Protein AF-A0A7K0QX38-F1 (afdb_monomer_lite)

Secondary structure (DSSP, 8-state):
-HHHHHHHHHTT--------TTSTT--S-B-SS-TTTHHHHHHHHHHHHTT-TTS-EEETTEE-EEEEEETHHHHHHHHHHHH-TTEEEEEEES--S-HHHHHEE--BTT--S--EE-HHHHHHHHHGGG---TTPPP-TTTTB-HHHHHHHHHHHHHS---HHHHHHHHHTSGGGTGGG--S-EEEEEETT-SSS-HHHHHHHHHH--SS-EEEEEES--TT--S--HHHHHHHHHHHHHHHHS--SPPP--EEEEEEPPPSS-TTS-PPEEEEEESS---TT-SEEEEEEEE---EEEEE-GGG-S---S--TT-TTTHHHHTTTTTPPPTTSEEEEEEPPPSS-EEEEEEEEEEEEEEESS-EEEEEEEEEEEEE-TTS-EE-GGG--EEEEEEEE-SS-EEEEEEEEEEEEEE-TT-EEEEEEES--TTSPPPSS-EEEEEEEEEEEEEEE---EEEE----TTHHHHHHHHHHHHHHHHHHHSS-----PPP-GGGTT-SEEEEEEEEEETTTEEEEEEEEEEE-TT-EEEEE--TTSSHHHHHHHHTTSS--SEEEEEETTEE--TT-GGGGGEEEE-S-----TTSBHHHHHHHHHHHTT--SS--SHHHHHHHHT-GGGGGSBGGG--HHHHHHHHHHHHTTT--SEEEEESTTTT--HHHHHHHHHHHHHHHHTT-EEEEEES-HHHHHHH-SEEEEEETTEEEEEEEHHHHTTT-TT--HHHHHHHHHHHTTSS--

Structure (mmCIF, N/CA/C/O backbone):
data_AF-A0A7K0QX38-F1
#
_entry.id   AF-A0A7K0QX38-F1
#
loop_
_atom_site.group_PDB
_atom_site.id
_atom_site.type_symbol
_atom_site.label_atom_id
_atom_site.label_alt_id
_atom_site.label_comp_id
_atom_site.label_asym_id
_atom_site.label_entity_id
_atom_site.label_seq_id
_atom_site.pdbx_PDB_ins_code
_atom_site.Cartn_x
_atom_site.Cartn_y
_atom_site.Cartn_z
_atom_site.occupancy
_atom_site.B_iso_or_equiv
_atom_site.auth_seq_id
_atom_site.auth_comp_id
_atom_site.auth_asym_id
_atom_site.auth_atom_id
_atom_site.pdbx_PDB_model_num
ATOM 1 N N . VAL A 1 1 ? -4.133 -0.150 16.848 1.00 82.38 1 VAL A N 1
ATOM 2 C CA . VAL A 1 1 ? -4.357 -0.704 18.209 1.00 82.38 1 VAL A CA 1
ATOM 3 C C . VAL A 1 1 ? -5.427 0.061 18.976 1.00 82.38 1 VAL A C 1
ATOM 5 O O . VAL A 1 1 ? -6.484 -0.512 19.160 1.00 82.38 1 VAL A O 1
ATOM 8 N N . ALA A 1 2 ? -5.218 1.317 19.408 1.00 88.38 2 ALA A N 1
ATOM 9 C CA . ALA A 1 2 ? -6.216 2.031 20.227 1.00 88.38 2 ALA A CA 1
ATOM 10 C C . ALA A 1 2 ? -7.589 2.165 19.539 1.00 88.38 2 ALA A C 1
ATOM 12 O O . ALA A 1 2 ? -8.610 1.852 20.138 1.00 88.38 2 ALA A O 1
ATOM 13 N N . GLU A 1 3 ? -7.612 2.551 18.262 1.00 91.25 3 GLU A N 1
ATOM 14 C CA . GLU A 1 3 ? -8.858 2.634 17.489 1.00 91.25 3 GLU A CA 1
ATOM 15 C C . GLU A 1 3 ? -9.519 1.267 17.257 1.00 91.25 3 GLU A C 1
ATOM 17 O O . GLU A 1 3 ? -10.739 1.160 17.296 1.00 91.25 3 GLU A O 1
ATOM 22 N N . ASP A 1 4 ? -8.729 0.212 17.039 1.00 91.62 4 ASP A N 1
ATOM 23 C CA . ASP A 1 4 ? -9.259 -1.145 16.838 1.00 91.62 4 ASP A CA 1
ATOM 24 C C . ASP A 1 4 ? -9.869 -1.679 18.139 1.00 91.62 4 ASP A C 1
ATOM 26 O O . ASP A 1 4 ? -10.939 -2.286 18.131 1.00 91.62 4 ASP A O 1
ATOM 30 N N . ALA A 1 5 ? -9.227 -1.377 19.272 1.00 94.31 5 ALA A N 1
ATOM 31 C CA . ALA A 1 5 ? -9.744 -1.689 20.593 1.00 94.31 5 ALA A CA 1
ATOM 32 C C . ALA A 1 5 ? -11.038 -0.922 20.891 1.00 94.31 5 ALA A C 1
ATOM 34 O O . ALA A 1 5 ? -12.000 -1.519 21.368 1.00 94.31 5 ALA A O 1
ATOM 35 N N . GLN A 1 6 ? -11.093 0.371 20.553 1.00 95.25 6 GLN A N 1
ATOM 36 C CA . GLN A 1 6 ? -12.312 1.166 20.689 1.00 95.25 6 GLN A CA 1
ATOM 37 C C . GLN A 1 6 ? -13.441 0.606 19.815 1.00 95.25 6 GLN A C 1
ATOM 39 O O . GLN A 1 6 ? -14.552 0.446 20.300 1.00 95.25 6 GLN A O 1
ATOM 44 N N . SER A 1 7 ? -13.152 0.216 18.570 1.00 94.56 7 SER A N 1
ATOM 45 C CA . SER A 1 7 ? -14.150 -0.372 17.670 1.00 94.56 7 SER A CA 1
ATOM 46 C C . SER A 1 7 ? -14.757 -1.669 18.216 1.00 94.56 7 SER A C 1
ATOM 48 O O . SER A 1 7 ? -15.944 -1.917 18.012 1.00 94.56 7 SER A O 1
ATOM 50 N N . LEU A 1 8 ? -13.966 -2.507 18.892 1.00 96.44 8 LEU A N 1
ATOM 51 C CA . LEU A 1 8 ? -14.469 -3.712 19.558 1.00 96.44 8 LEU A CA 1
ATOM 52 C C . LEU A 1 8 ? -15.240 -3.371 20.842 1.00 96.44 8 LEU A C 1
ATOM 54 O O . LEU A 1 8 ? -16.281 -3.969 21.108 1.00 96.44 8 LEU A O 1
ATOM 58 N N . ALA A 1 9 ? -14.783 -2.382 21.610 1.00 96.31 9 ALA A N 1
ATOM 59 C CA . ALA A 1 9 ? -15.512 -1.903 22.782 1.00 96.31 9 ALA A CA 1
ATOM 60 C C . ALA A 1 9 ? -16.895 -1.349 22.396 1.00 96.31 9 ALA A C 1
ATOM 62 O O . ALA A 1 9 ? -17.896 -1.691 23.026 1.00 96.31 9 ALA A O 1
ATOM 63 N N . ASP A 1 10 ? -16.972 -0.590 21.302 1.00 96.31 10 ASP A N 1
ATOM 64 C CA . ASP A 1 10 ? -18.218 -0.060 20.740 1.00 96.31 10 ASP A CA 1
ATOM 65 C C . ASP A 1 10 ? -19.149 -1.180 20.234 1.00 96.31 10 ASP A C 1
ATOM 67 O O . ASP A 1 10 ? -20.371 -1.041 20.273 1.00 96.31 10 ASP A O 1
ATOM 71 N N . ALA A 1 11 ? -18.592 -2.326 19.821 1.00 95.12 11 ALA A N 1
ATOM 72 C CA . ALA A 1 11 ? -19.343 -3.542 19.486 1.00 95.12 11 ALA A CA 1
ATOM 73 C C . ALA A 1 11 ? -19.791 -4.358 20.725 1.00 95.12 11 ALA A C 1
ATOM 75 O O . ALA A 1 11 ? -20.445 -5.404 20.600 1.00 95.12 11 ALA A O 1
ATOM 76 N N . GLY A 1 12 ? -19.482 -3.871 21.931 1.00 94.56 12 GLY A N 1
ATOM 77 C CA . GLY A 1 12 ? -19.918 -4.437 23.206 1.00 94.56 12 GLY A CA 1
ATOM 78 C C . GLY A 1 12 ? -18.995 -5.514 23.776 1.00 94.56 12 GLY A C 1
ATOM 79 O O . GLY A 1 12 ? -19.470 -6.354 24.541 1.00 94.56 12 GLY A O 1
ATOM 80 N N . PHE A 1 13 ? -17.713 -5.526 23.402 1.00 96.31 13 PHE A N 1
ATOM 81 C CA . PHE A 1 13 ? -16.707 -6.408 24.001 1.00 96.31 13 PHE A CA 1
ATOM 82 C C . PHE A 1 13 ? -15.949 -5.708 25.136 1.00 96.31 13 PHE A C 1
ATOM 84 O O . PHE A 1 13 ? -15.705 -4.503 25.096 1.00 96.31 13 PHE A O 1
ATOM 91 N N . VAL A 1 14 ? -15.513 -6.474 26.138 1.00 96.38 14 VAL A N 1
ATOM 92 C CA . VAL A 1 14 ? -14.462 -6.022 27.061 1.00 96.38 14 VAL A CA 1
ATOM 93 C C . VAL A 1 14 ? -13.128 -6.190 26.345 1.00 96.38 14 VAL A C 1
ATOM 95 O O . VAL A 1 14 ? -12.798 -7.294 25.919 1.00 96.38 14 VAL A O 1
ATOM 98 N N . VAL A 1 15 ? -12.364 -5.107 26.200 1.00 96.94 15 VAL A N 1
ATOM 99 C CA . VAL A 1 15 ? -11.127 -5.117 25.410 1.00 96.94 15 VAL A CA 1
ATOM 100 C C . VAL A 1 15 ? -9.919 -4.799 26.281 1.00 96.94 15 VAL A C 1
ATOM 102 O O . VAL A 1 15 ? -9.860 -3.750 26.920 1.00 96.94 15 VAL A O 1
ATOM 105 N N . LEU A 1 16 ? -8.927 -5.689 26.251 1.00 95.81 16 LEU A N 1
ATOM 106 C CA . LEU A 1 16 ? -7.609 -5.477 26.841 1.00 95.81 16 LEU A CA 1
ATOM 107 C C . LEU A 1 16 ? -6.590 -5.214 25.729 1.00 95.81 16 LEU A C 1
ATOM 109 O O . LEU A 1 16 ? -6.146 -6.134 25.047 1.00 95.81 16 LEU A O 1
ATOM 113 N N . ALA A 1 17 ? -6.205 -3.950 25.560 1.00 94.75 17 ALA A N 1
ATOM 114 C CA . ALA A 1 17 ? -5.056 -3.568 24.745 1.00 94.75 17 ALA A CA 1
ATOM 115 C C . ALA A 1 17 ? -3.827 -3.387 25.645 1.00 94.75 17 ALA A C 1
ATOM 117 O O . ALA A 1 17 ? -3.931 -2.804 26.724 1.00 94.75 17 ALA A O 1
ATOM 118 N N . TYR A 1 18 ? -2.663 -3.863 25.205 1.00 92.25 18 TYR A N 1
ATOM 119 C CA . TYR A 1 18 ? -1.426 -3.792 25.983 1.00 92.25 18 TYR A CA 1
ATOM 120 C C . TYR A 1 18 ? -0.205 -3.547 25.092 1.00 92.25 18 TYR A C 1
ATOM 122 O O . TYR A 1 18 ? -0.232 -3.785 23.883 1.00 92.25 18 TYR A O 1
ATOM 130 N N . THR A 1 19 ? 0.881 -3.076 25.702 1.00 90.88 19 THR A N 1
ATOM 131 C CA . THR A 1 19 ? 2.209 -3.001 25.083 1.00 90.88 19 THR A CA 1
ATOM 132 C C . THR A 1 19 ? 3.005 -4.252 25.432 1.00 90.88 19 THR A C 1
ATOM 134 O O . THR A 1 19 ? 3.165 -4.589 26.607 1.00 90.88 19 THR A O 1
ATOM 137 N N . ALA A 1 20 ? 3.512 -4.959 24.423 1.00 91.25 20 ALA A N 1
ATOM 138 C CA . ALA A 1 20 ? 4.316 -6.157 24.642 1.00 91.25 20 ALA A CA 1
ATOM 139 C C . ALA A 1 20 ? 5.619 -5.843 25.402 1.00 91.25 20 ALA A C 1
ATOM 141 O O . ALA A 1 20 ? 6.088 -4.702 25.425 1.00 91.25 20 ALA A O 1
ATOM 142 N N . ARG A 1 21 ? 6.205 -6.871 26.024 1.00 92.31 21 ARG A N 1
ATOM 143 C CA . ARG A 1 21 ? 7.515 -6.807 26.687 1.00 92.31 21 ARG A CA 1
ATOM 144 C C . ARG A 1 21 ? 8.542 -6.074 25.822 1.00 92.31 21 ARG A C 1
ATOM 146 O O . ARG A 1 21 ? 8.632 -6.307 24.621 1.00 92.31 21 ARG A O 1
ATOM 153 N N . GLY A 1 22 ? 9.315 -5.183 26.437 1.00 88.81 22 GLY A N 1
ATOM 154 C CA . GLY A 1 22 ? 10.346 -4.414 25.740 1.00 88.81 22 GLY A CA 1
ATOM 155 C C . GLY A 1 22 ? 9.844 -3.226 24.908 1.00 88.81 22 GLY A C 1
ATOM 156 O O . GLY A 1 22 ? 10.671 -2.427 24.472 1.00 88.81 22 GLY A O 1
ATOM 157 N N . PHE A 1 23 ? 8.530 -3.048 24.735 1.00 87.44 23 PHE A N 1
ATOM 158 C CA . PHE A 1 23 ? 7.944 -1.913 24.016 1.00 87.44 23 PHE A CA 1
ATOM 159 C C . PHE A 1 23 ? 7.299 -0.897 24.960 1.00 87.44 23 PHE A C 1
ATOM 161 O O . PHE A 1 23 ? 6.687 -1.258 25.964 1.00 87.44 23 PHE A O 1
ATOM 168 N N . GLY A 1 24 ? 7.386 0.388 24.598 1.00 85.00 24 GLY A N 1
ATOM 169 C CA . GLY A 1 24 ? 6.831 1.480 25.399 1.00 85.00 24 GLY A CA 1
ATOM 170 C C . GLY A 1 24 ? 7.321 1.421 26.848 1.00 85.00 24 GLY A C 1
ATOM 171 O O . GLY A 1 24 ? 8.517 1.241 27.100 1.00 85.00 24 GLY A O 1
ATOM 172 N N . ASP A 1 25 ? 6.377 1.508 27.782 1.00 85.25 25 ASP A N 1
ATOM 173 C CA . ASP A 1 25 ? 6.645 1.460 29.222 1.00 85.25 25 ASP A CA 1
ATOM 174 C C . ASP A 1 25 ? 6.775 0.028 29.777 1.00 85.25 25 ASP A C 1
ATOM 176 O O . ASP A 1 25 ? 7.151 -0.156 30.937 1.00 85.25 25 ASP A O 1
ATOM 180 N N . SER A 1 26 ? 6.506 -1.008 28.972 1.00 89.12 26 SER A N 1
ATOM 181 C CA . SER A 1 26 ? 6.667 -2.400 29.400 1.00 89.12 26 SER A CA 1
ATOM 182 C C . SER A 1 26 ? 8.144 -2.722 29.623 1.00 89.12 26 SER A C 1
ATOM 184 O O . SER A 1 26 ? 9.005 -2.393 28.803 1.00 89.12 26 SER A O 1
ATOM 186 N N . SER A 1 27 ? 8.463 -3.383 30.738 1.00 89.06 27 SER A N 1
ATOM 187 C CA . SER A 1 27 ? 9.830 -3.792 31.082 1.00 89.06 27 SER A CA 1
ATOM 188 C C . SER A 1 27 ? 10.313 -4.984 30.235 1.00 89.06 27 SER A C 1
ATOM 190 O O . SER A 1 27 ? 9.598 -5.481 29.363 1.00 89.06 27 SER A O 1
ATOM 192 N N . GLY A 1 28 ? 11.555 -5.426 30.459 1.00 90.62 28 GLY A N 1
ATOM 193 C CA . GLY A 1 28 ? 12.156 -6.561 29.752 1.00 90.62 28 GLY A CA 1
ATOM 194 C C . GLY A 1 28 ? 12.698 -6.228 28.359 1.00 90.62 28 GLY A C 1
ATOM 195 O O . GLY A 1 28 ? 12.794 -5.056 27.976 1.00 90.62 28 GLY A O 1
ATOM 196 N N . GLU A 1 29 ? 13.071 -7.288 27.640 1.00 91.62 29 GLU A N 1
ATOM 197 C CA . GLU A 1 29 ? 13.680 -7.273 26.305 1.00 91.62 29 GLU A CA 1
ATOM 198 C C . GLU A 1 29 ? 12.744 -7.912 25.265 1.00 91.62 29 GLU A C 1
ATOM 200 O O . GLU A 1 29 ? 11.939 -8.780 25.603 1.00 91.62 29 GLU A O 1
ATOM 205 N N . ILE A 1 30 ? 12.868 -7.488 24.006 1.00 93.19 30 ILE A N 1
ATOM 206 C CA . ILE A 1 30 ? 12.072 -7.955 22.865 1.00 93.19 30 ILE A CA 1
ATOM 207 C C . ILE A 1 30 ? 12.645 -9.281 22.350 1.00 93.19 30 ILE A C 1
ATOM 209 O O . ILE A 1 30 ? 13.839 -9.376 22.033 1.00 93.19 30 ILE A O 1
ATOM 213 N N . SER A 1 31 ? 11.790 -10.295 22.231 1.00 93.94 31 SER A N 1
ATOM 214 C CA . SER A 1 31 ? 12.152 -11.656 21.815 1.00 93.94 31 SER A CA 1
ATOM 215 C C . SER A 1 31 ? 11.279 -12.219 20.693 1.00 93.94 31 SER A C 1
ATOM 217 O O . SER A 1 31 ? 11.265 -13.432 20.485 1.00 93.94 31 SER A O 1
ATOM 219 N N . MET A 1 32 ? 10.616 -11.346 19.928 1.00 92.81 32 MET A N 1
ATOM 220 C CA . MET A 1 32 ? 9.929 -11.682 18.677 1.00 92.81 32 MET A CA 1
ATOM 221 C C . MET A 1 32 ? 8.843 -12.743 18.850 1.00 92.81 32 MET A C 1
ATOM 223 O O . MET A 1 32 ? 8.909 -13.806 18.242 1.00 92.81 32 MET A O 1
ATOM 227 N N . ASN A 1 33 ? 7.839 -12.479 19.681 1.00 95.62 33 ASN A N 1
ATOM 228 C CA . ASN A 1 33 ? 6.762 -13.432 19.967 1.00 95.62 33 ASN A CA 1
ATOM 229 C C . ASN A 1 33 ? 7.274 -14.792 20.468 1.00 95.62 33 ASN A C 1
ATOM 231 O O . ASN A 1 33 ? 6.717 -15.837 20.132 1.00 95.62 33 ASN A O 1
ATOM 235 N N . SER A 1 34 ? 8.347 -14.797 21.259 1.00 95.69 34 SER A N 1
ATOM 236 C CA . SER A 1 34 ? 8.901 -16.046 21.772 1.00 95.69 34 SER A CA 1
ATOM 237 C C . SER A 1 34 ? 7.865 -16.770 22.643 1.00 95.69 34 SER A C 1
ATOM 239 O O . SER A 1 34 ? 7.260 -16.143 23.524 1.00 95.69 34 SER A O 1
ATOM 241 N N . PRO A 1 35 ? 7.704 -18.099 22.478 1.00 95.38 35 PRO A N 1
ATOM 242 C CA . PRO A 1 35 ? 6.848 -18.915 23.335 1.00 95.38 35 PRO A CA 1
ATOM 243 C C . PRO A 1 35 ? 7.147 -18.761 24.832 1.00 95.38 35 PRO A C 1
ATOM 245 O O . PRO A 1 35 ? 6.246 -18.843 25.660 1.00 95.38 35 PRO A O 1
ATOM 248 N N . GLN A 1 36 ? 8.416 -18.531 25.185 1.00 94.50 36 GLN A N 1
ATOM 249 C CA . GLN A 1 36 ? 8.875 -18.431 26.577 1.00 94.50 36 GLN A CA 1
ATOM 250 C C . GLN A 1 36 ? 8.711 -17.026 27.173 1.00 94.50 36 GLN A C 1
ATOM 252 O O . GLN A 1 36 ? 8.842 -16.864 28.385 1.00 94.50 36 GLN A O 1
ATOM 257 N N . PHE A 1 37 ? 8.450 -16.020 26.336 1.00 95.88 37 PHE A N 1
ATOM 258 C CA . PHE A 1 37 ? 8.380 -14.619 26.739 1.00 95.88 37 PHE A CA 1
ATOM 259 C C . PHE A 1 37 ? 7.045 -14.007 26.318 1.00 95.88 37 PHE A C 1
ATOM 261 O O . PHE A 1 37 ? 6.081 -14.150 27.059 1.00 95.88 37 PHE A O 1
ATOM 268 N N . GLU A 1 38 ? 6.931 -13.359 25.153 1.00 96.69 38 GLU A N 1
ATOM 269 C CA . GLU A 1 38 ? 5.725 -12.583 24.830 1.00 96.69 38 GLU A CA 1
ATOM 270 C C . GLU A 1 38 ? 4.445 -13.431 24.725 1.00 96.69 38 GLU A C 1
ATOM 272 O O . GLU A 1 38 ? 3.375 -12.947 25.090 1.00 96.69 38 GLU A O 1
ATOM 277 N N . VAL A 1 39 ? 4.530 -14.693 24.286 1.00 97.88 39 VAL A N 1
ATOM 278 C CA . VAL A 1 39 ? 3.368 -15.605 24.299 1.00 97.88 39 VAL A CA 1
ATOM 279 C C . VAL A 1 39 ? 2.979 -15.969 25.735 1.00 97.88 39 VAL A C 1
ATOM 281 O O . VAL A 1 39 ? 1.798 -15.962 26.068 1.00 97.88 39 VAL A O 1
ATOM 284 N N . ALA A 1 40 ? 3.956 -16.237 26.607 1.00 97.94 40 ALA A N 1
ATOM 285 C CA . ALA A 1 40 ? 3.711 -16.522 28.021 1.00 97.94 40 ALA A CA 1
ATOM 286 C C . ALA A 1 40 ? 3.140 -15.299 28.766 1.00 97.94 40 ALA A C 1
ATOM 288 O O . ALA A 1 40 ? 2.234 -15.435 29.596 1.00 97.94 40 ALA A O 1
ATOM 289 N N . ASP A 1 41 ? 3.617 -14.097 28.430 1.00 98.12 41 ASP A N 1
ATOM 290 C CA . ASP A 1 41 ? 3.053 -12.838 28.914 1.00 98.12 41 ASP A CA 1
ATOM 291 C C . ASP A 1 41 ? 1.587 -12.715 28.465 1.00 98.12 41 ASP A C 1
ATOM 293 O O . ASP A 1 41 ? 0.715 -12.428 29.283 1.00 98.12 41 ASP A O 1
ATOM 297 N N . ALA A 1 42 ? 1.282 -13.019 27.199 1.00 97.75 42 ALA A N 1
ATOM 298 C CA . ALA A 1 42 ? -0.083 -12.982 26.681 1.00 97.75 42 ALA A CA 1
ATOM 299 C C . ALA A 1 42 ? -1.007 -14.030 27.342 1.00 97.75 42 ALA A C 1
ATOM 301 O O . ALA A 1 42 ? -2.121 -13.687 27.733 1.00 97.75 42 ALA A O 1
ATOM 302 N N . SER A 1 43 ? -0.542 -15.262 27.591 1.00 98.12 43 SER A N 1
ATOM 303 C CA . SER A 1 43 ? -1.281 -16.252 28.406 1.00 98.12 43 SER A CA 1
ATOM 304 C C . SER A 1 43 ? -1.547 -15.764 29.832 1.00 98.12 43 SER A C 1
ATOM 306 O O . SER A 1 43 ? -2.590 -16.065 30.417 1.00 98.12 43 SER A O 1
ATOM 308 N N . THR A 1 44 ? -0.622 -14.995 30.410 1.00 97.88 44 THR A N 1
ATOM 309 C CA . THR A 1 44 ? -0.819 -14.384 31.732 1.00 97.88 44 THR A CA 1
ATOM 310 C C . THR A 1 44 ? -1.900 -13.306 31.682 1.00 97.88 44 THR A C 1
ATOM 312 O O . THR A 1 44 ? -2.705 -13.207 32.606 1.00 97.88 44 THR A O 1
ATOM 315 N N . LEU A 1 45 ? -1.983 -12.543 30.589 1.00 97.50 45 LEU A N 1
ATOM 316 C CA . LEU A 1 45 ? -3.067 -11.583 30.371 1.00 97.50 45 LEU A CA 1
ATOM 317 C C . LEU A 1 45 ? -4.430 -12.271 30.203 1.00 97.50 45 LEU A C 1
ATOM 319 O O . LEU A 1 45 ? -5.420 -11.754 30.713 1.00 97.50 45 LEU A O 1
ATOM 323 N N . VAL A 1 46 ? -4.490 -13.456 29.586 1.00 98.00 46 VAL A N 1
ATOM 324 C CA . VAL A 1 46 ? -5.714 -14.282 29.560 1.00 98.00 46 VAL A CA 1
ATOM 325 C C . VAL A 1 46 ? -6.134 -14.673 30.982 1.00 98.00 46 VAL A C 1
ATOM 327 O O . VAL A 1 46 ? -7.288 -14.501 31.361 1.00 98.00 46 VAL A O 1
ATOM 330 N N . THR A 1 47 ? -5.191 -15.100 31.825 1.00 97.56 47 THR A N 1
ATOM 331 C CA . THR A 1 47 ? -5.468 -15.363 33.251 1.00 97.56 47 THR A CA 1
ATOM 332 C C . THR A 1 47 ? -5.892 -14.100 34.009 1.00 97.56 47 THR A C 1
ATOM 334 O O . THR A 1 47 ? -6.719 -14.154 34.914 1.00 97.56 47 THR A O 1
ATOM 337 N N . TYR A 1 48 ? -5.357 -12.931 33.656 1.00 97.25 48 TYR A N 1
ATOM 338 C CA . TYR A 1 48 ? -5.821 -11.673 34.235 1.00 97.25 48 TYR A CA 1
ATOM 339 C C . TYR A 1 48 ? -7.267 -11.361 33.826 1.00 97.25 48 TYR A C 1
ATOM 341 O O . TYR A 1 48 ? -8.064 -10.979 34.683 1.00 97.25 48 TYR A O 1
ATOM 349 N N . LEU A 1 49 ? -7.637 -11.576 32.559 1.00 96.25 49 LEU A N 1
ATOM 350 C CA . LEU A 1 49 ? -9.016 -11.412 32.089 1.00 96.25 49 LEU A CA 1
ATOM 351 C C . LEU A 1 49 ? -9.990 -12.299 32.872 1.00 96.25 49 LEU A C 1
ATOM 353 O O . LEU A 1 49 ? -11.055 -11.823 33.260 1.00 96.25 49 LEU A O 1
ATOM 357 N N . SER A 1 50 ? -9.596 -13.529 33.213 1.00 95.25 50 SER A N 1
ATOM 358 C CA . SER A 1 50 ? -10.405 -14.421 34.055 1.00 95.25 50 SER A CA 1
ATOM 359 C C . SER A 1 50 ? -10.532 -13.964 35.519 1.00 95.25 50 SER A C 1
ATOM 361 O O . SER A 1 50 ? -11.225 -14.598 36.306 1.00 95.25 50 SER A O 1
ATOM 363 N N . SER A 1 51 ? -9.880 -12.875 35.930 1.00 95.69 51 SER A N 1
ATOM 364 C CA . SER A 1 51 ? -10.091 -12.271 37.256 1.00 95.69 51 SER A CA 1
ATOM 365 C C . SER A 1 51 ? -11.110 -11.126 37.246 1.00 95.69 51 SER A C 1
ATOM 367 O O . SER A 1 51 ? -11.530 -10.656 38.306 1.00 95.69 51 SER A O 1
ATOM 369 N N . LEU A 1 52 ? -11.512 -10.652 36.063 1.00 96.06 52 LEU A N 1
ATOM 370 C CA . LEU A 1 52 ? -12.384 -9.492 35.919 1.00 96.06 52 LEU A CA 1
ATOM 371 C C . LEU A 1 52 ? -13.856 -9.906 35.944 1.00 96.06 52 LEU A C 1
ATOM 373 O O . LEU A 1 52 ? -14.310 -10.676 35.107 1.00 96.06 52 LEU A O 1
ATOM 377 N N . ALA A 1 53 ? -14.638 -9.302 36.841 1.00 94.50 53 ALA A N 1
ATOM 378 C CA . ALA A 1 53 ? -16.072 -9.581 36.966 1.00 94.50 53 ALA A CA 1
ATOM 379 C C . ALA A 1 53 ? -16.894 -9.234 35.706 1.00 94.50 53 ALA A C 1
ATOM 381 O O . ALA A 1 53 ? -18.017 -9.703 35.552 1.00 94.50 53 ALA A O 1
ATOM 382 N N . SER A 1 54 ? -16.357 -8.391 34.820 1.00 93.94 54 SER A N 1
ATOM 383 C CA . SER A 1 54 ? -16.984 -8.013 33.550 1.00 93.94 54 SER A CA 1
ATOM 384 C C . SER A 1 54 ? -16.721 -9.004 32.410 1.00 93.94 54 SER A C 1
ATOM 386 O O . SER A 1 54 ? -17.257 -8.811 31.322 1.00 93.94 54 SER A O 1
ATOM 388 N N . VAL A 1 55 ? -15.877 -10.018 32.618 1.00 95.88 55 VAL A N 1
ATOM 389 C CA . VAL A 1 55 ? -15.498 -11.002 31.596 1.00 95.88 55 VAL A CA 1
ATOM 390 C C . VAL A 1 55 ? -16.299 -12.283 31.807 1.00 95.88 55 VAL A C 1
ATOM 392 O O . VAL A 1 55 ? -16.359 -12.819 32.911 1.00 95.88 55 VAL A O 1
ATOM 395 N N . THR A 1 56 ? -16.935 -12.763 30.738 1.00 95.19 56 THR A N 1
ATOM 396 C CA . THR A 1 56 ? -17.666 -14.040 30.752 1.00 95.19 56 THR A CA 1
ATOM 397 C C . THR A 1 56 ? -16.675 -15.198 30.762 1.00 95.19 56 THR A C 1
ATOM 399 O O . THR A 1 56 ? -15.600 -15.094 30.177 1.00 95.19 56 THR A O 1
ATOM 402 N N . GLN A 1 57 ? -17.033 -16.289 31.432 1.00 95.81 57 GLN A N 1
ATOM 403 C CA . GLN A 1 57 ? -16.195 -17.475 31.572 1.00 95.81 57 GLN A CA 1
ATOM 404 C C . GLN A 1 57 ? -16.973 -18.722 31.178 1.00 95.81 57 GLN A C 1
ATOM 406 O O . GLN A 1 57 ? -18.142 -18.846 31.549 1.00 95.81 57 GLN A O 1
ATOM 411 N N . ASP A 1 58 ? -16.307 -19.640 30.485 1.00 93.19 58 ASP A N 1
ATOM 412 C CA . ASP A 1 58 ? -16.833 -20.976 30.199 1.00 93.19 58 ASP A CA 1
ATOM 413 C C . ASP A 1 58 ? -16.718 -21.879 31.431 1.00 93.19 58 ASP A C 1
ATOM 415 O O . ASP A 1 58 ? -17.620 -22.661 31.750 1.00 93.19 58 ASP A O 1
ATOM 419 N N . SER A 1 59 ? -15.619 -21.738 32.171 1.00 94.19 59 SER A N 1
ATOM 420 C CA . SER A 1 59 ? -15.401 -22.384 33.462 1.00 94.19 59 SER A CA 1
ATOM 421 C C . SER A 1 59 ? -14.483 -21.540 34.353 1.00 94.19 59 SER A C 1
ATOM 423 O O . SER A 1 59 ? -13.928 -20.538 33.911 1.00 94.19 59 SER A O 1
ATOM 425 N N . ASP A 1 60 ? -14.350 -21.896 35.634 1.00 92.81 60 ASP A N 1
ATOM 426 C CA . ASP A 1 60 ? -13.534 -21.123 36.582 1.00 92.81 60 ASP A CA 1
ATOM 427 C C . ASP A 1 60 ? -12.074 -21.010 36.105 1.00 92.81 60 ASP A C 1
ATOM 429 O O . ASP A 1 60 ? -11.377 -22.015 35.951 1.00 92.81 60 ASP A O 1
ATOM 433 N N . GLY A 1 61 ? -11.620 -19.777 35.858 1.00 92.44 61 GLY A N 1
ATOM 434 C CA . GLY A 1 61 ? -10.286 -19.492 35.314 1.00 92.44 61 GLY A CA 1
ATOM 435 C C . GLY A 1 61 ? -10.151 -19.616 33.787 1.00 92.44 61 GLY A C 1
ATOM 436 O O . GLY A 1 61 ? -9.037 -19.485 33.267 1.00 92.44 61 GLY A O 1
ATOM 437 N N . ASP A 1 62 ? -11.261 -19.828 33.079 1.00 96.31 62 ASP A N 1
ATOM 438 C CA . ASP A 1 62 ? -11.332 -20.004 31.627 1.00 96.31 62 ASP A CA 1
ATOM 439 C C . ASP A 1 62 ? -12.258 -18.943 31.000 1.00 96.31 62 ASP A C 1
ATOM 441 O O . ASP A 1 62 ? -13.483 -19.112 30.974 1.00 96.31 62 ASP A O 1
ATOM 445 N N . PRO A 1 63 ? -11.711 -17.778 30.606 1.00 97.56 63 PRO A N 1
ATOM 446 C CA . PRO A 1 63 ? -12.502 -16.685 30.064 1.00 97.56 63 PRO A CA 1
ATOM 447 C C . PRO A 1 63 ? -12.876 -16.958 28.609 1.00 97.56 63 PRO A C 1
ATOM 449 O O . PRO A 1 63 ? -12.030 -17.395 27.842 1.00 97.56 63 PRO A O 1
ATOM 452 N N . VAL A 1 64 ? -14.087 -16.567 28.208 1.00 97.81 64 VAL A N 1
ATOM 453 C CA . VAL A 1 64 ? -14.467 -16.563 26.791 1.00 97.81 64 VAL A CA 1
ATOM 454 C C . VAL A 1 64 ? -13.713 -15.432 26.094 1.00 97.81 64 VAL A C 1
ATOM 456 O O . VAL A 1 64 ? -14.016 -14.251 26.313 1.00 97.81 64 VAL A O 1
ATOM 459 N N . VAL A 1 65 ? -12.693 -15.760 25.299 1.00 98.00 65 VAL A N 1
ATOM 460 C CA . VAL A 1 65 ? -11.704 -14.786 24.822 1.00 98.00 65 VAL A CA 1
ATOM 461 C C . VAL A 1 65 ? -11.335 -14.961 23.350 1.00 98.00 65 VAL A C 1
ATOM 463 O O . VAL A 1 65 ? -10.939 -16.022 22.871 1.00 98.00 65 VAL A O 1
ATOM 466 N N . GLY A 1 66 ? -11.403 -13.844 22.624 1.00 98.06 66 GLY A N 1
ATOM 467 C CA . GLY A 1 66 ? -10.850 -13.705 21.283 1.00 98.06 66 GLY A CA 1
ATOM 468 C C . GLY A 1 66 ? -9.553 -12.903 21.288 1.00 98.06 66 GLY A C 1
ATOM 469 O O . GLY A 1 66 ? -9.386 -11.982 22.089 1.00 98.06 66 GLY A O 1
ATOM 470 N N . VAL A 1 67 ? -8.642 -13.217 20.366 1.00 98.31 67 VAL A N 1
ATOM 471 C CA . VAL A 1 67 ? -7.366 -12.498 20.212 1.00 98.31 67 VAL A CA 1
ATOM 472 C C . VAL A 1 67 ? -7.268 -11.932 18.803 1.00 98.31 67 VAL A C 1
ATOM 474 O O . VAL A 1 67 ? -7.410 -12.663 17.821 1.00 98.31 67 VAL A O 1
ATOM 477 N N . ALA A 1 68 ? -7.027 -10.624 18.700 1.00 97.75 68 ALA A N 1
ATOM 478 C CA . ALA A 1 68 ? -6.917 -9.922 17.427 1.00 97.75 68 ALA A CA 1
ATOM 479 C C . ALA A 1 68 ? -5.600 -9.152 17.297 1.00 97.75 68 ALA A C 1
ATOM 481 O O . ALA A 1 68 ? -5.114 -8.564 18.264 1.00 97.75 68 ALA A O 1
ATOM 482 N N . GLY A 1 69 ? -5.058 -9.089 16.081 1.00 96.38 69 GLY A N 1
ATOM 483 C CA . GLY A 1 69 ? -3.901 -8.252 15.785 1.00 96.38 69 GLY A CA 1
ATOM 484 C C . GLY A 1 69 ? -3.454 -8.309 14.327 1.00 96.38 69 GLY A C 1
ATOM 485 O O . GLY A 1 69 ? -3.659 -9.300 13.633 1.00 96.38 69 GLY A O 1
ATOM 486 N N . GLY A 1 70 ? -2.801 -7.238 13.878 1.00 95.12 70 GLY A N 1
ATOM 487 C CA . GLY A 1 70 ? -2.099 -7.189 12.596 1.00 95.12 70 GLY A CA 1
ATOM 488 C C . GLY A 1 70 ? -0.589 -7.350 12.776 1.00 95.12 70 GLY A C 1
ATOM 489 O O . GLY A 1 70 ? -0.064 -7.035 13.850 1.00 95.12 70 GLY A O 1
ATOM 490 N N . SER A 1 71 ? 0.134 -7.785 11.742 1.00 94.69 71 SER A N 1
ATOM 491 C CA . SER A 1 71 ? 1.605 -7.788 11.728 1.00 94.69 71 SER A CA 1
ATOM 492 C C . SER A 1 71 ? 2.172 -8.582 12.913 1.00 94.69 71 SER A C 1
ATOM 494 O O . SER A 1 71 ? 1.826 -9.753 13.083 1.00 94.69 71 SER A O 1
ATOM 496 N N . TYR A 1 72 ? 2.983 -7.960 13.773 1.00 94.44 72 TYR A N 1
ATOM 497 C CA . TYR A 1 72 ? 3.480 -8.548 15.024 1.00 94.44 72 TYR A CA 1
ATOM 498 C C . TYR A 1 72 ? 2.381 -9.141 15.913 1.00 94.44 72 TYR A C 1
ATOM 500 O O . TYR A 1 72 ? 2.523 -10.257 16.414 1.00 94.44 72 TYR A O 1
ATOM 508 N N . GLY A 1 73 ? 1.268 -8.420 16.079 1.00 95.88 73 GLY A N 1
ATOM 509 C CA . GLY A 1 73 ? 0.138 -8.865 16.896 1.00 95.88 73 GLY A CA 1
ATOM 510 C C . GLY A 1 73 ? -0.629 -10.029 16.269 1.00 95.88 73 GLY A C 1
ATOM 511 O O . GLY A 1 73 ? -1.133 -10.879 16.994 1.00 95.88 73 GLY A O 1
ATOM 512 N N . GLY A 1 74 ? -0.675 -10.114 14.936 1.00 97.62 74 GLY A N 1
ATOM 513 C CA . GLY A 1 74 ? -1.321 -11.226 14.232 1.00 97.62 74 GLY A CA 1
ATOM 514 C C . GLY A 1 74 ? -0.587 -12.549 14.448 1.00 97.62 74 GLY A C 1
ATOM 515 O O . GLY A 1 74 ? -1.209 -13.569 14.736 1.00 97.62 74 GLY A O 1
ATOM 516 N N . ALA A 1 75 ? 0.745 -12.524 14.405 1.00 97.94 75 ALA A N 1
ATOM 517 C CA . ALA A 1 75 ? 1.553 -13.707 14.682 1.00 97.94 75 ALA A CA 1
ATOM 518 C C . ALA A 1 75 ? 1.446 -14.111 16.150 1.00 97.94 75 ALA A C 1
ATOM 520 O O . ALA A 1 75 ? 1.353 -15.301 16.443 1.00 97.94 75 ALA A O 1
ATOM 521 N N . LEU A 1 76 ? 1.409 -13.134 17.062 1.00 98.00 76 LEU A N 1
ATOM 522 C CA . LEU A 1 76 ? 1.180 -13.394 18.479 1.00 98.00 76 LEU A CA 1
ATOM 523 C C . LEU A 1 76 ? -0.182 -14.051 18.716 1.00 98.00 76 LEU A C 1
ATOM 525 O O . LEU A 1 76 ? -0.256 -15.000 19.485 1.00 98.00 76 LEU A O 1
ATOM 529 N N . ALA A 1 77 ? -1.232 -13.601 18.024 1.00 98.38 77 ALA A N 1
ATOM 530 C CA . ALA A 1 77 ? -2.565 -14.190 18.119 1.00 98.38 77 ALA A CA 1
ATOM 531 C C . ALA A 1 77 ? -2.582 -15.658 17.657 1.00 98.38 77 ALA A C 1
ATOM 533 O O . ALA A 1 77 ? -3.111 -16.520 18.358 1.00 98.38 77 ALA A O 1
ATOM 534 N N . LEU A 1 78 ? -1.941 -15.959 16.520 1.00 98.62 78 LEU A N 1
ATOM 535 C CA . LEU A 1 78 ? -1.803 -17.331 16.016 1.00 98.62 78 LEU A CA 1
ATOM 536 C C . LEU A 1 78 ? -0.967 -18.214 16.956 1.00 98.62 78 LEU A C 1
ATOM 538 O O . LEU A 1 78 ? -1.350 -19.346 17.247 1.00 98.62 78 LEU A O 1
ATOM 542 N N . LEU A 1 79 ? 0.170 -17.707 17.444 1.00 98.50 79 LEU A N 1
ATOM 543 C CA . LEU A 1 79 ? 1.031 -18.430 18.382 1.00 98.50 79 LEU A CA 1
ATOM 544 C C . LEU A 1 79 ? 0.289 -18.713 19.690 1.00 98.50 79 LEU A C 1
ATOM 546 O O . LEU A 1 79 ? 0.255 -19.860 20.129 1.00 98.50 79 LEU A O 1
ATOM 550 N N . LEU A 1 80 ? -0.349 -17.700 20.278 1.00 98.44 80 LEU A N 1
ATOM 551 C CA . LEU A 1 80 ? -1.104 -17.834 21.520 1.00 98.44 80 LEU A CA 1
ATOM 552 C C . LEU A 1 80 ? -2.214 -18.878 21.390 1.00 98.44 80 LEU A C 1
ATOM 554 O O . LEU A 1 80 ? -2.295 -19.754 22.240 1.00 98.44 80 LEU A O 1
ATOM 558 N N . ALA A 1 81 ? -2.982 -18.880 20.299 1.00 98.31 81 ALA A N 1
ATOM 559 C CA . ALA A 1 81 ? -4.009 -19.898 20.059 1.00 98.31 81 ALA A CA 1
ATOM 560 C C . ALA A 1 81 ? -3.452 -21.325 19.877 1.00 98.31 81 ALA A C 1
ATOM 562 O O . ALA A 1 81 ? -4.167 -22.312 20.053 1.00 98.31 81 ALA A O 1
ATOM 563 N N . GLY A 1 82 ? -2.176 -21.459 19.506 1.00 97.38 82 GLY A N 1
ATOM 564 C CA . GLY A 1 82 ? -1.488 -22.748 19.431 1.00 97.38 82 GLY A CA 1
ATOM 565 C C . GLY A 1 82 ? -0.929 -23.236 20.774 1.00 97.38 82 GLY A C 1
ATOM 566 O O . GLY A 1 82 ? -0.780 -24.449 20.963 1.00 97.38 82 GLY A O 1
ATOM 567 N N . TYR A 1 83 ? -0.608 -22.316 21.690 1.00 98.00 83 TYR A N 1
ATOM 568 C CA . TYR A 1 83 ? -0.009 -22.607 23.000 1.00 98.00 83 TYR A CA 1
ATOM 569 C C . TYR A 1 83 ? -1.020 -22.615 24.157 1.00 98.00 83 TYR A C 1
ATOM 571 O O . TYR A 1 83 ? -0.840 -23.387 25.099 1.00 98.00 83 TYR A O 1
ATOM 579 N N . ASP A 1 84 ? -2.080 -21.813 24.081 1.00 97.75 84 ASP A N 1
ATOM 580 C CA . ASP A 1 84 ? -3.106 -21.655 25.110 1.00 97.75 84 ASP A CA 1
ATOM 581 C C . ASP A 1 84 ? -4.463 -22.130 24.582 1.00 97.75 84 ASP A C 1
ATOM 583 O O . ASP A 1 84 ? -5.003 -21.599 23.613 1.00 97.75 84 ASP A O 1
ATOM 587 N N . ARG A 1 85 ? -5.011 -23.171 25.215 1.00 96.12 85 ARG A N 1
ATOM 588 C CA . ARG A 1 85 ? -6.265 -23.814 24.790 1.00 96.12 85 ARG A CA 1
ATOM 589 C C . ARG A 1 85 ? -7.516 -23.012 25.134 1.00 96.12 85 ARG A C 1
ATOM 591 O O . ARG A 1 85 ? -8.571 -23.371 24.633 1.00 96.12 85 ARG A O 1
ATOM 598 N N . ARG A 1 86 ? -7.377 -21.967 25.950 1.00 97.62 86 ARG A N 1
ATOM 599 C CA . ARG A 1 86 ? -8.468 -21.083 26.376 1.00 97.62 86 ARG A CA 1
ATOM 600 C C . ARG A 1 86 ? -8.855 -20.051 25.314 1.00 97.62 86 ARG A C 1
ATOM 602 O O . ARG A 1 86 ? -9.743 -19.254 25.538 1.00 97.62 86 ARG A O 1
ATOM 609 N N . ILE A 1 87 ? -8.138 -19.980 24.189 1.00 98.38 87 ILE A N 1
ATOM 610 C CA . ILE A 1 87 ? -8.480 -19.042 23.115 1.00 98.38 87 ILE A CA 1
ATOM 611 C C . ILE A 1 87 ? -9.635 -19.608 22.291 1.00 98.38 87 ILE A C 1
ATOM 613 O O . ILE A 1 87 ? -9.487 -20.666 21.680 1.00 98.38 87 ILE A O 1
ATOM 617 N N . ASP A 1 88 ? -10.733 -18.861 22.203 1.00 98.31 88 ASP A N 1
ATOM 618 C CA . ASP A 1 88 ? -11.962 -19.298 21.531 1.00 98.31 88 ASP A CA 1
ATOM 619 C C . ASP A 1 88 ? -12.077 -18.806 20.093 1.00 98.31 88 ASP A C 1
ATOM 621 O O . ASP A 1 88 ? -12.748 -19.427 19.273 1.00 98.31 88 ASP A O 1
ATOM 625 N N . ALA A 1 89 ? -11.431 -17.689 19.753 1.00 98.31 89 ALA A N 1
ATOM 626 C CA . ALA A 1 89 ? -11.435 -17.154 18.395 1.00 98.31 89 ALA A CA 1
ATOM 627 C C . ALA A 1 89 ? -10.188 -16.314 18.106 1.00 98.31 89 ALA A C 1
ATOM 629 O O . ALA A 1 89 ? -9.665 -15.610 18.971 1.00 98.31 89 ALA A O 1
ATOM 630 N N . VAL A 1 90 ? -9.737 -16.329 16.853 1.00 98.69 90 VAL A N 1
ATOM 631 C CA . VAL A 1 90 ? -8.574 -15.553 16.404 1.00 98.69 90 VAL A CA 1
ATOM 632 C C . VAL A 1 90 ? -8.945 -14.672 15.220 1.00 98.69 90 VAL A C 1
ATOM 634 O O . VAL A 1 90 ? -9.615 -15.126 14.297 1.00 98.69 90 VAL A O 1
ATOM 637 N N . ALA A 1 91 ? -8.459 -13.432 15.223 1.00 98.50 91 ALA A N 1
ATOM 638 C CA . ALA A 1 91 ? -8.464 -12.545 14.066 1.00 98.50 91 ALA A CA 1
ATOM 639 C C . ALA A 1 91 ? -7.044 -12.015 13.810 1.00 98.50 91 ALA A C 1
ATOM 641 O O . ALA A 1 91 ? -6.582 -11.079 14.462 1.00 98.50 91 ALA A O 1
ATOM 642 N N . ALA A 1 92 ? -6.330 -12.637 12.877 1.00 98.44 92 ALA A N 1
ATOM 643 C CA . ALA A 1 92 ? -4.961 -12.273 12.530 1.00 98.44 92 ALA A CA 1
ATOM 644 C C . ALA A 1 92 ? -4.925 -11.632 11.143 1.00 98.44 92 ALA A C 1
ATOM 646 O O . ALA A 1 92 ? -5.512 -12.166 10.207 1.00 98.44 92 ALA A O 1
ATOM 647 N N . ASP A 1 93 ? -4.221 -10.516 10.998 1.00 97.94 93 ASP A N 1
ATOM 648 C CA . ASP A 1 93 ? -4.105 -9.800 9.725 1.00 97.94 93 ASP A CA 1
ATOM 649 C C . ASP A 1 93 ? -2.642 -9.520 9.362 1.00 97.94 93 ASP A C 1
ATOM 651 O O . ASP A 1 93 ? -1.801 -9.365 10.254 1.00 97.94 93 ASP A O 1
ATOM 655 N N . ILE A 1 94 ? -2.335 -9.449 8.060 1.00 96.50 94 ILE A N 1
ATOM 656 C CA . ILE A 1 94 ? -1.030 -9.034 7.501 1.00 96.50 94 ILE A CA 1
ATOM 657 C C . ILE A 1 94 ? 0.172 -9.562 8.302 1.00 96.50 94 ILE A C 1
ATOM 659 O O . ILE A 1 94 ? 0.991 -8.789 8.787 1.00 96.50 94 ILE A O 1
ATOM 663 N N . THR A 1 95 ? 0.255 -10.874 8.530 1.00 97.56 95 THR A N 1
ATOM 664 C CA . THR A 1 95 ? 1.251 -11.471 9.436 1.00 97.56 95 THR A CA 1
ATOM 665 C C . THR A 1 95 ? 2.042 -12.617 8.802 1.00 97.56 95 THR A C 1
ATOM 667 O O . THR A 1 95 ? 1.704 -13.103 7.721 1.00 97.56 95 THR A O 1
ATOM 670 N N . TRP A 1 96 ? 3.113 -13.058 9.467 1.00 97.62 96 TRP A N 1
ATOM 671 C CA . TRP A 1 96 ? 3.964 -14.145 8.987 1.00 97.62 96 TRP A CA 1
ATOM 672 C C . TRP A 1 96 ? 3.431 -15.529 9.361 1.00 97.62 96 TRP A C 1
ATOM 674 O O . TRP A 1 96 ? 2.706 -15.719 10.336 1.00 97.62 96 TRP A O 1
ATOM 684 N N . ASN A 1 97 ? 3.851 -16.523 8.585 1.00 98.12 97 ASN A N 1
ATOM 685 C CA . ASN A 1 97 ? 3.850 -17.931 8.970 1.00 98.12 97 ASN A CA 1
ATOM 686 C C . ASN A 1 97 ? 5.237 -18.354 9.467 1.00 98.12 97 ASN A C 1
ATOM 688 O O . ASN A 1 97 ? 5.337 -19.061 10.468 1.00 98.12 97 ASN A O 1
ATOM 692 N N . ASP A 1 98 ? 6.288 -17.898 8.779 1.00 96.62 98 ASP A N 1
ATOM 693 C CA . ASP A 1 98 ? 7.687 -18.261 9.006 1.00 96.62 98 ASP A CA 1
ATOM 694 C C . ASP A 1 98 ? 8.582 -17.016 8.856 1.00 96.62 98 ASP A C 1
ATOM 696 O O . ASP A 1 98 ? 8.722 -16.467 7.757 1.00 96.62 98 ASP A O 1
ATOM 700 N N . LEU A 1 99 ? 9.166 -16.554 9.969 1.00 94.31 99 LEU A N 1
ATOM 701 C CA . LEU A 1 99 ? 10.009 -15.355 10.028 1.00 94.31 99 LEU A CA 1
ATOM 702 C C . LEU A 1 99 ? 11.239 -15.455 9.134 1.00 94.31 99 LEU A C 1
ATOM 704 O O . LEU A 1 99 ? 11.613 -14.447 8.535 1.00 94.31 99 LEU A O 1
ATOM 708 N N . GLU A 1 100 ? 11.848 -16.636 9.010 1.00 94.88 100 GLU A N 1
ATOM 709 C CA . GLU A 1 100 ? 13.035 -16.793 8.174 1.00 94.88 100 GLU A CA 1
ATOM 710 C C . GLU A 1 100 ? 12.669 -16.519 6.721 1.00 94.88 100 GLU A C 1
ATOM 712 O O . GLU A 1 100 ? 13.233 -15.623 6.104 1.00 94.88 100 GLU A O 1
ATOM 717 N N . THR A 1 101 ? 11.655 -17.205 6.190 1.00 94.12 101 THR A N 1
ATOM 718 C CA . THR A 1 101 ? 11.219 -16.993 4.795 1.00 94.12 101 THR A CA 1
ATOM 719 C C . THR A 1 101 ? 10.606 -15.609 4.565 1.00 94.12 101 THR A C 1
ATOM 721 O O . THR A 1 101 ? 10.592 -15.102 3.440 1.00 94.12 101 THR A O 1
ATOM 724 N N . SER A 1 102 ? 10.105 -14.974 5.627 1.00 93.94 102 SER A N 1
ATOM 725 C CA . SER A 1 102 ? 9.616 -13.603 5.584 1.00 93.94 102 SER A CA 1
ATOM 726 C C . SER A 1 102 ? 10.751 -12.589 5.441 1.00 93.94 102 SER A C 1
ATOM 728 O O . SER A 1 102 ? 10.614 -11.648 4.660 1.00 93.94 102 SER A O 1
ATOM 730 N N . LEU A 1 103 ? 11.860 -12.757 6.167 1.00 94.31 103 LEU A N 1
ATOM 731 C CA . LEU A 1 103 ? 13.009 -11.843 6.131 1.00 94.31 103 LEU A CA 1
ATOM 732 C C . LEU A 1 103 ? 13.994 -12.189 5.002 1.00 94.31 103 LEU A C 1
ATOM 734 O O . LEU A 1 103 ? 14.532 -11.286 4.366 1.00 94.31 103 LEU A O 1
ATOM 738 N N . PHE A 1 104 ? 14.172 -13.474 4.703 1.00 95.62 104 PHE A N 1
ATOM 739 C CA . PHE A 1 104 ? 15.019 -14.038 3.650 1.00 95.62 104 PHE A CA 1
ATOM 740 C C . PHE A 1 104 ? 14.153 -14.660 2.552 1.00 95.62 104 PHE A C 1
ATOM 742 O O . PHE A 1 104 ? 14.024 -15.880 2.427 1.00 95.62 104 PHE A O 1
ATOM 749 N N . ALA A 1 105 ? 13.542 -13.806 1.733 1.00 94.12 105 ALA A N 1
ATOM 750 C CA . ALA A 1 105 ? 12.577 -14.242 0.732 1.00 94.12 105 ALA A CA 1
ATOM 751 C C . ALA A 1 105 ? 13.228 -15.038 -0.404 1.00 94.12 105 ALA A C 1
ATOM 753 O O . ALA A 1 105 ? 14.174 -14.585 -1.052 1.00 94.12 105 ALA A O 1
ATOM 754 N N . GLN A 1 106 ? 12.665 -16.210 -0.681 1.00 95.25 106 GLN A N 1
ATOM 755 C CA . GLN A 1 106 ? 13.049 -17.085 -1.780 1.00 95.25 106 GLN A CA 1
ATOM 756 C C . GLN A 1 106 ? 11.799 -17.470 -2.566 1.00 95.25 106 GLN A C 1
ATOM 758 O O . GLN A 1 106 ? 10.815 -17.929 -1.994 1.00 95.25 106 GLN A O 1
ATOM 763 N N . SER A 1 107 ? 11.858 -17.294 -3.883 1.00 96.62 107 SER A N 1
ATOM 764 C CA . SER A 1 107 ? 10.726 -17.552 -4.784 1.00 96.62 107 SER A CA 1
ATOM 765 C C . SER A 1 107 ? 10.936 -18.779 -5.671 1.00 96.62 107 SER A C 1
ATOM 767 O O . SER A 1 107 ? 10.076 -19.118 -6.485 1.00 96.62 107 SER A O 1
ATOM 769 N N . THR A 1 108 ? 12.085 -19.441 -5.538 1.00 95.94 108 THR A N 1
ATOM 770 C CA . THR A 1 108 ? 12.379 -20.699 -6.226 1.00 95.94 108 THR A CA 1
ATOM 771 C C . THR A 1 108 ? 11.637 -21.851 -5.554 1.00 95.94 108 THR A C 1
ATOM 773 O O . THR A 1 108 ? 11.732 -22.035 -4.341 1.00 95.94 108 THR A O 1
ATOM 776 N N . VAL A 1 109 ? 10.911 -22.635 -6.349 1.00 91.56 109 VAL A N 1
ATOM 777 C CA . VAL A 1 109 ? 10.246 -23.866 -5.900 1.00 91.56 109 VAL A CA 1
ATOM 778 C C . VAL A 1 109 ? 11.301 -24.855 -5.392 1.00 91.56 109 VAL A C 1
ATOM 780 O O . VAL A 1 109 ? 12.350 -25.002 -6.015 1.00 91.56 109 VAL A O 1
ATOM 783 N N . ASP A 1 110 ? 11.015 -25.521 -4.271 1.00 86.38 110 ASP A N 1
ATOM 784 C CA . ASP A 1 110 ? 11.874 -26.527 -3.622 1.00 86.38 110 ASP A CA 1
ATOM 785 C C . ASP A 1 110 ? 13.260 -26.024 -3.175 1.00 86.38 110 ASP A C 1
ATOM 787 O O . ASP A 1 110 ? 14.176 -26.813 -2.937 1.00 86.38 110 ASP A O 1
ATOM 791 N N . ALA A 1 111 ? 13.440 -24.708 -3.036 1.00 87.94 111 ALA A N 1
ATOM 792 C CA . ALA A 1 111 ? 14.680 -24.166 -2.502 1.00 87.94 111 ALA A CA 1
ATOM 793 C C . ALA A 1 111 ? 14.890 -24.583 -1.041 1.00 87.94 111 ALA A C 1
ATOM 795 O O . ALA A 1 111 ? 14.026 -24.385 -0.189 1.00 87.94 111 ALA A O 1
ATOM 796 N N . THR A 1 112 ? 16.075 -25.118 -0.750 1.00 83.06 112 THR A N 1
ATOM 797 C CA . THR A 1 112 ? 16.467 -25.562 0.596 1.00 83.06 112 THR A CA 1
ATOM 798 C C . THR A 1 112 ? 17.354 -24.559 1.325 1.00 83.06 112 THR A C 1
ATOM 800 O O . THR A 1 112 ? 17.657 -24.753 2.495 1.00 83.06 112 THR A O 1
ATOM 803 N N . SER A 1 113 ? 17.830 -23.524 0.631 1.00 85.56 113 SER A N 1
ATOM 804 C CA . SER A 1 113 ? 18.675 -22.478 1.204 1.00 85.56 113 SER A CA 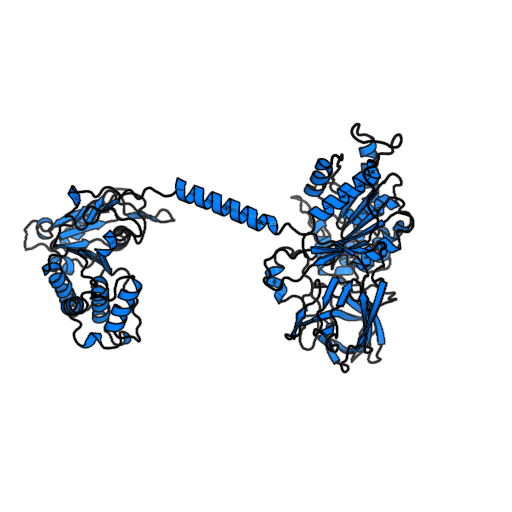1
ATOM 805 C C . SER A 1 113 ? 17.880 -21.191 1.434 1.00 85.56 113 SER A C 1
ATOM 807 O O . SER A 1 113 ? 17.046 -20.859 0.581 1.00 85.56 113 SER A O 1
ATOM 809 N N . PRO A 1 114 ? 18.224 -20.411 2.472 1.00 90.69 114 PRO A N 1
ATOM 810 C CA . PRO A 1 114 ? 17.667 -19.085 2.698 1.00 90.69 114 PRO A CA 1
ATOM 811 C C . PRO A 1 114 ? 17.752 -18.191 1.458 1.00 90.69 114 PRO A C 1
ATOM 813 O O . PRO A 1 114 ? 18.681 -18.288 0.641 1.00 90.69 114 PRO A O 1
ATOM 816 N N . GLY A 1 115 ? 16.742 -17.337 1.316 1.00 94.38 115 GLY A N 1
ATOM 817 C CA . GLY A 1 115 ? 16.593 -16.424 0.197 1.00 94.38 115 GLY A CA 1
ATOM 818 C C . GLY A 1 115 ? 17.386 -15.130 0.325 1.00 94.38 115 GLY A C 1
ATOM 819 O O . GLY A 1 115 ? 18.439 -15.060 0.952 1.00 94.38 115 GLY A O 1
ATOM 820 N N . VAL A 1 116 ? 16.866 -14.086 -0.310 1.00 95.19 116 VAL A N 1
ATOM 821 C CA . VAL A 1 116 ? 17.453 -12.746 -0.315 1.00 95.19 116 VAL A CA 1
ATOM 822 C C . VAL A 1 116 ? 16.935 -11.968 0.892 1.00 95.19 116 VAL A C 1
ATOM 824 O O . VAL A 1 116 ? 15.722 -11.856 1.083 1.00 95.19 116 VAL A O 1
ATOM 827 N N . LEU A 1 117 ? 17.841 -11.395 1.688 1.00 95.62 117 LEU A N 1
ATOM 828 C CA . LEU A 1 117 ? 17.468 -10.563 2.831 1.00 95.62 117 LEU A CA 1
ATOM 829 C C . LEU A 1 117 ? 16.719 -9.299 2.380 1.00 95.62 117 LEU A C 1
ATOM 831 O O . LEU A 1 117 ? 17.251 -8.497 1.606 1.00 95.62 117 LEU A O 1
ATOM 835 N N . LYS A 1 118 ? 15.529 -9.073 2.941 1.00 94.62 118 LYS A N 1
ATOM 836 C CA . LYS A 1 118 ? 14.764 -7.819 2.861 1.00 94.62 118 LYS A CA 1
ATOM 837 C C . LYS A 1 118 ? 15.387 -6.768 3.777 1.00 94.62 118 LYS A C 1
ATOM 839 O O . LYS A 1 118 ? 14.858 -6.480 4.853 1.00 94.62 118 LYS A O 1
ATOM 844 N N . SER A 1 119 ? 16.544 -6.234 3.397 1.00 91.81 119 SER A N 1
ATOM 845 C CA . SER A 1 119 ? 17.354 -5.346 4.243 1.00 91.81 119 SER A CA 1
ATOM 846 C C . SER A 1 119 ? 16.565 -4.140 4.754 1.00 91.81 119 SER A C 1
ATOM 848 O O . SER A 1 119 ? 16.612 -3.858 5.947 1.00 91.81 119 SER A O 1
ATOM 850 N N . MET A 1 120 ? 15.782 -3.481 3.895 1.00 90.00 120 MET A N 1
ATOM 851 C CA . MET A 1 120 ? 15.008 -2.296 4.280 1.00 90.00 120 MET A CA 1
ATOM 852 C C . MET A 1 120 ? 13.944 -2.619 5.333 1.00 90.00 120 MET A C 1
ATOM 854 O O . MET A 1 120 ? 13.901 -1.977 6.381 1.00 90.00 120 MET A O 1
ATOM 858 N N . TRP A 1 121 ? 13.118 -3.641 5.092 1.00 90.00 121 TRP A N 1
ATOM 859 C CA . TRP A 1 121 ? 12.102 -4.065 6.058 1.00 90.00 121 TRP A CA 1
ATOM 860 C C . TRP A 1 121 ? 12.711 -4.560 7.363 1.00 90.00 121 TRP A C 1
ATOM 862 O O . TRP A 1 121 ? 12.223 -4.203 8.430 1.00 90.00 121 TRP A O 1
ATOM 872 N N . THR A 1 122 ? 13.790 -5.338 7.280 1.00 90.00 122 THR A N 1
ATOM 873 C CA . THR A 1 122 ? 14.498 -5.839 8.461 1.00 90.00 122 THR A CA 1
ATOM 874 C C . THR A 1 122 ? 15.004 -4.660 9.294 1.00 90.00 122 THR A C 1
ATOM 876 O O . THR A 1 122 ? 14.722 -4.585 10.485 1.00 90.00 122 THR A O 1
ATOM 879 N N . SER A 1 123 ? 15.652 -3.668 8.680 1.00 87.00 123 SER A N 1
ATOM 880 C CA . SER A 1 123 ? 16.106 -2.473 9.398 1.00 87.00 123 SER A CA 1
ATOM 881 C C . SER A 1 123 ? 14.959 -1.661 10.007 1.00 87.00 123 SER A C 1
ATOM 883 O O . SER A 1 123 ? 15.075 -1.246 11.157 1.00 87.00 123 SER A O 1
ATOM 885 N N . VAL A 1 124 ? 13.839 -1.463 9.297 1.00 83.94 124 VAL A N 1
ATOM 886 C CA . VAL A 1 124 ? 12.648 -0.786 9.854 1.00 83.94 124 VAL A CA 1
ATOM 887 C C . VAL A 1 124 ? 12.126 -1.540 11.073 1.00 83.94 124 VAL A C 1
ATOM 889 O O . VAL A 1 124 ? 11.893 -0.943 12.124 1.00 83.94 124 VAL A O 1
ATOM 892 N N . PHE A 1 125 ? 12.000 -2.856 10.953 1.00 79.81 125 PHE A N 1
ATOM 893 C CA . PHE A 1 125 ? 11.479 -3.710 12.002 1.00 79.81 125 PHE A CA 1
ATOM 894 C C . PHE A 1 125 ? 12.345 -3.632 13.275 1.00 79.81 125 PHE A C 1
ATOM 896 O O . PHE A 1 125 ? 11.832 -3.314 14.349 1.00 79.81 125 PHE A O 1
ATOM 903 N N . PHE A 1 126 ? 13.667 -3.806 13.157 1.00 81.44 126 PHE A N 1
ATOM 904 C CA . PHE A 1 126 ? 14.592 -3.713 14.296 1.00 81.44 126 PHE A CA 1
ATOM 905 C C . PHE A 1 126 ? 14.766 -2.278 14.821 1.00 81.44 126 PHE A C 1
ATOM 907 O O . PHE A 1 126 ? 15.032 -2.085 16.007 1.00 81.44 126 PHE A O 1
ATOM 914 N N . SER A 1 127 ? 14.531 -1.252 13.994 1.00 79.62 127 SER A N 1
ATOM 915 C CA . SER A 1 127 ? 14.570 0.145 14.452 1.00 79.62 127 SER A CA 1
ATOM 916 C C . SER A 1 127 ? 13.467 0.494 15.457 1.00 79.62 127 SER A C 1
ATOM 918 O O . SER A 1 127 ? 13.673 1.360 16.304 1.00 79.62 127 SER A O 1
ATOM 920 N N . SER A 1 128 ? 12.329 -0.211 15.433 1.00 75.06 128 SER A N 1
ATOM 921 C CA . SER A 1 128 ? 11.235 -0.009 16.391 1.00 75.06 128 SER A CA 1
ATOM 922 C C . SER A 1 128 ? 11.619 -0.338 17.838 1.00 75.06 128 SER A C 1
ATOM 924 O O . SER A 1 128 ? 11.075 0.250 18.772 1.00 75.06 128 SER A O 1
ATOM 926 N N . GLY A 1 129 ? 12.610 -1.214 18.035 1.00 71.44 129 GLY A N 1
ATOM 927 C CA . GLY A 1 129 ? 13.159 -1.551 19.353 1.00 71.44 129 GLY A CA 1
ATOM 928 C C . GLY A 1 129 ? 14.189 -0.550 19.881 1.00 71.44 129 GLY A C 1
ATOM 929 O O . GLY A 1 129 ? 14.653 -0.699 21.012 1.00 71.44 129 GLY A O 1
ATOM 930 N N . LEU A 1 130 ? 14.542 0.476 19.094 1.00 70.56 130 LEU A N 1
ATOM 931 C CA . LEU A 1 130 ? 15.471 1.547 19.478 1.00 70.56 130 LEU A CA 1
ATOM 932 C C . LEU A 1 130 ? 14.802 2.658 20.307 1.00 70.56 130 LEU A C 1
ATOM 934 O O . LEU A 1 130 ? 15.424 3.693 20.526 1.00 70.56 130 LEU A O 1
ATOM 938 N N . GLY A 1 131 ? 13.548 2.480 20.745 1.00 61.94 131 GLY A N 1
ATOM 939 C CA . GLY A 1 131 ? 12.781 3.483 21.489 1.00 61.94 131 GLY A CA 1
ATOM 940 C C . GLY A 1 131 ? 13.586 4.125 22.626 1.00 61.94 131 GLY A C 1
ATOM 941 O O . GLY A 1 131 ? 13.860 3.493 23.646 1.00 61.94 131 GLY A O 1
ATOM 942 N N . PHE A 1 132 ? 13.970 5.390 22.437 1.00 55.81 132 PHE A N 1
ATOM 943 C CA . PHE A 1 132 ? 14.813 6.131 23.370 1.00 55.81 132 PHE A CA 1
ATOM 944 C C . PHE A 1 132 ? 13.972 6.676 24.527 1.00 55.81 132 PHE A C 1
ATOM 946 O O . PHE A 1 132 ? 13.329 7.718 24.400 1.00 55.81 132 PHE A O 1
ATOM 953 N N . ALA A 1 133 ? 14.014 6.018 25.685 1.00 57.56 133 ALA A N 1
ATOM 954 C CA . ALA A 1 133 ? 13.734 6.726 26.929 1.00 57.56 133 ALA A CA 1
ATOM 955 C C . ALA A 1 133 ? 14.939 7.640 27.245 1.00 57.56 133 ALA A C 1
ATOM 957 O O . ALA A 1 133 ? 16.086 7.189 27.119 1.00 57.56 133 ALA A O 1
ATOM 958 N N . PRO A 1 134 ? 14.732 8.910 27.644 1.00 55.91 134 PRO A N 1
ATOM 959 C CA . PRO A 1 134 ? 15.828 9.805 28.009 1.00 55.91 134 PRO A CA 1
ATOM 960 C C . PRO A 1 134 ? 16.754 9.156 29.051 1.00 55.91 134 PRO A C 1
ATOM 962 O O . PRO A 1 134 ? 16.299 8.751 30.118 1.00 55.91 134 PRO A O 1
ATOM 965 N N . GLY A 1 135 ? 18.051 9.049 28.742 1.00 61.78 135 GLY A N 1
ATOM 966 C CA . GLY A 1 135 ? 19.064 8.477 29.642 1.00 61.78 135 GLY A CA 1
ATOM 967 C C . GLY A 1 135 ? 19.385 6.986 29.453 1.00 61.78 135 GLY A C 1
ATOM 968 O O . GLY A 1 135 ? 20.246 6.477 30.168 1.00 61.78 135 GLY A O 1
ATOM 969 N N . GLN A 1 136 ? 18.758 6.283 28.502 1.00 63.16 136 GLN A N 1
ATOM 970 C CA . GLN A 1 136 ? 19.162 4.920 28.120 1.00 63.16 136 GLN A CA 1
ATOM 971 C C . GLN A 1 136 ? 20.412 4.939 27.212 1.00 63.16 136 GLN A C 1
ATOM 973 O O . GLN A 1 136 ? 20.495 5.782 26.314 1.00 63.16 136 GLN A O 1
ATOM 978 N N . PRO A 1 137 ? 21.387 4.027 27.406 1.00 65.56 137 PRO A N 1
ATOM 979 C CA . PRO A 1 137 ? 22.528 3.901 26.507 1.00 65.56 137 PRO A CA 1
ATOM 980 C C . PRO A 1 137 ? 22.081 3.392 25.132 1.00 65.56 137 PRO A C 1
ATOM 982 O O . PRO A 1 137 ? 21.248 2.494 25.029 1.00 65.56 137 PRO A O 1
ATOM 985 N N . VAL A 1 138 ? 22.667 3.946 24.070 1.00 67.81 138 VAL A N 1
ATOM 986 C CA . VAL A 1 138 ? 22.473 3.434 22.709 1.00 67.81 138 VAL A CA 1
ATOM 987 C C . VAL A 1 138 ? 23.194 2.091 22.593 1.00 67.81 138 VAL A C 1
ATOM 989 O O . VAL A 1 138 ? 24.407 2.022 22.791 1.00 67.81 138 VAL A O 1
ATOM 992 N N . THR A 1 139 ? 22.452 1.031 22.287 1.00 73.69 139 THR A N 1
ATOM 993 C CA . THR A 1 139 ? 22.979 -0.314 22.012 1.00 73.69 139 THR A CA 1
ATOM 994 C C . THR A 1 139 ? 22.866 -0.629 20.518 1.00 73.69 139 THR A C 1
ATOM 996 O O . THR A 1 139 ? 22.155 0.058 19.785 1.00 73.69 139 THR A O 1
ATOM 999 N N . GLU A 1 140 ? 23.553 -1.677 20.055 1.00 75.31 140 GLU A N 1
ATOM 1000 C CA . GLU A 1 140 ? 23.553 -2.085 18.637 1.00 75.31 140 GLU A CA 1
ATOM 1001 C C . GLU A 1 140 ? 22.154 -2.454 18.113 1.00 75.31 140 GLU A C 1
ATOM 1003 O O . GLU A 1 140 ? 21.856 -2.221 16.944 1.00 75.31 140 GLU A O 1
ATOM 1008 N N . CYS A 1 141 ? 21.280 -2.977 18.982 1.00 79.44 141 CYS A N 1
ATOM 1009 C CA . CYS A 1 141 ? 19.935 -3.432 18.621 1.00 79.44 141 CYS A CA 1
ATOM 1010 C C . CYS A 1 141 ? 18.850 -2.969 19.607 1.00 79.44 141 CYS A C 1
ATOM 1012 O O . CYS A 1 141 ? 17.833 -3.634 19.766 1.00 79.44 141 CYS A O 1
ATOM 1014 N N . GLY A 1 142 ? 19.048 -1.861 20.322 1.00 84.25 142 GLY A N 1
ATOM 1015 C CA . GLY A 1 142 ? 18.054 -1.332 21.263 1.00 84.25 142 GLY A CA 1
ATOM 1016 C C . GLY A 1 142 ? 17.684 -2.315 22.376 1.00 84.25 142 GLY A C 1
ATOM 1017 O O . GLY A 1 142 ? 18.556 -2.832 23.076 1.00 84.25 142 GLY A O 1
ATOM 1018 N N . ARG A 1 143 ? 16.377 -2.552 22.543 1.00 87.94 143 ARG A N 1
ATOM 1019 C CA . ARG A 1 143 ? 15.797 -3.418 23.585 1.00 87.94 143 ARG A CA 1
ATOM 1020 C C . ARG A 1 143 ? 15.615 -4.879 23.160 1.00 87.94 143 ARG A C 1
ATOM 1022 O O . ARG A 1 143 ? 14.955 -5.626 23.877 1.00 87.94 143 ARG A O 1
ATOM 1029 N N . PHE A 1 144 ? 16.145 -5.296 22.012 1.00 91.38 144 PHE A N 1
ATOM 1030 C CA . PHE A 1 144 ? 16.107 -6.702 21.606 1.00 91.38 144 PHE A CA 1
ATOM 1031 C C . PHE A 1 144 ? 17.030 -7.561 22.476 1.00 91.38 144 PHE A C 1
ATOM 1033 O O . PHE A 1 144 ? 18.109 -7.127 22.878 1.00 91.38 144 PHE A O 1
ATOM 1040 N N . THR A 1 145 ? 16.611 -8.800 22.736 1.00 93.00 145 THR A N 1
ATOM 1041 C CA . THR A 1 145 ? 17.455 -9.807 23.399 1.00 93.00 145 THR A CA 1
ATOM 1042 C C . THR A 1 145 ? 18.759 -10.040 22.629 1.00 93.00 145 THR A C 1
ATOM 1044 O O . THR A 1 145 ? 18.839 -9.825 21.415 1.00 93.00 145 THR A O 1
ATOM 1047 N N . ARG A 1 146 ? 19.795 -10.522 23.327 1.00 92.44 146 ARG A N 1
ATOM 1048 C CA . ARG A 1 146 ? 21.124 -10.762 22.732 1.00 92.44 146 ARG A CA 1
ATOM 1049 C C . ARG A 1 146 ? 21.088 -11.671 21.506 1.00 92.44 146 ARG A C 1
ATOM 1051 O O . ARG A 1 146 ? 21.751 -11.356 20.524 1.00 92.44 146 ARG A O 1
ATOM 1058 N N . ASP A 1 147 ? 20.309 -12.748 21.551 1.00 94.25 147 ASP A N 1
ATOM 1059 C CA . ASP A 1 147 ? 20.240 -13.720 20.455 1.00 94.25 147 ASP A CA 1
ATOM 1060 C C . ASP A 1 147 ? 19.613 -13.098 19.202 1.00 94.25 147 ASP A C 1
ATOM 1062 O O . ASP A 1 147 ? 20.139 -13.241 18.099 1.00 94.25 147 ASP A O 1
ATOM 1066 N N . TRP A 1 148 ? 18.545 -12.311 19.372 1.00 93.81 148 TRP A N 1
ATOM 1067 C CA . TRP A 1 148 ? 17.923 -11.572 18.273 1.00 93.81 148 TRP A CA 1
ATOM 1068 C C . TRP A 1 148 ? 18.808 -10.450 17.735 1.00 93.81 148 TRP A C 1
ATOM 1070 O O . TRP A 1 148 ? 18.827 -10.212 16.528 1.00 93.81 148 TRP A O 1
ATOM 1080 N N . CYS A 1 149 ? 19.575 -9.790 18.604 1.00 92.25 149 CYS A N 1
ATOM 1081 C CA . CYS A 1 149 ? 20.559 -8.808 18.169 1.00 92.25 149 CYS A CA 1
ATOM 1082 C C . CYS A 1 149 ? 21.673 -9.456 17.337 1.00 92.25 149 CYS A C 1
ATOM 1084 O O . CYS A 1 149 ? 21.991 -8.969 16.254 1.00 92.25 149 CYS A O 1
ATOM 1086 N N . ALA A 1 150 ? 22.213 -10.592 17.789 1.00 92.94 150 ALA A N 1
ATOM 1087 C CA . ALA A 1 150 ? 23.224 -11.342 17.051 1.00 92.94 150 ALA A CA 1
ATOM 1088 C C . ALA A 1 150 ? 22.702 -11.800 15.679 1.00 92.94 150 ALA A C 1
ATOM 1090 O O . ALA A 1 150 ? 23.376 -11.582 14.672 1.00 92.94 150 ALA A O 1
ATOM 1091 N N . ALA A 1 151 ? 21.479 -12.340 15.625 1.00 93.75 151 ALA A N 1
ATOM 1092 C CA . ALA A 1 151 ? 20.835 -12.744 14.377 1.00 93.75 151 ALA A CA 1
ATOM 1093 C C . ALA A 1 151 ? 20.635 -11.563 13.409 1.00 93.75 151 ALA A C 1
ATOM 1095 O O . ALA A 1 151 ? 20.866 -11.695 12.207 1.00 93.75 151 ALA A O 1
ATOM 1096 N N . TYR A 1 152 ? 20.246 -10.388 13.918 1.00 92.38 152 TYR A N 1
ATOM 1097 C CA . TYR A 1 152 ? 20.109 -9.183 13.098 1.00 92.38 152 TYR A CA 1
ATOM 1098 C C . TYR A 1 152 ? 21.451 -8.683 12.560 1.00 92.38 152 TYR A C 1
ATOM 1100 O O . TYR A 1 152 ? 21.551 -8.377 11.372 1.00 92.38 152 TYR A O 1
ATOM 1108 N N . VAL A 1 153 ? 22.482 -8.601 13.406 1.00 90.50 153 VAL A N 1
ATOM 1109 C CA . VAL A 1 153 ? 23.816 -8.129 13.004 1.00 90.50 153 VAL A CA 1
ATOM 1110 C C . VAL A 1 153 ? 24.428 -9.060 11.957 1.00 90.50 153 VAL A C 1
ATOM 1112 O O . VAL A 1 153 ? 24.960 -8.570 10.957 1.00 90.50 153 VAL A O 1
ATOM 1115 N N . GLU A 1 154 ? 24.301 -10.377 12.140 1.00 92.19 154 GLU A N 1
ATOM 1116 C CA . GLU A 1 154 ? 24.683 -11.393 11.151 1.00 92.19 154 GLU A CA 1
ATOM 1117 C C . GLU A 1 154 ? 23.966 -11.146 9.814 1.00 92.19 154 GLU A C 1
ATOM 1119 O O . GLU A 1 154 ? 24.611 -10.925 8.784 1.00 92.19 154 GLU A O 1
ATOM 1124 N N . ALA A 1 155 ? 22.631 -11.085 9.840 1.00 92.06 155 ALA A N 1
ATOM 1125 C CA . ALA A 1 155 ? 21.817 -10.861 8.651 1.00 92.06 155 ALA A CA 1
ATOM 1126 C C . ALA A 1 155 ? 22.202 -9.558 7.931 1.00 92.06 155 ALA A C 1
ATOM 1128 O O . ALA A 1 155 ? 22.485 -9.559 6.732 1.00 92.06 155 ALA A O 1
ATOM 1129 N N . ALA A 1 156 ? 22.260 -8.438 8.651 1.00 88.44 156 ALA A N 1
ATOM 1130 C CA . ALA A 1 156 ? 22.544 -7.123 8.084 1.00 88.44 156 ALA A CA 1
ATOM 1131 C C . ALA A 1 156 ? 23.959 -7.023 7.484 1.00 88.44 156 ALA A C 1
ATOM 1133 O O . ALA A 1 156 ? 24.162 -6.344 6.468 1.00 88.44 156 ALA A O 1
ATOM 1134 N N . THR A 1 157 ? 24.935 -7.706 8.087 1.00 87.62 157 THR A N 1
ATOM 1135 C CA . THR A 1 157 ? 26.337 -7.662 7.653 1.00 87.62 157 THR A CA 1
ATOM 1136 C C . THR A 1 157 ? 26.569 -8.577 6.454 1.00 87.62 157 THR A C 1
ATOM 1138 O O . THR A 1 157 ? 27.032 -8.118 5.395 1.00 87.62 157 THR A O 1
ATOM 1141 N N . ASP A 1 158 ? 26.178 -9.842 6.593 1.00 86.69 158 ASP A N 1
ATOM 1142 C CA . ASP A 1 158 ? 26.568 -10.918 5.683 1.00 86.69 158 ASP A CA 1
ATOM 1143 C C . ASP A 1 158 ? 25.472 -11.281 4.677 1.00 86.69 158 ASP A C 1
ATOM 1145 O O . ASP A 1 158 ? 25.765 -11.858 3.631 1.00 86.69 158 ASP A O 1
ATOM 1149 N N . GLY A 1 159 ? 24.219 -10.892 4.931 1.00 87.56 159 GLY A N 1
ATOM 1150 C CA . GLY A 1 159 ? 23.077 -11.298 4.108 1.00 87.56 159 GLY A CA 1
ATOM 1151 C C . GLY A 1 159 ? 22.771 -12.794 4.211 1.00 87.56 159 GLY A C 1
ATOM 1152 O O . GLY A 1 159 ? 22.115 -13.337 3.325 1.00 87.56 159 GLY A O 1
ATOM 1153 N N . ALA A 1 160 ? 23.257 -13.448 5.266 1.00 85.62 160 ALA A N 1
ATOM 1154 C CA . ALA A 1 160 ? 23.103 -14.869 5.539 1.00 85.62 160 ALA A CA 1
ATOM 1155 C C . ALA A 1 160 ? 22.383 -15.090 6.877 1.00 85.62 160 ALA A C 1
ATOM 1157 O O . ALA A 1 160 ? 22.201 -14.159 7.660 1.00 85.62 160 ALA A O 1
ATOM 1158 N N . VAL A 1 161 ? 21.970 -16.331 7.119 1.00 91.81 161 VAL A N 1
ATOM 1159 C CA . VAL A 1 161 ? 21.368 -16.774 8.377 1.00 91.81 161 VAL A CA 1
ATOM 1160 C C . VAL A 1 161 ? 22.034 -18.085 8.788 1.00 91.81 161 VAL A C 1
ATOM 1162 O O . VAL A 1 161 ? 22.089 -19.027 7.995 1.00 91.81 161 VAL A O 1
ATOM 1165 N N . SER A 1 162 ? 22.594 -18.128 9.997 1.00 92.81 162 SER A N 1
ATOM 1166 C CA . SER A 1 162 ? 23.136 -19.356 10.587 1.00 92.81 162 SER A CA 1
ATOM 1167 C C . SER A 1 162 ? 22.030 -20.313 11.029 1.00 92.81 162 SER A C 1
ATOM 1169 O O . SER A 1 162 ? 20.895 -19.904 11.264 1.00 92.81 162 SER A O 1
ATOM 1171 N N . ASP A 1 163 ? 22.375 -21.585 11.246 1.00 94.06 163 ASP A N 1
ATOM 1172 C CA . ASP A 1 163 ? 21.442 -22.588 11.783 1.00 94.06 163 ASP A CA 1
ATOM 1173 C C . ASP A 1 163 ? 20.853 -22.171 13.146 1.00 94.06 163 ASP A C 1
ATOM 1175 O O . ASP A 1 163 ? 19.696 -22.459 13.446 1.00 94.06 163 ASP A O 1
ATOM 1179 N N . VAL A 1 164 ? 21.633 -21.457 13.968 1.00 95.12 164 VAL A N 1
ATOM 1180 C CA . VAL A 1 164 ? 21.182 -20.937 15.270 1.00 95.12 164 VAL A CA 1
ATOM 1181 C C . VAL A 1 164 ? 20.138 -19.836 15.077 1.00 95.12 164 VAL A C 1
ATOM 1183 O O . VAL A 1 164 ? 19.065 -19.898 15.677 1.00 95.12 164 VAL A O 1
ATOM 1186 N N . SER A 1 165 ? 20.420 -18.861 14.209 1.00 95.50 165 SER A N 1
ATOM 1187 C CA . SER A 1 165 ? 19.490 -17.779 13.864 1.00 95.50 165 SER A CA 1
ATOM 1188 C C . SER A 1 165 ? 18.220 -18.312 13.181 1.00 95.50 165 SER A C 1
ATOM 1190 O O . SER A 1 165 ? 17.120 -17.849 13.479 1.00 95.50 165 SER A O 1
ATOM 1192 N N . SER A 1 166 ? 18.349 -19.329 12.325 1.00 94.88 166 SER A N 1
ATOM 1193 C CA . SER A 1 166 ? 17.232 -20.038 11.685 1.00 94.88 166 SER A CA 1
ATOM 1194 C C . SER A 1 166 ? 16.332 -20.723 12.720 1.00 94.88 166 SER A C 1
ATOM 1196 O O . SER A 1 166 ? 15.119 -20.502 12.743 1.00 94.88 166 SER A O 1
ATOM 1198 N N . ALA A 1 167 ? 16.916 -21.478 13.658 1.00 95.06 167 ALA A N 1
ATOM 1199 C CA . ALA A 1 167 ? 16.167 -22.119 14.737 1.00 95.06 167 ALA A CA 1
ATOM 1200 C C . ALA A 1 167 ? 15.450 -21.100 15.643 1.00 95.06 167 ALA A C 1
ATOM 1202 O O . ALA A 1 167 ? 14.308 -21.335 16.050 1.00 95.06 167 ALA A O 1
ATOM 1203 N N . LEU A 1 168 ? 16.090 -19.958 15.922 1.00 95.56 168 LEU A N 1
ATOM 1204 C CA . LEU A 1 168 ? 15.491 -18.853 16.673 1.00 95.56 168 LEU A CA 1
ATOM 1205 C C . LEU A 1 168 ? 14.257 -18.284 15.951 1.00 95.56 168 LEU A C 1
ATOM 1207 O O . LEU A 1 168 ? 13.192 -18.157 16.555 1.00 95.56 168 LEU A O 1
ATOM 1211 N N . MET A 1 169 ? 14.364 -18.008 14.648 1.00 95.62 169 MET A N 1
ATOM 1212 C CA . MET A 1 169 ? 13.243 -17.525 13.831 1.00 95.62 169 MET A CA 1
ATOM 1213 C C . MET A 1 169 ? 12.107 -18.547 13.748 1.00 95.62 169 MET A C 1
ATOM 1215 O O . MET A 1 169 ? 10.935 -18.178 13.872 1.00 95.62 169 MET A O 1
ATOM 1219 N N . ALA A 1 170 ? 12.434 -19.831 13.592 1.00 94.88 170 ALA A N 1
ATOM 1220 C CA . ALA A 1 170 ? 11.455 -20.913 13.551 1.00 94.88 170 ALA A CA 1
ATOM 1221 C C . ALA A 1 170 ? 10.676 -21.047 14.873 1.00 94.88 170 ALA A C 1
ATOM 1223 O O . ALA A 1 170 ? 9.462 -21.256 14.850 1.00 94.88 170 ALA A O 1
ATOM 1224 N N . ALA A 1 171 ? 11.340 -20.879 16.022 1.00 94.44 171 ALA A N 1
ATOM 1225 C CA . ALA A 1 171 ? 10.691 -20.906 17.337 1.00 94.44 171 ALA A CA 1
ATOM 1226 C C . ALA A 1 171 ? 9.690 -19.750 17.538 1.00 94.44 171 ALA A C 1
ATOM 1228 O O . ALA A 1 171 ? 8.686 -19.914 18.229 1.00 94.44 171 ALA A O 1
ATOM 1229 N N . SER A 1 172 ? 9.938 -18.613 16.889 1.00 95.50 172 SER A N 1
ATOM 1230 C CA . SER A 1 172 ? 9.104 -17.401 16.895 1.00 95.50 172 SER A CA 1
ATOM 1231 C C . SER A 1 172 ? 8.072 -17.343 15.755 1.00 95.50 172 SER A C 1
ATOM 1233 O O . SER A 1 172 ? 7.516 -16.288 15.437 1.00 95.50 172 SER A O 1
ATOM 1235 N N . SER A 1 173 ? 7.817 -18.473 15.094 1.00 97.75 173 SER A N 1
ATOM 1236 C CA . SER A 1 173 ? 6.984 -18.549 13.892 1.00 97.75 173 SER A CA 1
ATOM 1237 C C . SER A 1 173 ? 5.732 -19.402 14.104 1.00 97.75 173 SER A C 1
ATOM 1239 O O . SER A 1 173 ? 5.861 -20.537 14.580 1.00 97.75 173 SER A O 1
ATOM 1241 N N . PRO A 1 174 ? 4.530 -18.935 13.696 1.00 98.00 174 PRO A N 1
ATOM 1242 C CA . PRO A 1 174 ? 3.301 -19.726 13.753 1.00 98.00 174 PRO A CA 1
ATOM 1243 C C . PRO A 1 174 ? 3.416 -21.114 13.120 1.00 98.00 174 PRO A C 1
ATOM 1245 O O . PRO A 1 174 ? 2.813 -22.056 13.626 1.00 98.00 174 PRO A O 1
ATOM 1248 N N . LYS A 1 175 ? 4.250 -21.295 12.087 1.00 97.25 175 LYS A N 1
ATOM 1249 C CA . LYS A 1 175 ? 4.529 -22.603 11.468 1.00 97.25 175 LYS A CA 1
ATOM 1250 C C . LYS A 1 175 ? 4.921 -23.708 12.449 1.00 97.25 175 LYS A C 1
ATOM 1252 O O . LYS A 1 175 ? 4.618 -24.875 12.212 1.00 97.25 175 LYS A O 1
ATOM 1257 N N . SER A 1 176 ? 5.567 -23.359 13.561 1.00 95.00 176 SER A N 1
ATOM 1258 C CA . SER A 1 176 ? 5.950 -24.322 14.600 1.00 95.00 176 SER A CA 1
ATOM 1259 C C . SER A 1 176 ? 4.754 -24.916 15.359 1.00 95.00 176 SER A C 1
ATOM 1261 O O . SER A 1 176 ? 4.873 -25.989 15.954 1.00 95.00 176 SER A O 1
ATOM 1263 N N . ILE A 1 177 ? 3.601 -24.237 15.338 1.00 96.19 177 ILE A N 1
ATOM 1264 C CA . ILE A 1 177 ? 2.457 -24.541 16.203 1.00 96.19 177 ILE A CA 1
ATOM 1265 C C . ILE A 1 177 ? 1.099 -24.537 15.485 1.00 96.19 177 ILE A C 1
ATOM 1267 O O . ILE A 1 177 ? 0.118 -24.986 16.070 1.00 96.19 177 ILE A O 1
ATOM 1271 N N . ALA A 1 178 ? 1.023 -24.096 14.226 1.00 95.88 178 ALA A N 1
ATOM 1272 C CA . ALA A 1 178 ? -0.223 -23.880 13.481 1.00 95.88 178 ALA A CA 1
ATOM 1273 C C . ALA A 1 178 ? -1.161 -25.101 13.475 1.00 95.88 178 ALA A C 1
ATOM 1275 O O . ALA A 1 178 ? -2.366 -24.958 13.658 1.00 95.88 178 ALA A O 1
ATOM 1276 N N . GLY A 1 179 ? -0.612 -26.317 13.372 1.00 96.06 179 GLY A N 1
ATOM 1277 C CA . GLY A 1 179 ? -1.398 -27.556 13.423 1.00 96.06 179 GLY A CA 1
ATOM 1278 C C . GLY A 1 179 ? -2.067 -27.841 14.776 1.00 96.06 179 GLY A C 1
ATOM 1279 O O . GLY A 1 179 ? -2.927 -28.716 14.857 1.00 96.06 179 GLY A O 1
ATOM 1280 N N . ARG A 1 180 ? -1.696 -27.130 15.848 1.00 97.06 180 ARG A N 1
ATOM 1281 C CA . ARG A 1 180 ? -2.331 -27.246 17.171 1.00 97.06 180 ARG A CA 1
ATOM 1282 C C . ARG A 1 180 ? -3.501 -26.289 17.364 1.00 97.06 180 ARG A C 1
ATOM 1284 O O . ARG A 1 180 ? -4.254 -26.501 18.313 1.00 97.06 180 ARG A O 1
ATOM 1291 N N . ILE A 1 181 ? -3.658 -25.285 16.503 1.00 98.31 181 ILE A N 1
ATOM 1292 C CA . ILE A 1 181 ? -4.729 -24.291 16.601 1.00 98.31 181 ILE A CA 1
ATOM 1293 C C . ILE A 1 181 ? -6.070 -24.978 16.326 1.00 98.31 181 ILE A C 1
ATOM 1295 O O . ILE A 1 181 ? -6.252 -25.612 15.287 1.00 98.31 181 ILE A O 1
ATOM 1299 N N . THR A 1 182 ? -6.989 -24.863 17.283 1.00 97.56 182 THR A N 1
ATOM 1300 C CA . THR A 1 182 ? -8.361 -25.401 17.207 1.00 97.56 182 THR A CA 1
ATOM 1301 C C . THR A 1 182 ? -9.427 -24.306 17.213 1.00 97.56 182 THR A C 1
ATOM 1303 O O . THR A 1 182 ? -10.555 -24.553 16.798 1.00 97.56 182 THR A O 1
ATOM 1306 N N . ALA A 1 183 ? -9.071 -23.100 17.661 1.00 97.94 183 ALA A N 1
ATOM 1307 C CA . ALA A 1 183 ? -9.944 -21.932 17.654 1.00 97.94 183 ALA A CA 1
ATOM 1308 C C . ALA A 1 183 ? -10.238 -21.477 16.211 1.00 97.94 183 ALA A C 1
ATOM 1310 O O . ALA A 1 183 ? -9.291 -21.392 15.425 1.00 97.94 183 ALA A O 1
ATOM 1311 N N . PRO A 1 184 ? -11.492 -21.144 15.851 1.00 98.19 184 PRO A N 1
ATOM 1312 C CA . PRO A 1 184 ? -11.831 -20.515 14.578 1.00 98.19 184 PRO A CA 1
ATOM 1313 C C . PRO A 1 184 ? -10.963 -19.288 14.261 1.00 98.19 184 PRO A C 1
ATOM 1315 O O . PRO A 1 184 ? -10.827 -18.374 15.082 1.00 98.19 184 PRO A O 1
ATOM 1318 N N . VAL A 1 185 ? -10.414 -19.238 13.044 1.00 98.56 185 VAL A N 1
ATOM 1319 C CA . VAL A 1 185 ? -9.471 -18.198 12.606 1.00 98.56 185 VAL A CA 1
ATOM 1320 C C . VAL A 1 185 ? -10.042 -17.353 11.466 1.00 98.56 185 VAL A C 1
ATOM 1322 O O . VAL A 1 185 ? -10.280 -17.848 10.366 1.00 98.56 185 VAL A O 1
ATOM 1325 N N . LEU A 1 186 ? -10.168 -16.048 11.694 1.00 98.62 186 LEU A N 1
ATOM 1326 C CA . LEU A 1 186 ? -10.231 -15.039 10.641 1.00 98.62 186 LEU A CA 1
ATOM 1327 C C . LEU A 1 186 ? -8.799 -14.644 10.271 1.00 98.62 186 LEU A C 1
ATOM 1329 O O . LEU A 1 186 ? -8.086 -14.056 11.084 1.00 98.62 186 LEU A O 1
ATOM 1333 N N . LEU A 1 187 ? -8.377 -14.971 9.053 1.00 98.50 187 LEU A N 1
ATOM 1334 C CA . LEU A 1 187 ? -7.043 -14.680 8.541 1.00 98.50 187 LEU A CA 1
ATOM 1335 C C . LEU A 1 187 ? -7.121 -13.662 7.399 1.00 98.50 187 LEU A C 1
ATOM 1337 O O . LEU A 1 187 ? -7.545 -13.978 6.287 1.00 98.50 187 LEU A O 1
ATOM 1341 N N . GLY A 1 188 ? -6.718 -12.430 7.693 1.00 98.06 188 GLY A N 1
ATOM 1342 C CA . GLY A 1 188 ? -6.559 -11.347 6.733 1.00 98.06 188 GLY A CA 1
ATOM 1343 C C . GLY A 1 188 ? -5.152 -11.313 6.130 1.00 98.06 188 GLY A C 1
ATOM 1344 O O . GLY A 1 188 ? -4.158 -11.645 6.784 1.00 98.06 188 GLY A O 1
ATOM 1345 N N . ALA A 1 189 ? -5.062 -10.947 4.855 1.00 97.88 189 ALA A N 1
ATOM 1346 C CA . ALA A 1 189 ? -3.804 -10.798 4.144 1.00 97.88 189 ALA A CA 1
ATOM 1347 C C . ALA A 1 189 ? -3.858 -9.629 3.157 1.00 97.88 189 ALA A C 1
ATOM 1349 O O . ALA A 1 189 ? -4.778 -9.523 2.339 1.00 97.88 189 ALA A O 1
ATOM 1350 N N . GLY A 1 190 ? -2.838 -8.777 3.213 1.00 95.75 190 GLY A N 1
ATOM 1351 C CA . GLY A 1 190 ? -2.715 -7.607 2.359 1.00 95.75 190 GLY A CA 1
ATOM 1352 C C . GLY A 1 190 ? -2.150 -7.959 0.989 1.00 95.75 190 GLY A C 1
ATOM 1353 O O . GLY A 1 190 ? -1.115 -8.611 0.872 1.00 95.75 190 GLY A O 1
ATOM 1354 N N . GLN A 1 191 ? -2.816 -7.504 -0.069 1.00 94.56 191 GLN A N 1
ATOM 1355 C CA . GLN A 1 191 ? -2.329 -7.636 -1.442 1.00 94.56 191 GLN A CA 1
ATOM 1356 C C . GLN A 1 191 ? -1.100 -6.756 -1.712 1.00 94.56 191 GLN A C 1
ATOM 1358 O O . GLN A 1 191 ? -0.280 -7.111 -2.552 1.00 94.56 191 GLN A O 1
ATOM 1363 N N . SER A 1 192 ? -0.965 -5.625 -1.013 1.00 91.94 192 SER A N 1
ATOM 1364 C CA . SER A 1 192 ? 0.166 -4.688 -1.115 1.00 91.94 192 SER A CA 1
ATOM 1365 C C . SER A 1 192 ? 1.118 -4.863 0.075 1.00 91.94 192 SER A C 1
ATOM 1367 O O . SER A 1 192 ? 1.382 -3.922 0.824 1.00 91.94 192 SER A O 1
ATOM 1369 N N . ASP A 1 193 ? 1.564 -6.101 0.300 1.00 92.44 193 ASP A N 1
ATOM 1370 C CA . ASP A 1 193 ? 2.419 -6.474 1.429 1.00 92.44 193 ASP A CA 1
ATOM 1371 C C . ASP A 1 193 ? 3.665 -7.245 0.966 1.00 92.44 193 ASP A C 1
ATOM 1373 O O . ASP A 1 193 ? 3.636 -8.440 0.675 1.00 92.44 193 ASP A O 1
ATOM 1377 N N . SER A 1 194 ? 4.790 -6.548 0.877 1.00 92.00 194 SER A N 1
ATOM 1378 C CA . SER A 1 194 ? 6.102 -7.103 0.551 1.00 92.00 194 SER A CA 1
ATOM 1379 C C . SER A 1 194 ? 6.840 -7.614 1.787 1.00 92.00 194 SER A C 1
ATOM 1381 O O . SER A 1 194 ? 7.792 -8.388 1.640 1.00 92.00 194 SER A O 1
ATOM 1383 N N . LEU A 1 195 ? 6.400 -7.255 2.999 1.00 92.81 195 LEU A N 1
ATOM 1384 C CA . LEU A 1 195 ? 6.949 -7.785 4.244 1.00 92.81 195 LEU A CA 1
ATOM 1385 C C . LEU A 1 195 ? 6.409 -9.196 4.495 1.00 92.81 195 LEU A C 1
ATOM 1387 O O . LEU A 1 195 ? 7.189 -10.151 4.496 1.00 92.81 195 LEU A O 1
ATOM 1391 N N . PHE A 1 196 ? 5.089 -9.331 4.588 1.00 95.12 196 PHE A N 1
ATOM 1392 C CA . PHE A 1 196 ? 4.359 -10.581 4.783 1.00 95.12 196 PHE A CA 1
ATOM 1393 C C . PHE A 1 196 ? 3.439 -10.843 3.580 1.00 95.12 196 PHE A C 1
ATOM 1395 O O . PHE A 1 196 ? 2.225 -10.658 3.667 1.00 95.12 196 PHE A O 1
ATOM 1402 N N . PRO A 1 197 ? 3.998 -11.270 2.432 1.00 95.25 197 PRO A N 1
ATOM 1403 C CA . PRO A 1 197 ? 3.210 -11.473 1.223 1.00 95.25 197 PRO A CA 1
ATOM 1404 C C . PRO A 1 197 ? 2.135 -12.534 1.429 1.00 95.25 197 PRO A C 1
ATOM 1406 O O . PRO A 1 197 ? 2.265 -13.402 2.292 1.00 95.25 197 PRO A O 1
ATOM 1409 N N . LEU A 1 198 ? 1.126 -12.542 0.554 1.00 97.44 198 LEU A N 1
ATOM 1410 C CA . LEU A 1 198 ? 0.015 -13.507 0.569 1.00 97.44 198 LEU A CA 1
ATOM 1411 C C . LEU A 1 198 ? 0.457 -14.980 0.701 1.00 97.44 198 LEU A C 1
ATOM 1413 O O . LEU A 1 198 ? -0.302 -15.810 1.194 1.00 97.44 198 LEU A O 1
ATOM 1417 N N . ALA A 1 199 ? 1.689 -15.317 0.301 1.00 96.75 199 ALA A N 1
ATOM 1418 C CA . ALA A 1 199 ? 2.277 -16.638 0.514 1.00 96.75 199 ALA A CA 1
ATOM 1419 C C . ALA A 1 199 ? 2.403 -17.039 1.997 1.00 96.75 199 ALA A C 1
ATOM 1421 O O . ALA A 1 199 ? 2.213 -18.211 2.318 1.00 96.75 199 ALA A O 1
ATOM 1422 N N . GLN A 1 200 ? 2.660 -16.087 2.898 1.00 97.88 200 GLN A N 1
ATOM 1423 C CA . GLN A 1 200 ? 2.692 -16.311 4.347 1.00 97.88 200 GLN A CA 1
ATOM 1424 C C . GLN A 1 200 ? 1.293 -16.653 4.876 1.00 97.88 200 GLN A C 1
ATOM 1426 O O . GLN A 1 200 ? 1.116 -17.662 5.556 1.00 97.88 200 GLN A O 1
ATOM 1431 N N . ALA A 1 201 ? 0.274 -15.879 4.492 1.00 98.00 201 ALA A N 1
ATOM 1432 C CA . ALA A 1 201 ? -1.111 -16.169 4.861 1.00 98.00 201 ALA A CA 1
ATOM 1433 C C . ALA A 1 201 ? -1.602 -17.506 4.279 1.00 98.00 201 ALA A C 1
ATOM 1435 O O . ALA A 1 201 ? -2.244 -18.283 4.982 1.00 98.00 201 ALA A O 1
ATOM 1436 N N . ASN A 1 202 ? -1.239 -17.826 3.032 1.00 97.75 202 ASN A N 1
ATOM 1437 C CA . ASN A 1 202 ? -1.510 -19.140 2.451 1.00 97.75 202 ASN A CA 1
ATOM 1438 C C . ASN A 1 202 ? -0.877 -20.269 3.274 1.00 97.75 202 ASN A C 1
ATOM 1440 O O . ASN A 1 202 ? -1.535 -21.270 3.536 1.00 97.75 202 ASN A O 1
ATOM 1444 N N . ALA A 1 203 ? 0.389 -20.124 3.676 1.00 97.62 203 ALA A N 1
ATOM 1445 C CA . ALA A 1 203 ? 1.078 -21.140 4.466 1.00 97.62 203 ALA A CA 1
ATOM 1446 C C . ALA A 1 203 ? 0.418 -21.339 5.841 1.00 97.62 203 ALA A C 1
ATOM 1448 O O . ALA A 1 203 ? 0.206 -22.480 6.245 1.00 97.62 203 ALA A O 1
ATOM 1449 N N . ASN A 1 204 ? 0.008 -20.253 6.510 1.00 98.25 204 ASN A N 1
ATOM 1450 C CA . ASN A 1 204 ? -0.808 -20.330 7.725 1.00 98.25 204 ASN A CA 1
ATOM 1451 C C . ASN A 1 204 ? -2.110 -21.105 7.466 1.00 98.25 204 ASN A C 1
ATOM 1453 O O . ASN A 1 204 ? -2.380 -22.086 8.153 1.00 98.25 204 ASN A O 1
ATOM 1457 N N . ALA A 1 205 ? -2.876 -20.733 6.437 1.00 97.25 205 ALA A N 1
ATOM 1458 C CA . ALA A 1 205 ? -4.144 -21.390 6.121 1.00 97.25 205 ALA A CA 1
ATOM 1459 C C . ALA A 1 205 ? -4.003 -22.878 5.771 1.00 97.25 205 ALA A C 1
ATOM 1461 O O . ALA A 1 205 ? -4.860 -23.673 6.131 1.00 97.25 205 ALA A O 1
ATOM 1462 N N . GLN A 1 206 ? -2.918 -23.274 5.102 1.00 96.44 206 GLN A N 1
ATOM 1463 C CA . GLN A 1 206 ? -2.655 -24.680 4.780 1.00 96.44 206 GLN A CA 1
ATOM 1464 C C . GLN A 1 206 ? -2.229 -25.509 6.000 1.00 96.44 206 GLN A C 1
ATOM 1466 O O . GLN A 1 206 ? -2.447 -26.718 6.024 1.00 96.44 206 GLN A O 1
ATOM 1471 N N . GLN A 1 207 ? -1.593 -24.886 6.994 1.00 97.62 207 GLN A N 1
ATOM 1472 C CA . GLN A 1 207 ? -1.087 -25.575 8.185 1.00 97.62 207 GLN A CA 1
ATOM 1473 C C . GLN A 1 207 ? -2.116 -25.620 9.325 1.00 97.62 207 GLN A C 1
ATOM 1475 O O . GLN A 1 207 ? -2.083 -26.546 10.141 1.00 97.62 207 GLN A O 1
ATOM 1480 N N . ILE A 1 208 ? -3.047 -24.663 9.371 1.00 97.12 208 ILE A N 1
ATOM 1481 C CA . ILE A 1 208 ? -4.195 -24.661 10.285 1.00 97.12 208 ILE A CA 1
ATOM 1482 C C . ILE A 1 208 ? -5.245 -25.629 9.732 1.00 97.12 208 ILE A C 1
ATOM 1484 O O . ILE A 1 208 ? -6.093 -25.275 8.923 1.00 97.12 208 ILE A O 1
ATOM 1488 N N . THR A 1 209 ? -5.153 -26.887 10.153 1.00 94.62 209 THR A N 1
ATOM 1489 C CA . THR A 1 209 ? -5.979 -27.989 9.625 1.00 94.62 209 THR A CA 1
ATOM 1490 C C . THR A 1 209 ? -7.121 -28.402 10.551 1.00 94.62 209 THR A C 1
ATOM 1492 O O . THR A 1 209 ? -8.025 -29.114 10.124 1.00 94.62 209 THR A O 1
ATOM 1495 N N . ASN A 1 210 ? -7.098 -27.951 11.809 1.00 94.31 210 ASN A N 1
ATOM 1496 C CA . ASN A 1 210 ? -8.005 -28.396 12.873 1.00 94.31 210 ASN A CA 1
ATOM 1497 C C . ASN A 1 210 ? -8.979 -27.303 13.346 1.00 94.31 210 ASN A C 1
ATOM 1499 O O . ASN A 1 210 ? -9.568 -27.439 14.417 1.00 94.31 210 ASN A O 1
ATOM 1503 N N . ALA A 1 211 ? -9.140 -26.225 12.576 1.00 95.00 211 ALA A N 1
ATOM 1504 C CA . ALA A 1 211 ? -10.008 -25.104 12.916 1.00 95.00 211 ALA A CA 1
ATOM 1505 C C . ALA A 1 211 ? -10.781 -24.598 11.685 1.00 95.00 211 ALA A C 1
ATOM 1507 O O . ALA A 1 211 ? -10.228 -24.614 10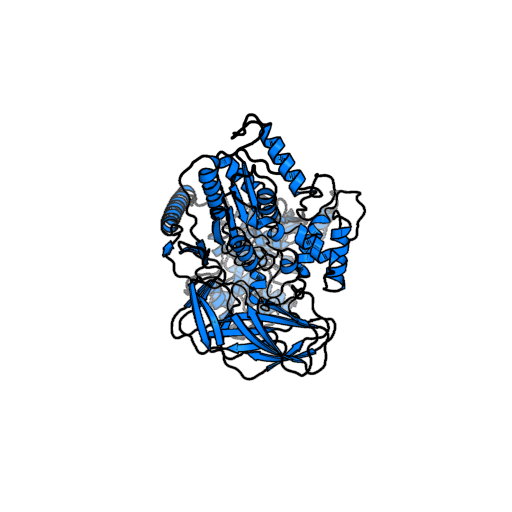.581 1.00 95.00 211 ALA A O 1
ATOM 1508 N N . PRO A 1 212 ? -12.024 -24.104 11.853 1.00 94.75 212 PRO A N 1
ATOM 1509 C CA . PRO A 1 212 ? -12.689 -23.305 10.830 1.00 94.75 212 PRO A CA 1
ATOM 1510 C C . PRO A 1 212 ? -11.842 -22.079 10.481 1.00 94.75 212 PRO A C 1
ATOM 1512 O O . PRO A 1 212 ? -11.309 -21.419 11.377 1.00 94.75 212 PRO A O 1
ATOM 1515 N N . LEU A 1 213 ? -11.725 -21.761 9.193 1.00 96.38 213 LEU A N 1
ATOM 1516 C CA . LEU A 1 213 ? -10.880 -20.666 8.731 1.00 96.38 213 LEU A CA 1
ATOM 1517 C C . LEU A 1 213 ? -11.605 -19.816 7.695 1.00 96.38 213 LEU A C 1
ATOM 1519 O O . LEU A 1 213 ? -12.003 -20.317 6.648 1.00 96.38 213 LEU A O 1
ATOM 1523 N N . LYS A 1 214 ? -11.701 -18.512 7.962 1.00 97.38 214 LYS A N 1
ATOM 1524 C CA . LYS A 1 214 ? -12.099 -17.506 6.978 1.00 97.38 214 LYS A CA 1
ATOM 1525 C C . LYS A 1 214 ? -10.855 -16.800 6.455 1.00 97.38 214 LYS A C 1
ATOM 1527 O O . LYS A 1 214 ? -10.160 -16.137 7.219 1.00 97.38 214 LYS A O 1
ATOM 1532 N N . MET A 1 215 ? -10.594 -16.899 5.154 1.00 98.06 215 MET A N 1
ATOM 1533 C CA . MET A 1 215 ? -9.495 -16.182 4.500 1.00 98.06 215 MET A CA 1
ATOM 1534 C C . MET A 1 215 ? -10.009 -14.904 3.831 1.00 98.06 215 MET A C 1
ATOM 1536 O O . MET A 1 215 ? -10.990 -14.941 3.086 1.00 98.06 215 MET A O 1
ATOM 1540 N N . VAL A 1 216 ? -9.316 -13.784 4.040 1.00 98.00 216 VAL A N 1
ATOM 1541 C CA . VAL A 1 216 ? -9.639 -12.499 3.407 1.00 98.00 216 VAL A CA 1
ATOM 1542 C C . VAL A 1 216 ? -8.391 -11.879 2.788 1.00 98.00 216 VAL A C 1
ATOM 1544 O O . VAL A 1 216 ? -7.461 -11.505 3.492 1.00 98.00 216 VAL A O 1
ATOM 1547 N N . TRP A 1 217 ? -8.378 -11.708 1.468 1.00 97.81 217 TRP A N 1
ATOM 1548 C CA . TRP A 1 217 ? -7.337 -10.959 0.759 1.00 97.81 217 TRP A CA 1
ATOM 1549 C C . TRP A 1 217 ? -7.803 -9.527 0.500 1.00 97.81 217 TRP A C 1
ATOM 1551 O O . TRP A 1 217 ? -8.555 -9.276 -0.442 1.00 97.81 217 TRP A O 1
ATOM 1561 N N . HIS A 1 218 ? -7.350 -8.575 1.309 1.00 96.56 218 HIS A N 1
ATOM 1562 C CA . HIS A 1 218 ? -7.728 -7.163 1.194 1.00 96.56 218 HIS A CA 1
ATOM 1563 C C . HIS A 1 218 ? -6.682 -6.357 0.402 1.00 96.56 218 HIS A C 1
ATOM 1565 O O . HIS A 1 218 ? -5.520 -6.733 0.296 1.00 96.56 218 HIS A O 1
ATOM 1571 N N . ALA A 1 219 ? -7.078 -5.226 -0.169 1.00 92.69 219 ALA A N 1
ATOM 1572 C CA . ALA A 1 219 ? -6.293 -4.396 -1.083 1.00 92.69 219 ALA A CA 1
ATOM 1573 C C . ALA A 1 219 ? -5.192 -3.549 -0.409 1.00 92.69 219 ALA A C 1
ATOM 1575 O O . ALA A 1 219 ? -4.488 -2.799 -1.093 1.00 92.69 219 ALA A O 1
ATOM 1576 N N . GLY A 1 220 ? -5.062 -3.647 0.915 1.00 91.06 220 GLY A N 1
ATOM 1577 C CA . GLY A 1 220 ? -4.047 -2.955 1.713 1.00 91.06 220 GLY A CA 1
ATOM 1578 C C . GLY A 1 220 ? -2.776 -3.788 1.912 1.00 91.06 220 GLY A C 1
ATOM 1579 O O . GLY A 1 220 ? -2.570 -4.790 1.229 1.00 91.06 220 GLY A O 1
ATOM 1580 N N . GLY A 1 221 ? -1.946 -3.389 2.873 1.00 90.69 221 GLY A N 1
ATOM 1581 C CA . GLY A 1 221 ? -0.737 -4.093 3.305 1.00 90.69 221 GLY A CA 1
ATOM 1582 C C . GLY A 1 221 ? 0.311 -3.132 3.875 1.00 90.69 221 GLY A C 1
ATOM 1583 O O . GLY A 1 221 ? 0.071 -1.926 3.977 1.00 90.69 221 GLY A O 1
ATOM 1584 N N . HIS A 1 222 ? 1.480 -3.654 4.252 1.00 89.81 222 HIS A N 1
ATOM 1585 C CA . HIS A 1 222 ? 2.568 -2.849 4.823 1.00 89.81 222 HIS A CA 1
ATOM 1586 C C . HIS A 1 222 ? 3.138 -1.789 3.859 1.00 89.81 222 HIS A C 1
ATOM 1588 O O . HIS A 1 222 ? 3.667 -0.771 4.312 1.00 89.81 222 HIS A O 1
ATOM 1594 N N . ASP A 1 223 ? 2.999 -1.982 2.544 1.00 83.56 223 ASP A N 1
ATOM 1595 C CA . ASP A 1 223 ? 3.425 -1.015 1.522 1.00 83.56 223 ASP A CA 1
ATOM 1596 C C . ASP A 1 223 ? 2.331 0.008 1.163 1.00 83.56 223 ASP A C 1
ATOM 1598 O O . ASP A 1 223 ? 2.519 0.845 0.278 1.00 83.56 223 ASP A O 1
ATOM 1602 N N . GLY A 1 224 ? 1.182 -0.032 1.849 1.00 83.69 224 GLY A N 1
ATOM 1603 C CA . GLY A 1 224 ? 0.027 0.826 1.594 1.00 83.69 224 GLY A CA 1
ATOM 1604 C C . GLY A 1 224 ? -1.083 0.082 0.856 1.00 83.69 224 GLY A C 1
ATOM 1605 O O . GLY A 1 224 ? -1.604 -0.911 1.352 1.00 83.69 224 GLY A O 1
ATOM 1606 N N . GLY A 1 225 ? -1.486 0.577 -0.314 1.00 82.44 225 GLY A N 1
ATOM 1607 C CA . GLY A 1 225 ? -2.632 0.049 -1.061 1.00 82.44 225 GLY A CA 1
ATOM 1608 C C . GLY A 1 225 ? -3.947 0.754 -0.722 1.00 82.44 225 GLY A C 1
ATOM 1609 O O . GLY A 1 225 ? -3.950 1.857 -0.175 1.00 82.44 225 GLY A O 1
ATOM 1610 N N . THR A 1 226 ? -5.076 0.142 -1.089 1.00 85.38 226 THR A N 1
ATOM 1611 C CA . THR A 1 226 ? -6.397 0.741 -0.826 1.00 85.38 226 THR A CA 1
ATOM 1612 C C . THR A 1 226 ? -6.821 0.412 0.608 1.00 85.38 226 THR A C 1
ATOM 1614 O O . THR A 1 226 ? -6.916 -0.774 0.934 1.00 85.38 226 THR A O 1
ATOM 1617 N N . PRO A 1 227 ? -7.064 1.411 1.479 1.00 83.31 227 PRO A N 1
ATOM 1618 C CA . PRO A 1 227 ? -7.444 1.155 2.864 1.00 83.31 227 PRO A CA 1
ATOM 1619 C C . PRO A 1 227 ? -8.790 0.428 2.963 1.00 83.31 227 PRO A C 1
ATOM 1621 O O . PRO A 1 227 ? -9.768 0.826 2.335 1.00 83.31 227 PRO A O 1
ATOM 1624 N N . GLU A 1 228 ? -8.847 -0.609 3.799 1.00 90.75 228 GLU A N 1
ATOM 1625 C CA . GLU A 1 228 ? -10.065 -1.387 4.085 1.00 90.75 228 GLU A CA 1
ATOM 1626 C C . GLU A 1 228 ? -10.325 -1.532 5.591 1.00 90.75 228 GLU A C 1
ATOM 1628 O O . GLU A 1 228 ? -11.028 -2.443 6.027 1.00 90.75 228 GLU A O 1
ATOM 1633 N N . THR A 1 229 ? -9.762 -0.628 6.397 1.00 90.19 229 THR A N 1
ATOM 1634 C CA . THR A 1 229 ? -9.762 -0.702 7.863 1.00 90.19 229 THR A CA 1
ATOM 1635 C C . THR A 1 229 ? -11.161 -0.888 8.449 1.00 90.19 229 THR A C 1
ATOM 1637 O O . THR A 1 229 ? -11.355 -1.771 9.279 1.00 90.19 229 THR A O 1
ATOM 1640 N N . ASP A 1 230 ? -12.159 -0.135 7.978 1.00 91.38 230 ASP A N 1
ATOM 1641 C CA . ASP A 1 230 ? -13.535 -0.244 8.482 1.00 91.38 230 ASP A CA 1
ATOM 1642 C C . ASP A 1 230 ? -14.156 -1.615 8.183 1.00 91.38 230 ASP A C 1
ATOM 1644 O O . ASP A 1 230 ? -14.834 -2.195 9.033 1.00 91.38 230 ASP A O 1
ATOM 1648 N N . ARG A 1 231 ? -13.882 -2.181 6.998 1.00 92.75 231 ARG A N 1
ATOM 1649 C CA . ARG A 1 231 ? -14.359 -3.522 6.634 1.00 92.75 231 ARG A CA 1
ATOM 1650 C C . ARG A 1 231 ? -13.689 -4.589 7.490 1.00 92.75 231 ARG A C 1
ATOM 1652 O O . ARG A 1 231 ? -14.369 -5.498 7.955 1.00 92.75 231 ARG A O 1
ATOM 1659 N N . LEU A 1 232 ? -12.379 -4.486 7.707 1.00 95.19 232 LEU A N 1
ATOM 1660 C CA . LEU A 1 232 ? -11.630 -5.441 8.527 1.00 95.19 232 LEU A CA 1
ATOM 1661 C C . LEU A 1 232 ? -12.060 -5.384 10.002 1.00 95.19 232 LEU A C 1
ATOM 1663 O O . LEU A 1 232 ? -12.236 -6.433 10.625 1.00 95.19 232 LEU A O 1
ATOM 1667 N N . ARG A 1 233 ? -12.319 -4.185 10.545 1.00 95.88 233 ARG A N 1
ATOM 1668 C CA . ARG A 1 233 ? -12.889 -4.000 11.893 1.00 95.88 233 ARG A CA 1
ATOM 1669 C C . ARG A 1 233 ? -14.272 -4.630 12.013 1.00 95.88 233 ARG A C 1
ATOM 1671 O O . ARG A 1 233 ? -14.517 -5.379 12.955 1.00 95.88 233 ARG A O 1
ATOM 1678 N N . LEU A 1 234 ? -15.146 -4.391 11.033 1.00 95.25 234 LEU A N 1
ATOM 1679 C CA . LEU A 1 234 ? -16.478 -4.992 10.995 1.00 95.25 234 LEU A CA 1
ATOM 1680 C C . LEU A 1 234 ? -16.410 -6.523 10.933 1.00 95.25 234 LEU A C 1
ATOM 1682 O O . LEU A 1 234 ? -17.109 -7.190 11.690 1.00 95.25 234 LEU A O 1
ATOM 1686 N N . LEU A 1 235 ? -15.555 -7.078 10.069 1.00 96.06 235 LEU A N 1
ATOM 1687 C CA . LEU A 1 235 ? -15.349 -8.524 9.967 1.00 96.06 235 LEU A CA 1
ATOM 1688 C C . LEU A 1 235 ? -14.837 -9.119 11.278 1.00 96.06 235 LEU A C 1
ATOM 1690 O O . LEU A 1 235 ? -15.338 -10.153 11.705 1.00 96.06 235 LEU A O 1
ATOM 1694 N N . THR A 1 236 ? -13.886 -8.454 11.934 1.00 97.69 236 THR A N 1
ATOM 1695 C CA . THR A 1 236 ? -13.353 -8.888 13.233 1.00 97.69 236 THR A CA 1
ATOM 1696 C C . THR A 1 236 ? -14.446 -8.892 14.302 1.00 97.69 236 THR A C 1
ATOM 1698 O O . THR A 1 236 ? -14.610 -9.883 15.010 1.00 97.69 236 THR A O 1
ATOM 1701 N N . ALA A 1 237 ? -15.245 -7.823 14.386 1.00 97.31 237 ALA A N 1
ATOM 1702 C CA . ALA A 1 237 ? -16.352 -7.737 15.335 1.00 97.31 237 ALA A CA 1
ATOM 1703 C C . ALA A 1 237 ? -17.424 -8.808 15.075 1.00 97.31 237 ALA A C 1
ATOM 1705 O O . ALA A 1 237 ? -17.892 -9.433 16.019 1.00 97.31 237 ALA A O 1
ATOM 1706 N N . GLN A 1 238 ? -17.782 -9.059 13.811 1.00 96.88 238 GLN A N 1
ATOM 1707 C CA . GLN A 1 238 ? -18.732 -10.114 13.432 1.00 96.88 238 GLN A CA 1
ATOM 1708 C C . GLN A 1 238 ? -18.193 -11.514 13.736 1.00 96.88 238 GLN A C 1
ATOM 1710 O O . GLN A 1 238 ? -18.936 -12.363 14.220 1.00 96.88 238 GLN A O 1
ATOM 1715 N N . TRP A 1 239 ? -16.903 -11.749 13.482 1.00 97.81 239 TRP A N 1
ATOM 1716 C CA . TRP A 1 239 ? -16.240 -13.014 13.791 1.00 97.81 239 TRP A CA 1
ATOM 1717 C C . TRP A 1 239 ? -16.291 -13.310 15.290 1.00 97.81 239 TRP A C 1
ATOM 1719 O O . TRP A 1 239 ? -16.721 -14.386 15.703 1.00 97.81 239 TRP A O 1
ATOM 1729 N N . PHE A 1 240 ? -15.929 -12.331 16.119 1.00 98.06 240 PHE A N 1
ATOM 1730 C CA . PHE A 1 240 ? -16.016 -12.469 17.570 1.00 98.06 240 PHE A CA 1
ATOM 1731 C C . PHE A 1 240 ? -17.452 -12.529 18.081 1.00 98.06 240 PHE A C 1
ATOM 1733 O O . PHE A 1 240 ? -17.719 -13.260 19.026 1.00 98.06 240 PHE A O 1
ATOM 1740 N N . ASP A 1 241 ? -18.401 -11.831 17.463 1.00 96.94 241 ASP A N 1
ATOM 1741 C CA . ASP A 1 241 ? -19.806 -11.933 17.858 1.00 96.94 241 ASP A CA 1
ATOM 1742 C C . ASP A 1 241 ? -20.336 -13.358 17.655 1.00 96.94 241 ASP A C 1
ATOM 1744 O O . ASP A 1 241 ? -20.919 -13.945 18.569 1.00 96.94 241 ASP A O 1
ATOM 1748 N N . ALA A 1 242 ? -20.053 -13.951 16.493 1.00 97.25 242 ALA A N 1
ATOM 1749 C CA . ALA A 1 242 ? -20.450 -15.314 16.164 1.00 97.25 242 ALA A CA 1
ATOM 1750 C C . ALA A 1 242 ? -19.808 -16.359 17.088 1.00 97.25 242 ALA A C 1
ATOM 1752 O O . ALA A 1 242 ? -20.494 -17.269 17.552 1.00 97.25 242 ALA A O 1
ATOM 1753 N N . HIS A 1 243 ? -18.508 -16.227 17.368 1.00 96.75 243 HIS A N 1
ATOM 1754 C CA . HIS A 1 243 ? -17.744 -17.261 18.070 1.00 96.75 243 HIS A CA 1
ATOM 1755 C C . HIS A 1 243 ? -17.650 -17.078 19.590 1.00 96.75 243 HIS A C 1
ATOM 1757 O O . HIS A 1 243 ? -17.500 -18.074 20.285 1.00 96.75 243 HIS A O 1
ATOM 1763 N N . LEU A 1 244 ? -17.783 -15.855 20.116 1.00 96.62 244 LEU A N 1
ATOM 1764 C CA . LEU A 1 244 ? -17.688 -15.582 21.559 1.00 96.62 244 LEU A CA 1
ATOM 1765 C C . LEU A 1 244 ? -19.052 -15.344 22.220 1.00 96.62 244 LEU A C 1
ATOM 1767 O O . LEU A 1 244 ? -19.209 -15.592 23.411 1.00 96.62 244 LEU A O 1
ATOM 1771 N N . ARG A 1 245 ? -20.048 -14.824 21.485 1.00 93.62 245 ARG A N 1
ATOM 1772 C CA . ARG A 1 245 ? -21.378 -14.488 22.042 1.00 93.62 245 ARG A CA 1
ATOM 1773 C C . ARG A 1 245 ? -22.521 -15.337 21.489 1.00 93.62 245 ARG A C 1
ATOM 1775 O O . ARG A 1 245 ? -23.663 -15.148 21.901 1.00 93.62 245 ARG A O 1
ATOM 1782 N N . GLY A 1 246 ? -22.241 -16.248 20.556 1.00 90.75 246 GLY A N 1
ATOM 1783 C CA . GLY A 1 246 ? -23.277 -17.010 19.855 1.00 90.75 246 GLY A CA 1
ATOM 1784 C C . GLY A 1 246 ? -24.149 -16.136 18.946 1.00 90.75 246 GLY A C 1
ATOM 1785 O O . GLY A 1 246 ? -25.342 -16.402 18.792 1.00 90.75 246 GLY A O 1
ATOM 1786 N N . GLY A 1 247 ? -23.570 -15.069 18.387 1.00 93.06 247 GLY A N 1
ATOM 1787 C CA . GLY A 1 247 ? -24.208 -14.205 17.399 1.00 93.06 247 GLY A CA 1
ATOM 1788 C C . GLY A 1 247 ? -24.512 -14.921 16.072 1.00 93.06 247 GLY A C 1
ATOM 1789 O O . GLY A 1 247 ? -24.332 -16.136 15.944 1.00 93.06 247 GLY A O 1
ATOM 1790 N N . PRO A 1 248 ? -24.997 -14.189 15.054 1.00 94.06 248 PRO A N 1
ATOM 1791 C CA . PRO A 1 248 ? -25.302 -14.765 13.748 1.00 94.06 248 PRO A CA 1
ATOM 1792 C C . PRO A 1 248 ? -24.096 -15.491 13.145 1.00 94.06 248 PRO A C 1
ATOM 1794 O O . PRO A 1 248 ? -22.975 -14.993 13.200 1.00 94.06 248 PRO A O 1
ATOM 1797 N N . ALA A 1 249 ? -24.337 -16.646 12.522 1.00 91.62 249 ALA A N 1
ATOM 1798 C CA . ALA A 1 249 ? -23.279 -17.409 11.873 1.00 91.62 249 ALA A CA 1
ATOM 1799 C C . ALA A 1 249 ? -22.575 -16.576 10.787 1.00 91.62 249 ALA A C 1
ATOM 1801 O O . ALA A 1 249 ? -23.220 -15.955 9.938 1.00 91.62 249 ALA A O 1
ATOM 1802 N N . VAL A 1 250 ? -21.245 -16.609 10.805 1.00 93.38 250 VAL A N 1
ATOM 1803 C CA . VAL A 1 250 ? -20.372 -16.000 9.796 1.00 93.38 250 VAL A CA 1
ATOM 1804 C C . VAL A 1 250 ? -19.908 -17.058 8.799 1.00 93.38 250 VAL A C 1
ATOM 1806 O O . VAL A 1 250 ? -19.761 -18.228 9.140 1.00 93.38 250 VAL A O 1
ATOM 1809 N N . SER A 1 251 ? -19.700 -16.655 7.545 1.00 89.56 251 SER A N 1
ATOM 1810 C CA . SER A 1 251 ? -19.228 -17.567 6.498 1.00 89.56 251 SER A CA 1
ATOM 1811 C C . SER A 1 251 ? -17.712 -17.748 6.556 1.00 89.56 251 SER A C 1
ATOM 1813 O O . SER A 1 251 ? -16.977 -16.770 6.666 1.00 89.56 251 SER A O 1
ATOM 1815 N N . ASP A 1 252 ? -17.259 -18.982 6.365 1.00 90.44 252 ASP A N 1
ATOM 1816 C CA . ASP A 1 252 ? -15.869 -19.390 6.129 1.00 90.44 252 ASP A CA 1
ATOM 1817 C C . ASP A 1 252 ? -15.404 -19.178 4.671 1.00 90.44 252 ASP A C 1
ATOM 1819 O O . ASP A 1 252 ? -14.335 -19.644 4.276 1.00 90.44 252 ASP A O 1
ATOM 1823 N N . SER A 1 253 ? -16.173 -18.431 3.867 1.00 93.50 253 SER A N 1
ATOM 1824 C CA . SER A 1 253 ? -15.825 -18.105 2.484 1.00 93.50 253 SER A CA 1
ATOM 1825 C C . SER A 1 253 ? -14.461 -17.431 2.369 1.00 93.50 253 SER A C 1
ATOM 1827 O O . SER A 1 253 ? -14.050 -16.631 3.221 1.00 93.50 253 SER A O 1
ATOM 1829 N N . PHE A 1 254 ? -13.806 -17.685 1.239 1.00 96.75 254 PHE A N 1
ATOM 1830 C CA . PHE A 1 254 ? -12.662 -16.906 0.806 1.00 96.75 254 PHE A CA 1
ATOM 1831 C C . PHE A 1 254 ? -13.136 -15.637 0.103 1.00 96.75 254 PHE A C 1
ATOM 1833 O O . PHE A 1 254 ? -13.780 -15.714 -0.944 1.00 96.75 254 PHE A O 1
ATOM 1840 N N . ASP A 1 255 ? -12.780 -14.479 0.655 1.00 96.44 255 ASP A N 1
ATOM 1841 C CA . ASP A 1 255 ? -13.116 -13.180 0.076 1.00 96.44 255 ASP A CA 1
ATOM 1842 C C . ASP A 1 255 ? -11.855 -12.474 -0.425 1.00 96.44 255 ASP A C 1
ATOM 1844 O O . ASP A 1 255 ? -10.875 -12.331 0.308 1.00 96.44 255 ASP A O 1
ATOM 1848 N N . VAL A 1 256 ? -11.888 -11.972 -1.657 1.00 95.75 256 VAL A N 1
ATOM 1849 C CA . VAL A 1 256 ? -10.802 -11.183 -2.243 1.00 95.75 256 VAL A CA 1
ATOM 1850 C C . VAL A 1 256 ? -11.310 -9.837 -2.745 1.00 95.75 256 VAL A C 1
ATOM 1852 O O . VAL A 1 256 ? -12.271 -9.748 -3.512 1.00 95.75 256 VAL A O 1
ATOM 1855 N N . SER A 1 257 ? -10.640 -8.774 -2.314 1.00 94.44 257 SER A N 1
ATOM 1856 C CA . SER A 1 257 ? -10.897 -7.412 -2.766 1.00 94.44 257 SER A CA 1
ATOM 1857 C C . SER A 1 257 ? -10.336 -7.204 -4.166 1.00 94.44 257 SER A C 1
ATOM 1859 O O . SER A 1 257 ? -9.148 -7.385 -4.414 1.00 94.44 257 SER A O 1
ATOM 1861 N N . VAL A 1 258 ? -11.179 -6.789 -5.098 1.00 90.38 258 VAL A N 1
ATOM 1862 C CA . VAL A 1 258 ? -10.795 -6.444 -6.463 1.00 90.38 258 VAL A CA 1
ATOM 1863 C C . VAL A 1 258 ? -10.916 -4.936 -6.608 1.00 90.38 258 VAL A C 1
ATOM 1865 O O . VAL A 1 258 ? -12.013 -4.378 -6.604 1.00 90.38 258 VAL A O 1
ATOM 1868 N N . VAL A 1 259 ? -9.772 -4.270 -6.731 1.00 82.00 259 VAL A N 1
ATOM 1869 C CA . VAL A 1 259 ? -9.709 -2.823 -6.940 1.00 82.00 259 VAL A CA 1
ATOM 1870 C C . VAL A 1 259 ? -9.947 -2.537 -8.420 1.00 82.00 259 VAL A C 1
ATOM 1872 O O . VAL A 1 259 ? -9.126 -2.894 -9.268 1.00 82.00 259 VAL A O 1
ATOM 1875 N N . ALA A 1 260 ? -11.075 -1.910 -8.755 1.00 64.38 260 ALA A N 1
ATOM 1876 C CA . ALA A 1 260 ? -11.312 -1.465 -10.122 1.00 64.38 260 ALA A CA 1
ATOM 1877 C C . ALA A 1 260 ? -10.417 -0.255 -10.435 1.00 64.38 260 ALA A C 1
ATOM 1879 O O . ALA A 1 260 ? -10.448 0.751 -9.725 1.00 64.38 260 ALA A O 1
ATOM 1880 N N . ALA A 1 261 ? -9.633 -0.334 -11.512 1.00 53.06 261 ALA A N 1
ATOM 1881 C CA . ALA A 1 261 ? -8.888 0.816 -12.012 1.00 53.06 261 ALA A CA 1
ATOM 1882 C C . ALA A 1 261 ? -9.881 1.868 -12.540 1.00 53.06 261 ALA A C 1
ATOM 1884 O O . ALA A 1 261 ? -10.627 1.599 -13.485 1.00 53.06 261 ALA A O 1
ATOM 1885 N N . SER A 1 262 ? -9.916 3.058 -11.931 1.00 40.12 262 SER A N 1
ATOM 1886 C CA . SER A 1 262 ? -10.717 4.169 -12.451 1.00 40.12 262 SER A CA 1
ATOM 1887 C C . SER A 1 262 ? -10.113 4.649 -13.769 1.00 40.12 262 SER A C 1
ATOM 1889 O O . SER A 1 262 ? -8.952 5.047 -13.825 1.00 40.12 262 SER A O 1
ATOM 1891 N N . ALA A 1 263 ? -10.902 4.636 -14.843 1.00 34.69 263 ALA A N 1
ATOM 1892 C CA . ALA A 1 263 ? -10.471 5.100 -16.161 1.00 34.69 263 ALA A CA 1
ATOM 1893 C C . ALA A 1 263 ? -10.298 6.633 -16.248 1.00 34.69 263 ALA A C 1
ATOM 1895 O O . ALA A 1 263 ? -9.928 7.136 -17.308 1.00 34.69 263 ALA A O 1
ATOM 1896 N N . ILE A 1 264 ? -10.618 7.386 -15.183 1.00 36.28 264 ILE A N 1
ATOM 1897 C CA . ILE A 1 264 ? -10.871 8.833 -15.284 1.00 36.28 264 ILE A CA 1
ATOM 1898 C C . ILE A 1 264 ? -10.003 9.684 -14.332 1.00 36.28 264 ILE A C 1
ATOM 1900 O O . ILE A 1 264 ? -9.847 10.874 -14.596 1.00 36.28 264 ILE A O 1
ATOM 1904 N N . SER A 1 265 ? -9.381 9.143 -13.273 1.00 31.59 265 SER A N 1
ATOM 1905 C CA . SER A 1 265 ? -8.568 9.953 -12.340 1.00 31.59 265 SER A CA 1
ATOM 1906 C C . SER A 1 265 ? -7.872 9.113 -11.255 1.00 31.59 265 SER A C 1
ATOM 1908 O O . SER A 1 265 ? -8.532 8.301 -10.615 1.00 31.59 265 SER A O 1
ATOM 1910 N N . ASP A 1 266 ? -6.600 9.409 -10.944 1.00 37.50 266 ASP A N 1
ATOM 1911 C CA . ASP A 1 266 ? -5.847 8.903 -9.768 1.00 37.50 266 ASP A CA 1
ATOM 1912 C C . ASP A 1 266 ? -6.383 9.426 -8.406 1.00 37.50 266 ASP A C 1
ATOM 1914 O O . ASP A 1 266 ? -5.755 9.235 -7.366 1.00 37.50 266 ASP A O 1
ATOM 1918 N N . ARG A 1 267 ? -7.517 10.147 -8.386 1.00 32.38 267 ARG A N 1
ATOM 1919 C CA . ARG A 1 267 ? -8.105 10.768 -7.178 1.00 32.38 267 ARG A CA 1
ATOM 1920 C C . ARG A 1 267 ? -9.490 10.254 -6.782 1.00 32.38 267 ARG A C 1
ATOM 1922 O O . ARG A 1 267 ? -10.031 10.751 -5.798 1.00 32.38 267 ARG A O 1
ATOM 1929 N N . ASP A 1 268 ? -10.079 9.321 -7.526 1.00 39.44 268 ASP A N 1
ATOM 1930 C CA . ASP A 1 268 ? -11.348 8.705 -7.112 1.00 39.44 268 ASP A CA 1
ATOM 1931 C C . ASP A 1 268 ? -11.047 7.551 -6.141 1.00 39.44 268 ASP A C 1
ATOM 1933 O O . ASP A 1 268 ? -10.140 6.767 -6.437 1.00 39.44 268 ASP A O 1
ATOM 1937 N N . PRO A 1 269 ? -11.754 7.402 -5.001 1.00 45.97 269 PRO A N 1
ATOM 1938 C CA . PRO A 1 269 ? -11.635 6.198 -4.193 1.00 45.97 269 PRO A CA 1
ATOM 1939 C C . PRO A 1 269 ? -12.024 5.018 -5.082 1.00 45.97 269 PRO A C 1
ATOM 1941 O O . PRO A 1 269 ? -13.176 4.877 -5.493 1.00 45.97 269 PRO A O 1
ATOM 1944 N N . SER A 1 270 ? -11.034 4.207 -5.438 1.00 56.78 270 SER A N 1
ATOM 1945 C CA . SER A 1 270 ? -11.217 3.029 -6.270 1.00 56.78 270 SER A CA 1
ATOM 1946 C C . SER A 1 270 ? -12.351 2.180 -5.704 1.00 56.78 270 SER A C 1
ATOM 1948 O O . SER A 1 270 ? -12.309 1.791 -4.535 1.00 56.78 270 SER A O 1
ATOM 1950 N N . THR A 1 271 ? -13.376 1.896 -6.508 1.00 69.69 271 THR A N 1
ATOM 1951 C CA . THR A 1 271 ? -14.458 1.009 -6.079 1.00 69.69 271 THR A CA 1
ATOM 1952 C C . THR A 1 271 ? -13.882 -0.382 -5.843 1.00 69.69 271 THR A C 1
ATOM 1954 O O . THR A 1 271 ? -13.331 -0.989 -6.766 1.00 69.69 271 THR A O 1
ATOM 1957 N N . ILE A 1 272 ? -14.007 -0.871 -4.610 1.00 82.38 272 ILE A N 1
ATOM 1958 C CA . ILE A 1 272 ? -13.621 -2.228 -4.233 1.00 82.38 272 ILE A CA 1
ATOM 1959 C C . ILE A 1 272 ? -14.818 -3.146 -4.492 1.00 82.38 272 ILE A C 1
ATOM 1961 O O . ILE A 1 272 ? -15.876 -3.003 -3.876 1.00 82.38 272 ILE A O 1
ATOM 1965 N N . GLU A 1 273 ? -14.656 -4.093 -5.409 1.00 88.56 273 GLU A N 1
ATOM 1966 C CA . GLU A 1 273 ? -15.573 -5.222 -5.559 1.00 88.56 273 GLU A CA 1
ATOM 1967 C C . GLU A 1 273 ? -15.086 -6.379 -4.678 1.00 88.56 273 GLU A C 1
ATOM 1969 O O . GLU A 1 273 ? -13.890 -6.651 -4.639 1.00 88.56 273 GLU A O 1
ATOM 1974 N N . ILE A 1 274 ? -15.985 -7.082 -3.985 1.00 92.25 274 ILE A N 1
ATOM 1975 C CA . ILE A 1 274 ? -15.616 -8.293 -3.242 1.00 92.25 274 ILE A CA 1
ATOM 1976 C C . ILE A 1 274 ? -15.966 -9.499 -4.104 1.00 92.25 274 ILE A C 1
ATOM 1978 O O . ILE A 1 274 ? -17.128 -9.706 -4.456 1.00 92.25 274 ILE A O 1
ATOM 1982 N N . LEU A 1 275 ? -14.957 -10.280 -4.470 1.00 93.62 275 LEU A N 1
ATOM 1983 C CA . LEU A 1 275 ? -15.129 -11.573 -5.117 1.00 93.62 275 LEU A CA 1
ATOM 1984 C C . LEU A 1 275 ? -15.057 -12.653 -4.034 1.00 93.62 275 LEU A C 1
ATOM 1986 O O . LEU A 1 275 ? -14.053 -12.746 -3.334 1.00 93.62 275 LEU A O 1
ATOM 1990 N N . SER A 1 276 ? -16.111 -13.453 -3.908 1.00 94.44 276 SER A N 1
ATOM 1991 C CA . SER A 1 276 ? -16.206 -14.503 -2.890 1.00 94.44 276 SER A CA 1
ATOM 1992 C C . SER A 1 276 ? -16.248 -15.889 -3.529 1.00 94.44 276 SER A C 1
ATOM 1994 O O . SER A 1 276 ? -16.974 -16.102 -4.505 1.00 94.44 276 SER A O 1
ATOM 1996 N N . SER A 1 277 ? -15.501 -16.828 -2.952 1.00 94.50 277 SER A N 1
ATOM 1997 C CA . SER A 1 277 ? -15.556 -18.265 -3.242 1.00 94.50 277 SER A CA 1
ATOM 1998 C C . SER A 1 277 ? -15.884 -19.040 -1.967 1.00 94.50 277 SER A C 1
ATOM 2000 O O . SER A 1 277 ? -15.525 -18.625 -0.866 1.00 94.50 277 SER A O 1
ATOM 2002 N N . THR A 1 278 ? -16.585 -20.165 -2.097 1.00 91.12 278 THR A N 1
ATOM 2003 C CA . THR A 1 278 ? -17.023 -20.980 -0.951 1.00 91.12 278 THR A CA 1
ATOM 2004 C C . THR A 1 278 ? -15.865 -21.604 -0.185 1.00 91.12 278 THR A C 1
ATOM 2006 O O . THR A 1 278 ? -16.005 -21.887 0.994 1.00 91.12 278 THR A O 1
ATOM 2009 N N . THR A 1 279 ? -14.730 -21.829 -0.844 1.00 90.00 279 THR A N 1
ATOM 2010 C CA . THR A 1 279 ? -13.545 -22.457 -0.252 1.00 90.00 279 THR A CA 1
ATOM 2011 C C . THR A 1 279 ? -12.295 -21.695 -0.656 1.00 90.00 279 THR A C 1
ATOM 2013 O O . THR A 1 279 ? -12.221 -21.163 -1.761 1.00 90.00 279 THR A O 1
ATOM 2016 N N . TYR A 1 280 ? -11.286 -21.672 0.213 1.00 94.56 280 TYR A N 1
ATOM 2017 C CA . TYR A 1 280 ? -9.992 -21.087 -0.120 1.00 94.56 280 TYR A CA 1
ATOM 2018 C C . TYR A 1 280 ? -9.210 -21.997 -1.089 1.00 94.56 280 TYR A C 1
ATOM 2020 O O . TYR A 1 280 ? -8.834 -23.102 -0.695 1.00 94.56 280 TYR A O 1
ATOM 2028 N N . PRO A 1 281 ? -8.912 -21.558 -2.329 1.00 94.00 281 PRO A N 1
ATOM 2029 C CA . PRO A 1 281 ? -8.258 -22.404 -3.333 1.00 94.00 281 PRO A CA 1
ATOM 2030 C C . PRO A 1 281 ? -6.728 -22.471 -3.183 1.00 94.00 281 PRO A C 1
ATOM 2032 O O . PRO A 1 281 ? -6.040 -23.123 -3.970 1.00 94.00 281 PRO A O 1
ATOM 2035 N N . GLY A 1 282 ? -6.161 -21.761 -2.203 1.00 95.56 282 GLY A N 1
ATOM 2036 C CA . GLY A 1 282 ? -4.720 -21.549 -2.088 1.00 95.56 282 GLY A CA 1
ATOM 2037 C C . GLY A 1 282 ? -4.172 -20.540 -3.104 1.00 95.56 282 GLY A C 1
ATOM 2038 O O . GLY A 1 282 ? -4.905 -19.918 -3.874 1.00 95.56 282 GLY A O 1
ATOM 2039 N N . LEU A 1 283 ? -2.844 -20.374 -3.130 1.00 95.69 283 LEU A N 1
ATOM 2040 C CA . LEU A 1 283 ? -2.174 -19.410 -4.023 1.00 95.69 283 LEU A CA 1
ATOM 2041 C C . LEU A 1 283 ? -2.404 -19.652 -5.514 1.00 95.69 283 LEU A C 1
ATOM 2043 O O . LEU A 1 283 ? -2.192 -18.743 -6.310 1.00 95.69 283 LEU A O 1
ATOM 2047 N N . PHE A 1 284 ? -2.750 -20.869 -5.913 1.00 96.31 284 PHE A N 1
ATOM 2048 C CA . PHE A 1 284 ? -2.729 -21.282 -7.313 1.00 96.31 284 PHE A CA 1
ATOM 2049 C C . PHE A 1 284 ? -4.094 -21.229 -8.000 1.00 96.31 284 PHE A C 1
ATOM 2051 O O . PHE A 1 284 ? -4.155 -21.541 -9.191 1.00 96.31 284 PHE A O 1
ATOM 2058 N N . GLY A 1 285 ? -5.123 -20.765 -7.283 1.00 91.88 285 GLY A N 1
ATOM 2059 C CA . GLY A 1 285 ? -6.490 -20.647 -7.782 1.00 91.88 285 GLY A CA 1
ATOM 2060 C C . GLY A 1 285 ? -7.141 -21.998 -8.083 1.00 91.88 285 GLY A C 1
ATOM 2061 O O . GLY A 1 285 ? -6.526 -23.054 -7.932 1.00 91.88 285 GLY A O 1
ATOM 2062 N N . ASP A 1 286 ? -8.391 -21.950 -8.538 1.00 90.56 286 ASP A N 1
ATOM 2063 C CA . ASP A 1 286 ? -9.157 -23.142 -8.936 1.00 90.56 286 ASP A CA 1
ATOM 2064 C C . ASP A 1 286 ? -8.726 -23.659 -10.314 1.00 90.56 286 ASP A C 1
ATOM 2066 O O . ASP A 1 286 ? -8.830 -24.845 -10.628 1.00 90.56 286 ASP A O 1
ATOM 2070 N N . ALA A 1 287 ? -8.232 -22.748 -11.154 1.00 93.25 287 ALA A N 1
ATOM 2071 C CA . ALA A 1 287 ? -7.784 -23.041 -12.502 1.00 93.25 287 ALA A CA 1
ATOM 2072 C C . ALA A 1 287 ? -6.519 -22.255 -12.847 1.00 93.25 287 ALA A C 1
ATOM 2074 O O . ALA A 1 287 ? -6.286 -21.146 -12.363 1.00 93.25 287 ALA A O 1
ATOM 2075 N N . GLN A 1 288 ? -5.710 -22.830 -13.736 1.00 94.62 288 GLN A N 1
ATOM 2076 C CA . GLN A 1 288 ? -4.488 -22.220 -14.242 1.00 94.62 288 GLN A CA 1
ATOM 2077 C C . GLN A 1 288 ? -4.493 -22.216 -15.764 1.00 94.62 288 GLN A C 1
ATOM 2079 O O . GLN A 1 288 ? -4.769 -23.230 -16.402 1.00 94.62 288 GLN A O 1
ATOM 2084 N N . THR A 1 289 ? -4.157 -21.072 -16.353 1.00 95.19 289 THR A N 1
ATOM 2085 C CA . THR A 1 289 ? -4.011 -20.927 -17.803 1.00 95.19 289 THR A CA 1
ATOM 2086 C C . THR A 1 289 ? -2.550 -20.688 -18.145 1.00 95.19 289 THR A C 1
ATOM 2088 O O . THR A 1 289 ? -1.928 -19.776 -17.605 1.00 95.19 289 THR A O 1
ATOM 2091 N N . SER A 1 290 ? -2.003 -21.481 -19.065 1.00 96.38 290 SER A N 1
ATOM 2092 C CA . SER A 1 290 ? -0.667 -21.235 -19.608 1.00 96.38 290 SER A CA 1
ATOM 2093 C C . SER A 1 290 ? -0.734 -20.178 -20.708 1.00 96.38 290 SER A C 1
ATOM 2095 O O . SER A 1 290 ? -1.480 -20.323 -21.679 1.00 96.38 290 SER A O 1
ATOM 2097 N N . ILE A 1 291 ? 0.029 -19.101 -20.542 1.00 96.44 291 ILE A N 1
ATOM 2098 C CA . ILE A 1 291 ? 0.135 -18.000 -21.496 1.00 96.44 291 ILE A CA 1
ATOM 2099 C C . ILE A 1 291 ? 1.551 -18.017 -22.071 1.00 96.44 291 ILE A C 1
ATOM 2101 O O . ILE A 1 291 ? 2.507 -17.875 -21.306 1.00 96.44 291 ILE A O 1
ATOM 2105 N N . PRO A 1 292 ? 1.719 -18.183 -23.396 1.00 96.62 292 PRO A N 1
ATOM 2106 C CA . PRO A 1 292 ? 3.031 -18.121 -24.019 1.00 96.62 292 PRO A CA 1
ATOM 2107 C C . PRO A 1 292 ? 3.698 -16.765 -23.787 1.00 96.62 292 PRO A C 1
ATOM 2109 O O . PRO A 1 292 ? 3.080 -15.719 -23.984 1.00 96.62 292 PRO A O 1
ATOM 2112 N N . VAL A 1 293 ? 4.969 -16.790 -23.399 1.00 94.44 293 VAL A N 1
ATOM 2113 C CA . VAL A 1 293 ? 5.808 -15.603 -23.215 1.00 94.44 293 VAL A CA 1
ATOM 2114 C C . VAL A 1 293 ? 7.080 -15.831 -24.013 1.00 94.44 293 VAL A C 1
ATOM 2116 O O . VAL A 1 293 ? 7.805 -16.795 -23.771 1.00 94.44 293 VAL A O 1
ATOM 2119 N N . LEU A 1 294 ? 7.321 -14.969 -24.997 1.00 88.56 294 LEU A N 1
ATOM 2120 C CA . LEU A 1 294 ? 8.340 -15.180 -26.018 1.00 88.56 294 LEU A CA 1
ATOM 2121 C C . LEU A 1 294 ? 9.471 -14.156 -25.882 1.00 88.56 294 LEU A C 1
ATOM 2123 O O . LEU A 1 294 ? 9.281 -13.026 -25.427 1.00 88.56 294 LEU A O 1
ATOM 2127 N N . GLY A 1 295 ? 10.663 -14.567 -26.303 1.00 90.69 295 GLY A N 1
ATOM 2128 C CA . GLY A 1 295 ? 11.844 -13.715 -26.395 1.00 90.69 295 GLY A CA 1
ATOM 2129 C C . GLY A 1 295 ? 13.125 -14.548 -26.494 1.00 90.69 295 GLY A C 1
ATOM 2130 O O . GLY A 1 295 ? 13.164 -15.658 -25.960 1.00 90.69 295 GLY A O 1
ATOM 2131 N N . PRO A 1 296 ? 14.172 -14.053 -27.178 1.00 94.56 296 PRO A N 1
ATOM 2132 C CA . PRO A 1 296 ? 15.478 -14.705 -27.154 1.00 94.56 296 PRO A CA 1
ATOM 2133 C C . PRO A 1 296 ? 16.094 -14.611 -25.746 1.00 94.56 296 PRO A C 1
ATOM 2135 O O . PRO A 1 296 ? 15.695 -13.735 -24.974 1.00 94.56 296 PRO A O 1
ATOM 2138 N N . PRO A 1 297 ? 17.086 -15.453 -25.406 1.00 95.75 297 PRO A N 1
ATOM 2139 C CA . PRO A 1 297 ? 17.906 -15.241 -24.218 1.00 95.75 297 PRO A CA 1
ATOM 2140 C C . PRO A 1 297 ? 18.515 -13.831 -24.204 1.00 95.75 297 PRO A C 1
ATOM 2142 O O . PRO A 1 297 ? 18.983 -13.340 -25.232 1.00 95.75 297 PRO A O 1
ATOM 2145 N N . GLN A 1 298 ? 18.509 -13.180 -23.042 1.00 97.31 298 GLN A N 1
ATOM 2146 C CA . GLN A 1 298 ? 18.986 -11.805 -22.855 1.00 97.31 298 GLN A CA 1
ATOM 2147 C C . GLN A 1 298 ? 20.132 -11.787 -21.848 1.00 97.31 298 GLN A C 1
ATOM 2149 O O . GLN A 1 298 ? 20.142 -12.578 -20.906 1.00 97.31 298 GLN A O 1
ATOM 2154 N N . GLN A 1 299 ? 21.100 -10.893 -22.046 1.00 97.12 299 GLN A N 1
ATOM 2155 C CA . GLN A 1 299 ? 22.152 -10.645 -21.063 1.00 97.12 299 GLN A CA 1
ATOM 2156 C C . GLN A 1 299 ? 21.809 -9.420 -20.220 1.00 97.12 299 GLN A C 1
ATOM 2158 O O . GLN A 1 299 ? 21.409 -8.389 -20.763 1.00 97.12 299 GLN A O 1
ATOM 2163 N N . VAL A 1 300 ? 21.983 -9.535 -18.906 1.00 96.50 300 VAL A N 1
ATOM 2164 C CA . VAL A 1 300 ? 21.713 -8.467 -17.938 1.00 96.50 300 VAL A CA 1
ATOM 2165 C C . VAL A 1 300 ? 22.886 -8.295 -16.985 1.00 96.50 300 VAL A C 1
ATOM 2167 O O . VAL A 1 300 ? 23.467 -9.267 -16.506 1.00 96.50 300 VAL A O 1
ATOM 2170 N N . LEU A 1 301 ? 23.235 -7.044 -16.707 1.00 95.81 301 LEU A N 1
ATOM 2171 C CA . LEU A 1 301 ? 24.289 -6.671 -15.775 1.00 95.81 301 LEU A CA 1
ATOM 2172 C C . LEU A 1 301 ? 23.720 -6.563 -14.357 1.00 95.81 301 LEU A C 1
ATOM 2174 O O . LEU A 1 301 ? 22.769 -5.822 -14.119 1.00 95.81 301 LEU A O 1
ATOM 2178 N N . ALA A 1 302 ? 24.345 -7.240 -13.403 1.00 95.00 302 ALA A N 1
ATOM 2179 C CA . ALA A 1 302 ? 24.282 -6.907 -11.987 1.00 95.00 302 ALA A CA 1
ATOM 2180 C C . ALA A 1 302 ? 25.456 -5.964 -11.670 1.00 95.00 302 ALA A C 1
ATOM 2182 O O . ALA A 1 302 ? 26.612 -6.403 -11.710 1.00 95.00 302 ALA A O 1
ATOM 2183 N N . PRO A 1 303 ? 25.216 -4.665 -11.418 1.00 93.00 303 PRO A N 1
ATOM 2184 C CA . PRO A 1 303 ? 26.283 -3.727 -11.098 1.00 93.00 303 PRO A CA 1
ATOM 2185 C C . PRO A 1 303 ? 26.906 -4.043 -9.733 1.00 93.00 303 PRO A C 1
ATOM 2187 O O . PRO A 1 303 ? 26.244 -4.554 -8.829 1.00 93.00 303 PRO A O 1
ATOM 2190 N N . ALA A 1 304 ? 28.184 -3.699 -9.563 1.00 87.12 304 ALA A N 1
ATOM 2191 C CA . ALA A 1 304 ? 28.869 -3.850 -8.282 1.00 87.12 304 ALA A CA 1
ATOM 2192 C C . ALA A 1 304 ? 28.143 -3.046 -7.188 1.00 87.12 304 ALA A C 1
ATOM 2194 O O . ALA A 1 304 ? 27.813 -1.877 -7.387 1.00 87.12 304 ALA A O 1
ATOM 2195 N N . GLY A 1 305 ? 27.872 -3.680 -6.046 1.00 82.25 305 GLY A N 1
ATOM 2196 C CA . GLY A 1 305 ? 27.119 -3.075 -4.943 1.00 82.25 305 GLY A CA 1
ATOM 2197 C C . GLY A 1 305 ? 25.631 -2.821 -5.224 1.00 82.25 305 GLY A C 1
ATOM 2198 O O . GLY A 1 305 ? 24.962 -2.243 -4.373 1.00 82.25 305 GLY A O 1
ATOM 2199 N N . GLY A 1 306 ? 25.104 -3.237 -6.383 1.00 85.75 306 GLY A N 1
ATOM 2200 C CA . GLY A 1 306 ? 23.680 -3.136 -6.708 1.00 85.75 306 GLY A CA 1
ATOM 2201 C C . GLY A 1 306 ? 23.175 -1.731 -7.050 1.00 85.75 306 GLY A C 1
ATOM 2202 O O . GLY A 1 306 ? 21.969 -1.518 -7.028 1.00 85.75 306 GLY A O 1
ATOM 2203 N N . ALA A 1 307 ? 24.061 -0.775 -7.359 1.00 86.19 307 ALA A N 1
ATOM 2204 C CA . ALA A 1 307 ? 23.692 0.607 -7.674 1.00 86.19 307 ALA A CA 1
ATOM 2205 C C . ALA A 1 307 ? 23.937 0.957 -9.163 1.00 86.19 307 ALA A C 1
ATOM 2207 O O . ALA A 1 307 ? 25.016 0.656 -9.680 1.00 86.19 307 ALA A O 1
ATOM 2208 N N . PRO A 1 308 ? 22.999 1.640 -9.858 1.00 88.88 308 PRO A N 1
ATOM 2209 C CA . PRO A 1 308 ? 21.666 2.038 -9.391 1.00 88.88 308 PRO A CA 1
ATOM 2210 C C . PRO A 1 308 ? 20.737 0.828 -9.213 1.00 88.88 308 PRO A C 1
ATOM 2212 O O . PRO A 1 308 ? 20.871 -0.149 -9.947 1.00 88.88 308 PRO A O 1
ATOM 2215 N N . ALA A 1 309 ? 19.806 0.922 -8.259 1.00 87.19 309 ALA A N 1
ATOM 2216 C CA . ALA A 1 309 ? 18.845 -0.131 -7.936 1.00 87.19 309 ALA A CA 1
ATOM 2217 C C . ALA A 1 309 ? 17.432 0.234 -8.399 1.00 87.19 309 ALA A C 1
ATOM 2219 O O . ALA A 1 309 ? 17.044 1.405 -8.333 1.00 87.19 309 ALA A O 1
ATOM 2220 N N . ALA A 1 310 ? 16.656 -0.758 -8.844 1.00 87.56 310 ALA A N 1
ATOM 2221 C CA . ALA A 1 310 ? 15.226 -0.565 -9.058 1.00 87.56 310 ALA A CA 1
ATOM 2222 C C . ALA A 1 310 ? 14.512 -0.312 -7.721 1.00 87.56 310 ALA A C 1
ATOM 2224 O O . ALA A 1 310 ? 14.960 -0.762 -6.667 1.00 87.56 310 ALA A O 1
ATOM 2225 N N . ILE A 1 311 ? 13.388 0.400 -7.772 1.00 83.81 311 ILE A N 1
ATOM 2226 C CA . ILE A 1 311 ? 12.525 0.630 -6.612 1.00 83.81 311 ILE A CA 1
ATOM 2227 C C . ILE A 1 311 ? 11.184 -0.013 -6.939 1.00 83.81 311 ILE A C 1
ATOM 2229 O O . ILE A 1 311 ? 10.514 0.414 -7.880 1.00 83.81 311 ILE A O 1
ATOM 2233 N N . THR A 1 312 ? 10.808 -1.066 -6.219 1.00 80.06 312 THR A N 1
ATOM 2234 C CA . THR A 1 312 ? 9.538 -1.778 -6.453 1.00 80.06 312 THR A CA 1
ATOM 2235 C C . THR A 1 312 ? 8.582 -1.630 -5.282 1.00 80.06 312 THR A C 1
ATOM 2237 O O . THR A 1 312 ? 7.402 -1.369 -5.507 1.00 80.06 312 THR A O 1
ATOM 2240 N N . SER A 1 313 ? 9.112 -1.621 -4.059 1.00 74.19 313 SER A N 1
ATOM 2241 C CA . SER A 1 313 ? 8.387 -1.252 -2.848 1.00 74.19 313 SER A CA 1
ATOM 2242 C C . SER A 1 313 ? 9.162 -0.232 -2.003 1.00 74.19 313 SER A C 1
ATOM 2244 O O . SER A 1 313 ? 10.383 -0.096 -2.111 1.00 74.19 313 SER A O 1
ATOM 2246 N N . LEU A 1 314 ? 8.434 0.540 -1.190 1.00 68.19 314 LEU A N 1
ATOM 2247 C CA . LEU A 1 314 ? 8.995 1.537 -0.275 1.00 68.19 314 LEU A CA 1
ATOM 2248 C C . LEU A 1 314 ? 8.372 1.355 1.117 1.00 68.19 314 LEU A C 1
ATOM 2250 O O . LEU A 1 314 ? 7.277 1.869 1.369 1.00 68.19 314 LEU A O 1
ATOM 2254 N N . PRO A 1 315 ? 9.076 0.668 2.033 1.00 64.38 315 PRO A N 1
ATOM 2255 C CA . PRO A 1 315 ? 8.614 0.472 3.401 1.00 64.38 315 PRO A CA 1
ATOM 2256 C C . PRO A 1 315 ? 8.273 1.795 4.099 1.00 64.38 315 PRO A C 1
ATOM 2258 O O . PRO A 1 315 ? 9.070 2.734 4.089 1.00 64.38 315 PRO A O 1
ATOM 2261 N N . GLY A 1 316 ? 7.091 1.883 4.717 1.00 50.88 316 GLY A N 1
ATOM 2262 C CA . GLY A 1 316 ? 6.688 3.034 5.541 1.00 50.88 316 GLY A CA 1
ATOM 2263 C C . GLY A 1 316 ? 6.299 4.309 4.776 1.00 50.88 316 GLY A C 1
ATOM 2264 O O . GLY A 1 316 ? 5.996 5.325 5.398 1.00 50.88 316 GLY A O 1
ATOM 2265 N N . ALA A 1 317 ? 6.245 4.282 3.441 1.00 53.47 317 ALA A N 1
ATOM 2266 C CA . ALA A 1 317 ? 5.925 5.446 2.610 1.00 53.47 317 ALA A CA 1
ATOM 2267 C C . ALA A 1 317 ? 4.413 5.684 2.402 1.00 53.47 317 ALA A C 1
ATOM 2269 O O . ALA A 1 317 ? 4.035 6.342 1.431 1.00 53.47 317 ALA A O 1
ATOM 2270 N N . GLY A 1 318 ? 3.550 5.197 3.305 1.00 40.25 318 GLY A N 1
ATOM 2271 C CA . GLY A 1 318 ? 2.078 5.154 3.181 1.00 40.25 318 GLY A CA 1
ATOM 2272 C C . GLY A 1 318 ? 1.344 6.484 2.912 1.00 40.25 318 GLY A C 1
ATOM 2273 O O . GLY A 1 318 ? 0.132 6.477 2.740 1.00 40.25 318 GLY A O 1
ATOM 2274 N N . GLY A 1 319 ? 2.055 7.616 2.825 1.00 37.03 319 GLY A N 1
ATOM 2275 C CA . GLY A 1 319 ? 1.550 8.908 2.332 1.00 37.03 319 GLY A CA 1
ATOM 2276 C C . GLY A 1 319 ? 2.366 9.559 1.196 1.00 37.03 319 GLY A C 1
ATOM 2277 O O . GLY A 1 319 ? 1.916 10.540 0.612 1.00 37.03 319 GLY A O 1
ATOM 2278 N N . LEU A 1 320 ? 3.545 9.030 0.846 1.00 38.16 320 LEU A N 1
ATOM 2279 C CA . LEU A 1 320 ? 4.419 9.516 -0.240 1.00 38.16 320 LEU A CA 1
ATOM 2280 C C . LEU A 1 320 ? 4.314 8.672 -1.521 1.00 38.16 320 LEU A C 1
ATOM 2282 O O . LEU A 1 320 ? 4.853 9.062 -2.562 1.00 38.16 320 LEU A O 1
ATOM 2286 N N . ALA A 1 321 ? 3.584 7.552 -1.471 1.00 38.00 321 ALA A N 1
ATOM 2287 C CA . ALA A 1 321 ? 3.349 6.662 -2.605 1.00 38.00 321 ALA A CA 1
ATOM 2288 C C . ALA A 1 321 ? 2.837 7.405 -3.854 1.00 38.00 321 ALA A C 1
ATOM 2290 O O . ALA A 1 321 ? 3.247 7.071 -4.956 1.00 38.00 321 ALA A O 1
ATOM 2291 N N . GLY A 1 322 ? 2.043 8.474 -3.710 1.00 37.47 322 GLY A N 1
ATOM 2292 C CA . GLY A 1 322 ? 1.567 9.275 -4.848 1.00 37.47 322 GLY A CA 1
ATOM 2293 C C . GLY A 1 322 ? 2.665 10.024 -5.624 1.00 37.47 322 GLY A C 1
ATOM 2294 O O . GLY A 1 322 ? 2.523 10.230 -6.825 1.00 37.47 322 GLY A O 1
ATOM 2295 N N . ILE A 1 323 ? 3.775 10.400 -4.974 1.00 38.81 323 ILE A N 1
ATOM 2296 C CA . ILE A 1 323 ? 4.925 11.063 -5.626 1.00 38.81 323 ILE A CA 1
ATOM 2297 C C . ILE A 1 323 ? 5.887 10.013 -6.204 1.00 38.81 323 ILE A C 1
ATOM 2299 O O . ILE A 1 323 ? 6.460 10.213 -7.274 1.00 38.81 323 ILE A O 1
ATOM 2303 N N . ALA A 1 324 ? 6.039 8.874 -5.521 1.00 42.44 324 ALA A N 1
ATOM 2304 C CA . ALA A 1 324 ? 6.938 7.793 -5.922 1.00 42.44 324 ALA A CA 1
ATOM 2305 C C . ALA A 1 324 ? 6.322 6.793 -6.920 1.00 42.44 324 ALA A C 1
ATOM 2307 O O . ALA A 1 324 ? 7.071 6.094 -7.595 1.00 42.44 324 ALA A O 1
ATOM 2308 N N . SER A 1 325 ? 4.993 6.732 -7.071 1.00 49.44 325 SER A N 1
ATOM 2309 C CA . SER A 1 325 ? 4.298 5.746 -7.921 1.00 49.44 325 SER A CA 1
ATOM 2310 C C . SER A 1 325 ? 4.776 5.767 -9.379 1.00 49.44 325 SER A C 1
ATOM 2312 O O . SER A 1 325 ? 4.866 4.718 -10.008 1.00 49.44 325 SER A O 1
ATOM 2314 N N . GLY A 1 326 ? 5.183 6.933 -9.900 1.00 49.59 326 GLY A N 1
ATOM 2315 C CA . GLY A 1 326 ? 5.760 7.058 -11.246 1.00 49.59 326 GLY A CA 1
ATOM 2316 C C . GLY A 1 326 ? 7.188 6.511 -11.402 1.00 49.59 326 GLY A C 1
ATOM 2317 O O . GLY A 1 326 ? 7.634 6.306 -12.529 1.00 49.59 326 GLY A O 1
ATOM 2318 N N . LEU A 1 327 ? 7.902 6.287 -10.295 1.00 54.81 327 LEU A N 1
ATOM 2319 C CA . LEU A 1 327 ? 9.242 5.688 -10.252 1.00 54.81 327 LEU A CA 1
ATOM 2320 C C . LEU A 1 327 ? 9.203 4.204 -9.853 1.00 54.81 327 LEU A C 1
ATOM 2322 O O . LEU A 1 327 ? 10.138 3.466 -10.169 1.00 54.81 327 LEU A O 1
ATOM 2326 N N . LEU A 1 328 ? 8.131 3.762 -9.184 1.00 64.44 328 LEU A N 1
ATOM 2327 C CA . LEU A 1 328 ? 7.958 2.374 -8.768 1.00 64.44 328 LEU A CA 1
ATOM 2328 C C . LEU A 1 328 ? 7.802 1.452 -9.978 1.00 64.44 328 LEU A C 1
ATOM 2330 O O . LEU A 1 328 ? 6.975 1.664 -10.864 1.00 64.44 328 LEU A O 1
ATOM 2334 N N . GLY A 1 329 ? 8.615 0.401 -10.010 1.00 64.50 329 GLY A N 1
ATOM 2335 C CA . GLY A 1 329 ? 8.578 -0.588 -11.075 1.00 64.50 329 GLY A CA 1
ATOM 2336 C C . GLY A 1 329 ? 9.153 -0.096 -12.406 1.00 64.50 329 GLY A C 1
ATOM 2337 O O . GLY A 1 329 ? 8.937 -0.756 -13.418 1.00 64.50 329 GLY A O 1
ATOM 2338 N N . VAL A 1 330 ? 9.919 0.997 -12.469 1.00 75.94 330 VAL A N 1
ATOM 2339 C CA . VAL A 1 330 ? 10.654 1.345 -13.700 1.00 75.94 330 VAL A CA 1
ATOM 2340 C C . VAL A 1 330 ? 11.740 0.296 -13.972 1.00 75.94 330 VAL A C 1
ATOM 2342 O O . VAL A 1 330 ? 12.561 -0.007 -13.110 1.00 75.94 330 VAL A O 1
ATOM 2345 N N . SER A 1 331 ? 11.749 -0.278 -15.178 1.00 81.06 331 SER A N 1
ATOM 2346 C CA . SER A 1 331 ? 12.807 -1.204 -15.599 1.00 81.06 331 SER A CA 1
ATOM 2347 C C . SER A 1 331 ? 14.091 -0.441 -15.910 1.00 81.06 331 SER A C 1
ATOM 2349 O O . SER A 1 331 ? 14.080 0.482 -16.724 1.00 81.06 331 SER A O 1
ATOM 2351 N N . LEU A 1 332 ? 15.207 -0.847 -15.303 1.00 86.19 332 LEU A N 1
ATOM 2352 C CA . LEU A 1 332 ? 16.520 -0.265 -15.574 1.00 86.19 332 LEU A CA 1
ATOM 2353 C C . LEU A 1 332 ? 17.132 -0.883 -16.849 1.00 86.19 332 LEU A C 1
ATOM 2355 O O . LEU A 1 332 ? 17.331 -2.106 -16.897 1.00 86.19 332 LEU A O 1
ATOM 2359 N N . PRO A 1 333 ? 17.443 -0.080 -17.889 1.00 86.44 333 PRO A N 1
ATOM 2360 C CA . PRO A 1 333 ? 18.055 -0.583 -19.118 1.00 86.44 333 PRO A CA 1
ATOM 2361 C C . PRO A 1 333 ? 19.387 -1.291 -18.849 1.00 86.44 333 PRO A C 1
ATOM 2363 O O . PRO A 1 333 ? 20.211 -0.809 -18.076 1.00 86.44 333 PRO A O 1
ATOM 2366 N N . GLY A 1 334 ? 19.597 -2.448 -19.480 1.00 90.31 334 GLY A N 1
ATOM 2367 C CA . GLY A 1 334 ? 20.807 -3.262 -19.303 1.00 90.31 334 GLY A CA 1
ATOM 2368 C C . GLY A 1 334 ? 20.877 -4.053 -17.989 1.00 90.31 334 GLY A C 1
ATOM 2369 O O . GLY A 1 334 ? 21.766 -4.885 -17.847 1.00 90.31 334 GLY A O 1
ATOM 2370 N N . GLN A 1 335 ? 19.938 -3.848 -17.060 1.00 94.44 335 GLN A N 1
ATOM 2371 C CA . GLN A 1 335 ? 19.820 -4.592 -15.794 1.00 94.44 335 GLN A CA 1
ATOM 2372 C C . GLN A 1 335 ? 18.536 -5.433 -15.713 1.00 94.44 335 GLN A C 1
ATOM 2374 O O . GLN A 1 335 ? 18.248 -6.053 -14.691 1.00 94.44 335 GLN A O 1
ATOM 2379 N N . THR A 1 336 ? 17.725 -5.427 -16.772 1.00 95.50 336 THR A N 1
ATOM 2380 C CA . THR A 1 336 ? 16.435 -6.116 -16.823 1.00 95.50 336 THR A CA 1
ATOM 2381 C C . THR A 1 336 ? 16.302 -6.916 -18.112 1.00 95.50 336 THR A C 1
ATOM 2383 O O . THR A 1 336 ? 16.606 -6.415 -19.193 1.00 95.50 336 THR A O 1
ATOM 2386 N N . ALA A 1 337 ? 15.847 -8.163 -17.989 1.00 96.38 337 ALA A N 1
ATOM 2387 C CA . ALA A 1 337 ? 15.455 -9.016 -19.101 1.00 96.38 337 ALA A CA 1
ATOM 2388 C C . ALA A 1 337 ? 13.928 -9.045 -19.169 1.00 96.38 337 ALA A C 1
ATOM 2390 O O . ALA A 1 337 ? 13.270 -9.224 -18.143 1.00 96.38 337 ALA A O 1
ATOM 2391 N N . VAL A 1 338 ? 13.364 -8.857 -20.361 1.00 95.56 338 VAL A N 1
ATOM 2392 C CA . VAL A 1 338 ? 11.914 -8.707 -20.554 1.00 95.56 338 VAL A CA 1
ATOM 2393 C C . VAL A 1 338 ? 11.418 -9.702 -21.593 1.00 95.56 338 VAL A C 1
ATOM 2395 O O . VAL A 1 338 ? 11.835 -9.660 -22.748 1.00 95.56 338 VAL A O 1
ATOM 2398 N N . PHE A 1 339 ? 10.490 -10.563 -21.195 1.00 96.38 339 PHE A N 1
ATOM 2399 C CA . PHE A 1 339 ? 9.838 -11.542 -22.064 1.00 96.38 339 PHE A CA 1
ATOM 2400 C C . PHE A 1 339 ? 8.351 -11.216 -22.101 1.00 96.38 339 PHE A C 1
ATOM 2402 O O . PHE A 1 339 ? 7.756 -11.013 -21.045 1.00 96.38 339 PHE A O 1
ATOM 2409 N N . VAL A 1 340 ? 7.744 -11.139 -23.286 1.00 95.56 340 VAL A N 1
ATOM 2410 C CA . VAL A 1 340 ? 6.381 -10.603 -23.448 1.00 95.56 340 VAL A CA 1
ATOM 2411 C C . VAL A 1 340 ? 5.492 -11.611 -24.172 1.00 95.56 340 VAL A C 1
ATOM 2413 O O . VAL A 1 340 ? 5.945 -12.325 -25.067 1.00 95.56 340 VAL A O 1
ATOM 2416 N N . SER A 1 341 ? 4.225 -11.691 -23.775 1.00 96.88 341 SER A N 1
ATOM 2417 C CA . SER A 1 341 ? 3.210 -12.492 -24.455 1.00 96.88 341 SER A CA 1
ATOM 2418 C C . SER A 1 341 ? 2.697 -11.815 -25.727 1.00 96.88 341 SER A C 1
ATOM 2420 O O . SER A 1 341 ? 2.868 -10.609 -25.942 1.00 96.88 341 SER A O 1
ATOM 2422 N N . GLU A 1 342 ? 1.969 -12.573 -26.545 1.00 95.50 342 GLU A N 1
ATOM 2423 C CA . GLU A 1 342 ? 1.041 -11.967 -27.504 1.00 95.50 342 GLU A CA 1
ATOM 2424 C C . GLU A 1 342 ? -0.110 -11.237 -26.786 1.00 95.50 342 GLU A C 1
ATOM 2426 O O . GLU A 1 342 ? -0.339 -11.497 -25.595 1.00 95.50 342 GLU A O 1
ATOM 2431 N N . PRO A 1 343 ? -0.817 -10.296 -27.449 1.00 96.00 343 PRO A N 1
ATOM 2432 C CA . PRO A 1 343 ? -1.984 -9.645 -26.871 1.00 96.00 343 PRO A CA 1
ATOM 2433 C C . PRO A 1 343 ? -3.006 -10.696 -26.453 1.00 96.00 343 PRO A C 1
ATOM 2435 O O . PRO A 1 343 ? -3.297 -11.625 -27.212 1.00 96.00 343 PRO A O 1
ATOM 2438 N N . LEU A 1 344 ? -3.561 -10.555 -25.254 1.00 94.81 344 LEU A N 1
ATOM 2439 C CA . LEU A 1 344 ? -4.559 -11.493 -24.765 1.00 94.81 344 LEU A CA 1
ATOM 2440 C C . LEU A 1 344 ? -5.833 -11.385 -25.607 1.00 94.81 344 LEU A C 1
ATOM 2442 O O . LEU A 1 344 ? -6.359 -10.296 -25.830 1.00 94.81 344 LEU A O 1
ATOM 2446 N N . SER A 1 345 ? -6.365 -12.525 -26.044 1.00 93.88 345 SER A N 1
ATOM 2447 C CA . SER A 1 345 ? -7.587 -12.582 -26.857 1.00 93.88 345 SER A CA 1
ATOM 2448 C C . SER A 1 345 ? -8.865 -12.262 -26.074 1.00 93.88 345 SER A C 1
ATOM 2450 O O . SER A 1 345 ? -9.890 -11.949 -26.672 1.00 93.88 345 SER A O 1
ATOM 2452 N N . ALA A 1 346 ? -8.813 -12.335 -24.744 1.00 92.94 346 ALA A N 1
ATOM 2453 C CA . ALA A 1 346 ? -9.923 -12.044 -23.848 1.00 92.94 346 ALA A CA 1
ATOM 2454 C C . ALA A 1 346 ? -9.404 -11.432 -22.545 1.00 92.94 346 ALA A C 1
ATOM 2456 O O . ALA A 1 346 ? -8.277 -11.713 -22.131 1.00 92.94 346 ALA A O 1
ATOM 2457 N N . SER A 1 347 ? -10.245 -10.637 -21.881 1.00 91.25 347 SER A N 1
ATOM 2458 C CA . SER A 1 347 ? -9.932 -10.101 -20.559 1.00 91.25 347 SER A CA 1
ATOM 2459 C C . SER A 1 347 ? -9.749 -11.239 -19.555 1.00 91.25 347 SER A C 1
ATOM 2461 O O . SER A 1 347 ? -10.518 -12.203 -19.538 1.00 91.25 347 SER A O 1
ATOM 2463 N N . ARG A 1 348 ? -8.734 -11.122 -18.702 1.00 90.69 348 ARG A N 1
ATOM 2464 C CA . ARG A 1 348 ? -8.387 -12.122 -17.688 1.00 90.69 348 ARG A CA 1
ATOM 2465 C C . ARG A 1 348 ? -8.254 -11.465 -16.329 1.00 90.69 348 ARG A C 1
ATOM 2467 O O . ARG A 1 348 ? -7.671 -10.393 -16.209 1.00 90.69 348 ARG A O 1
ATOM 2474 N N . ARG A 1 349 ? -8.785 -12.127 -15.306 1.00 92.31 349 ARG A N 1
ATOM 2475 C CA . ARG A 1 349 ? -8.562 -11.760 -13.912 1.00 92.31 349 ARG A CA 1
ATOM 2476 C C . ARG A 1 349 ? -7.568 -12.741 -13.317 1.00 92.31 349 ARG A C 1
ATOM 2478 O O . ARG A 1 349 ? -7.823 -13.942 -13.314 1.00 92.31 349 ARG A O 1
ATOM 2485 N N . ILE A 1 350 ? -6.447 -12.212 -12.859 1.00 94.81 350 ILE A N 1
ATOM 2486 C CA . ILE A 1 350 ? -5.407 -12.959 -12.165 1.00 94.81 350 ILE A CA 1
ATOM 2487 C C . ILE A 1 350 ? -5.722 -12.865 -10.683 1.00 94.81 350 ILE A C 1
ATOM 2489 O O . ILE A 1 350 ? -5.841 -11.756 -10.164 1.00 94.81 350 ILE A O 1
ATOM 2493 N N . VAL A 1 351 ? -5.892 -14.011 -10.032 1.00 95.88 351 VAL A N 1
ATOM 2494 C CA . VAL A 1 351 ? -6.080 -14.101 -8.580 1.00 95.88 351 VAL A CA 1
ATOM 2495 C C . VAL A 1 351 ? -5.176 -15.215 -8.081 1.00 95.88 351 VAL A C 1
ATOM 2497 O O . VAL A 1 351 ? -5.510 -16.390 -8.209 1.00 95.88 351 VAL A O 1
ATOM 2500 N N . GLY A 1 352 ? -4.004 -14.842 -7.566 1.00 96.88 352 GLY A N 1
ATOM 2501 C CA . GLY A 1 352 ? -3.026 -15.790 -7.034 1.00 96.88 352 GLY A CA 1
ATOM 2502 C C . GLY A 1 352 ? -1.618 -15.631 -7.607 1.00 96.88 352 GLY A C 1
ATOM 2503 O O . GLY A 1 352 ? -1.308 -14.664 -8.304 1.00 96.88 352 GLY A O 1
ATOM 2504 N N . ALA A 1 353 ? -0.754 -16.594 -7.287 1.00 97.62 353 ALA A N 1
ATOM 2505 C CA . ALA A 1 353 ? 0.647 -16.658 -7.682 1.00 97.62 353 ALA A CA 1
ATOM 2506 C C . ALA A 1 353 ? 0.832 -17.326 -9.050 1.00 97.62 353 ALA A C 1
ATOM 2508 O O . ALA A 1 353 ? 0.450 -18.478 -9.270 1.00 97.62 353 ALA A O 1
ATOM 2509 N N . SER A 1 354 ? 1.474 -16.607 -9.968 1.00 97.75 354 SER A N 1
ATOM 2510 C CA . SER A 1 354 ? 1.850 -17.154 -11.273 1.00 97.75 354 SER A CA 1
ATOM 2511 C C . SER A 1 354 ? 3.140 -17.970 -11.184 1.00 97.75 354 SER A C 1
ATOM 2513 O O . SER A 1 354 ? 3.996 -17.692 -10.347 1.00 97.75 354 SER A O 1
ATOM 2515 N N . ARG A 1 355 ? 3.310 -18.965 -12.060 1.00 97.56 355 ARG A N 1
ATOM 2516 C CA . ARG A 1 355 ? 4.526 -19.794 -12.117 1.00 97.56 355 ARG A CA 1
ATOM 2517 C C . ARG A 1 355 ? 5.220 -19.669 -13.459 1.00 97.56 355 ARG A C 1
ATOM 2519 O O . ARG A 1 355 ? 4.565 -19.712 -14.500 1.00 97.56 355 ARG A O 1
ATOM 2526 N N . VAL A 1 356 ? 6.540 -19.556 -13.432 1.00 97.56 356 VAL A N 1
ATOM 2527 C CA . VAL A 1 356 ? 7.374 -19.471 -14.634 1.00 97.56 356 VAL A CA 1
ATOM 2528 C C . VAL A 1 356 ? 8.686 -20.212 -14.408 1.00 97.56 356 VAL A C 1
ATOM 2530 O O . VAL A 1 356 ? 9.267 -20.128 -13.330 1.00 97.56 356 VAL A O 1
ATOM 2533 N N . SER A 1 357 ? 9.163 -20.935 -15.416 1.00 97.19 357 SER A N 1
ATOM 2534 C CA . SER A 1 357 ? 10.504 -21.521 -15.389 1.00 97.19 357 SER A CA 1
ATOM 2535 C C . SER A 1 357 ? 11.467 -20.583 -16.103 1.00 97.19 357 SER A C 1
ATOM 2537 O O . SER A 1 357 ? 11.224 -20.196 -17.252 1.00 97.19 357 SER A O 1
ATOM 2539 N N . ILE A 1 358 ? 12.552 -20.221 -15.426 1.00 96.94 358 ILE A N 1
ATOM 2540 C CA . ILE A 1 358 ? 13.616 -19.394 -15.993 1.00 96.94 358 ILE A CA 1
ATOM 2541 C C . ILE A 1 358 ? 14.921 -20.178 -16.010 1.00 96.94 358 ILE A C 1
ATOM 2543 O O . ILE A 1 358 ? 15.202 -20.955 -15.101 1.00 96.94 358 ILE A O 1
ATOM 2547 N N . THR A 1 359 ? 15.722 -19.968 -17.044 1.00 97.31 359 THR A N 1
ATOM 2548 C CA . THR A 1 359 ? 17.065 -20.533 -17.150 1.00 97.31 359 THR A CA 1
ATOM 2549 C C . THR A 1 359 ? 18.074 -19.406 -17.021 1.00 97.31 359 THR A C 1
ATOM 2551 O O . THR A 1 359 ? 17.974 -18.410 -17.742 1.00 97.31 359 THR A O 1
ATOM 2554 N N . VAL A 1 360 ? 19.033 -19.568 -16.112 1.00 97.25 360 VAL A N 1
ATOM 2555 C CA . VAL A 1 360 ? 20.063 -18.575 -15.809 1.00 97.25 360 VAL A CA 1
ATOM 2556 C C . VAL A 1 360 ? 21.463 -19.192 -15.856 1.00 97.25 360 VAL A C 1
ATOM 2558 O O . VAL A 1 360 ? 21.668 -20.317 -15.409 1.00 97.25 360 VAL A O 1
ATOM 2561 N N . SER A 1 361 ? 22.431 -18.450 -16.386 1.00 97.44 361 SER A N 1
ATOM 2562 C CA . SER A 1 361 ? 23.869 -18.705 -16.230 1.00 97.44 361 SER A CA 1
ATOM 2563 C C . SER A 1 361 ? 24.619 -17.398 -15.977 1.00 97.44 361 SER A C 1
ATOM 2565 O O . SER A 1 361 ? 24.080 -16.312 -16.199 1.00 97.44 361 SER A O 1
ATOM 2567 N N . SER A 1 362 ? 25.860 -17.503 -15.515 1.00 96.75 362 SER A N 1
ATOM 2568 C CA . SER A 1 362 ? 26.788 -16.388 -15.325 1.00 96.75 362 SER A CA 1
ATOM 2569 C C . SER A 1 362 ? 27.966 -16.517 -16.291 1.00 96.75 362 SER A C 1
ATOM 2571 O O . SER A 1 362 ? 28.398 -17.620 -16.617 1.00 96.75 362 SER A O 1
ATOM 2573 N N . ASP A 1 363 ? 28.521 -15.400 -16.748 1.00 92.31 363 ASP A N 1
ATOM 2574 C CA . ASP A 1 363 ? 29.718 -15.386 -17.601 1.00 92.31 363 ASP A CA 1
ATOM 2575 C C . ASP A 1 363 ? 30.969 -15.952 -16.900 1.00 92.31 363 ASP A C 1
ATOM 2577 O O . ASP A 1 363 ? 31.885 -16.465 -17.548 1.00 92.31 363 ASP A O 1
ATOM 2581 N N . ARG A 1 364 ? 30.984 -15.903 -15.565 1.00 93.94 364 ARG A N 1
ATOM 2582 C CA . ARG A 1 364 ? 32.039 -16.433 -14.693 1.00 93.94 364 ARG A CA 1
ATOM 2583 C C . ARG A 1 364 ? 31.461 -17.091 -13.434 1.00 93.94 364 ARG A C 1
ATOM 2585 O O . ARG A 1 364 ? 30.340 -16.757 -13.051 1.00 93.94 364 ARG A O 1
ATOM 2592 N N . PRO A 1 365 ? 32.219 -17.964 -12.747 1.00 95.12 365 PRO A N 1
ATOM 2593 C CA . PRO A 1 365 ? 31.807 -18.499 -11.452 1.00 95.12 365 PRO A CA 1
ATOM 2594 C C . PRO A 1 365 ? 31.582 -17.386 -10.422 1.00 95.12 365 PRO A C 1
ATOM 2596 O O . PRO A 1 365 ? 32.440 -16.515 -10.246 1.00 95.12 365 PRO A O 1
ATOM 2599 N N . ILE A 1 366 ? 30.441 -17.432 -9.741 1.00 93.31 366 ILE A N 1
ATOM 2600 C CA . ILE A 1 366 ? 30.066 -16.531 -8.649 1.00 93.31 366 ILE A CA 1
ATOM 2601 C C . ILE A 1 366 ? 29.428 -17.320 -7.505 1.00 93.31 366 ILE A C 1
ATOM 2603 O O . ILE A 1 366 ? 28.769 -18.333 -7.728 1.00 93.31 366 ILE A O 1
ATOM 2607 N N . GLU A 1 367 ? 29.607 -16.837 -6.277 1.00 90.00 367 GLU A N 1
ATOM 2608 C CA . GLU A 1 367 ? 29.059 -17.502 -5.089 1.00 90.00 367 GLU A CA 1
ATOM 2609 C C . GLU A 1 367 ? 27.542 -17.354 -4.989 1.00 90.00 367 GLU A C 1
ATOM 2611 O O . GLU A 1 367 ? 26.865 -18.323 -4.669 1.00 90.00 367 GLU A O 1
ATOM 2616 N N . ASP A 1 368 ? 27.007 -16.175 -5.314 1.00 88.62 368 ASP A N 1
ATOM 2617 C CA . ASP A 1 368 ? 25.582 -15.878 -5.197 1.00 88.62 368 ASP A CA 1
ATOM 2618 C C . ASP A 1 368 ? 25.092 -14.991 -6.336 1.00 88.62 368 ASP A C 1
ATOM 2620 O O . ASP A 1 368 ? 25.557 -13.860 -6.505 1.00 88.62 368 ASP A O 1
ATOM 2624 N N . ALA A 1 369 ? 24.107 -15.491 -7.082 1.00 93.12 369 ALA A N 1
ATOM 2625 C CA . ALA A 1 369 ? 23.314 -14.685 -7.997 1.00 93.12 369 ALA A CA 1
ATOM 2626 C C . ALA A 1 369 ? 22.011 -14.263 -7.312 1.00 93.12 369 ALA A C 1
ATOM 2628 O O . ALA A 1 369 ? 21.292 -15.100 -6.763 1.00 93.12 369 ALA A O 1
ATOM 2629 N N . VAL A 1 370 ? 21.693 -12.971 -7.380 1.00 95.19 370 VAL A N 1
ATOM 2630 C CA . VAL A 1 370 ? 20.427 -12.408 -6.898 1.00 95.19 370 VAL A CA 1
ATOM 2631 C C . VAL A 1 370 ? 19.660 -11.828 -8.080 1.00 95.19 370 VAL A C 1
ATOM 2633 O O . VAL A 1 370 ? 20.204 -11.028 -8.843 1.00 95.19 370 VAL A O 1
ATOM 2636 N N . LEU A 1 371 ? 18.408 -12.258 -8.232 1.00 96.81 371 LEU A N 1
ATOM 2637 C CA . LEU A 1 371 ? 17.490 -11.835 -9.289 1.00 96.81 371 LEU A CA 1
ATOM 2638 C C . LEU A 1 371 ? 16.124 -11.481 -8.694 1.00 96.81 371 LEU A C 1
ATOM 2640 O O . LEU A 1 371 ? 15.729 -12.018 -7.659 1.00 96.81 371 LEU A O 1
ATOM 2644 N N . PHE A 1 372 ? 15.374 -10.642 -9.401 1.00 97.31 372 PHE A N 1
ATOM 2645 C CA . PHE A 1 372 ? 14.019 -10.238 -9.035 1.00 97.31 372 PHE A CA 1
ATOM 2646 C C . PHE A 1 372 ? 13.079 -10.476 -10.209 1.00 97.31 372 PHE A C 1
ATOM 2648 O O . PHE A 1 372 ? 13.148 -9.780 -11.222 1.00 97.31 372 PHE A O 1
ATOM 2655 N N . ALA A 1 373 ? 12.210 -11.474 -10.093 1.00 97.25 373 ALA A N 1
ATOM 2656 C CA . ALA A 1 373 ? 11.218 -11.782 -11.111 1.00 97.25 373 ALA A CA 1
ATOM 2657 C C . ALA A 1 373 ? 9.906 -11.041 -10.835 1.00 97.25 373 ALA A C 1
ATOM 2659 O O . ALA A 1 373 ? 9.469 -10.932 -9.695 1.00 97.25 373 ALA A O 1
ATOM 2660 N N . SER A 1 374 ? 9.236 -10.547 -11.870 1.00 95.75 374 SER A N 1
ATOM 2661 C CA . SER A 1 374 ? 7.926 -9.908 -11.724 1.00 95.75 374 SER A CA 1
ATOM 2662 C C . SER A 1 374 ? 7.015 -10.201 -12.904 1.00 95.75 374 SER A C 1
ATOM 2664 O O . SER A 1 374 ? 7.472 -10.303 -14.044 1.00 95.75 374 SER A O 1
ATOM 2666 N N . LEU A 1 375 ? 5.717 -10.316 -12.614 1.00 95.25 375 LEU A N 1
ATOM 2667 C CA . LEU A 1 375 ? 4.665 -10.300 -13.620 1.00 95.25 375 LEU A CA 1
ATOM 2668 C C . LEU A 1 375 ? 4.219 -8.855 -13.827 1.00 95.25 375 LEU A C 1
ATOM 2670 O O . LEU A 1 375 ? 3.838 -8.180 -12.875 1.00 95.25 375 LEU A O 1
ATOM 2674 N N . ARG A 1 376 ? 4.237 -8.387 -15.070 1.00 93.88 376 ARG A N 1
ATOM 2675 C CA . ARG A 1 376 ? 3.805 -7.039 -15.436 1.00 93.88 376 ARG A CA 1
ATOM 2676 C C . ARG A 1 376 ? 2.708 -7.083 -16.475 1.00 93.88 376 ARG A C 1
ATOM 2678 O O . ARG A 1 376 ? 2.683 -7.969 -17.327 1.00 93.88 376 ARG A O 1
ATOM 2685 N N . ILE A 1 377 ? 1.834 -6.089 -16.418 1.00 93.19 377 ILE A N 1
ATOM 2686 C CA . ILE A 1 377 ? 0.805 -5.866 -17.431 1.00 93.19 377 ILE A CA 1
ATOM 2687 C C . ILE A 1 377 ? 1.304 -4.749 -18.336 1.00 93.19 377 ILE A C 1
ATOM 2689 O O . ILE A 1 377 ? 1.692 -3.684 -17.856 1.00 93.19 377 ILE A O 1
ATOM 2693 N N . VAL A 1 378 ? 1.334 -5.009 -19.639 1.00 92.88 378 VAL A N 1
ATOM 2694 C CA . VAL A 1 378 ? 1.704 -4.030 -20.661 1.00 92.88 378 VAL A CA 1
ATOM 2695 C C . VAL A 1 378 ? 0.434 -3.637 -21.394 1.00 92.88 378 VAL A C 1
ATOM 2697 O O . VAL A 1 378 ? -0.112 -4.427 -22.167 1.00 92.88 378 VAL A O 1
ATOM 2700 N N . GLY A 1 379 ? -0.037 -2.423 -21.122 1.00 89.50 379 GLY A N 1
ATOM 2701 C CA . GLY A 1 379 ? -1.225 -1.881 -21.761 1.00 89.50 379 GLY A CA 1
ATOM 2702 C C . GLY A 1 379 ? -1.025 -1.693 -23.264 1.00 89.50 379 GLY A C 1
ATOM 2703 O O . GLY A 1 379 ? 0.100 -1.516 -23.738 1.00 89.50 379 GLY A O 1
ATOM 2704 N N . SER A 1 380 ? -2.119 -1.650 -24.020 1.00 84.81 380 SER A N 1
ATOM 2705 C CA . SER A 1 380 ? -2.103 -1.321 -25.460 1.00 84.81 380 SER A CA 1
ATOM 2706 C C . SER A 1 380 ? -1.377 -0.006 -25.814 1.00 84.81 380 SER A C 1
ATOM 2708 O O . SER A 1 380 ? -0.847 0.135 -26.914 1.00 84.81 380 SER A O 1
ATOM 2710 N N . ASN A 1 381 ? -1.287 0.940 -24.874 1.00 82.56 381 ASN A N 1
ATOM 2711 C CA . ASN A 1 381 ? -0.526 2.191 -24.994 1.00 82.56 381 ASN A CA 1
ATOM 2712 C C . ASN A 1 381 ? 0.990 2.044 -24.718 1.00 82.56 381 ASN A C 1
ATOM 2714 O O . ASN A 1 381 ? 1.706 3.043 -24.696 1.00 82.56 381 ASN A O 1
ATOM 2718 N N . GLY A 1 382 ? 1.474 0.827 -24.455 1.00 82.31 382 GLY A N 1
ATOM 2719 C CA . GLY A 1 382 ? 2.865 0.519 -24.125 1.00 82.31 382 GLY A CA 1
ATOM 2720 C C . GLY A 1 382 ? 3.268 0.806 -22.674 1.00 82.31 382 GLY A C 1
ATOM 2721 O O . GLY A 1 382 ? 4.403 0.508 -22.297 1.00 82.31 382 GLY A O 1
ATOM 2722 N N . ARG A 1 383 ? 2.377 1.356 -21.836 1.00 83.06 383 ARG A N 1
ATOM 2723 C CA . ARG A 1 383 ? 2.669 1.564 -20.410 1.00 83.06 383 ARG A CA 1
ATOM 2724 C C . ARG A 1 383 ? 2.707 0.224 -19.691 1.00 83.06 383 ARG A C 1
ATOM 2726 O O . ARG A 1 383 ? 1.807 -0.597 -19.843 1.00 83.06 383 ARG A O 1
ATOM 2733 N N . GLN A 1 384 ? 3.737 0.036 -18.876 1.00 84.88 384 GLN A N 1
ATOM 2734 C CA . GLN A 1 384 ? 3.842 -1.117 -17.993 1.00 84.88 384 GLN A CA 1
ATOM 2735 C C . GLN A 1 384 ? 3.314 -0.761 -16.607 1.00 84.88 384 GLN A C 1
ATOM 2737 O O . GLN A 1 384 ? 3.601 0.321 -16.096 1.00 84.88 384 GLN A O 1
ATOM 2742 N N . SER A 1 385 ? 2.600 -1.691 -15.988 1.00 86.88 385 SER A N 1
ATOM 2743 C CA . SER A 1 385 ? 2.255 -1.642 -14.571 1.00 86.88 385 SER A CA 1
ATOM 2744 C C . SER A 1 385 ? 2.755 -2.898 -13.872 1.00 86.88 385 SER A C 1
ATOM 2746 O O . SER A 1 385 ? 2.597 -4.007 -14.393 1.00 86.88 385 SER A O 1
ATOM 2748 N N . LEU A 1 386 ? 3.324 -2.716 -12.684 1.00 89.31 386 LEU A N 1
ATOM 2749 C CA . LEU A 1 386 ? 3.673 -3.785 -11.758 1.00 89.31 386 LEU A CA 1
ATOM 2750 C C . LEU A 1 386 ? 2.528 -3.926 -10.742 1.00 89.31 386 LEU A C 1
ATOM 2752 O O . LEU A 1 386 ? 2.389 -3.042 -9.893 1.00 89.31 386 LEU A O 1
ATOM 2756 N N . PRO A 1 387 ? 1.680 -4.967 -10.828 1.00 87.88 387 PRO A N 1
ATOM 2757 C CA . PRO A 1 387 ? 0.582 -5.146 -9.883 1.00 87.88 387 PRO A CA 1
ATOM 2758 C C . PRO A 1 387 ? 1.101 -5.175 -8.439 1.00 87.88 387 PRO A C 1
ATOM 2760 O O . PRO A 1 387 ? 2.057 -5.889 -8.137 1.00 87.88 387 PRO A O 1
ATOM 2763 N N . GLN A 1 388 ? 0.509 -4.336 -7.581 1.00 84.62 388 GLN A N 1
ATOM 2764 C CA . GLN A 1 388 ? 0.832 -4.193 -6.152 1.00 84.62 388 GLN A CA 1
ATOM 2765 C C . GLN A 1 388 ? 2.310 -3.883 -5.816 1.00 84.62 388 GLN A C 1
ATOM 2767 O O . GLN A 1 388 ? 2.690 -3.913 -4.651 1.00 84.62 388 GLN A O 1
ATOM 2772 N N . GLY A 1 389 ? 3.152 -3.557 -6.806 1.00 86.56 389 GLY A N 1
ATOM 2773 C CA . GLY A 1 389 ? 4.569 -3.245 -6.581 1.00 86.56 389 GLY A CA 1
ATOM 2774 C C . GLY A 1 389 ? 5.430 -4.435 -6.135 1.00 86.56 389 GLY A C 1
ATOM 2775 O O . GLY A 1 389 ? 6.547 -4.230 -5.672 1.00 86.56 389 GLY A O 1
ATOM 2776 N N . LEU A 1 390 ? 4.946 -5.676 -6.255 1.00 88.50 390 LEU A N 1
ATOM 2777 C CA . LEU A 1 390 ? 5.626 -6.842 -5.684 1.00 88.50 390 LEU A CA 1
ATOM 2778 C C . LEU A 1 390 ? 6.569 -7.535 -6.677 1.00 88.50 390 LEU A C 1
ATOM 2780 O O . LEU A 1 390 ? 6.240 -7.742 -7.846 1.00 88.50 390 LEU A O 1
ATOM 2784 N N . VAL A 1 391 ? 7.721 -7.984 -6.176 1.00 94.62 391 VAL A N 1
ATOM 2785 C CA . VAL A 1 391 ? 8.694 -8.812 -6.907 1.00 94.62 391 VAL A CA 1
ATOM 2786 C C . VAL A 1 391 ? 8.954 -10.135 -6.192 1.00 94.62 391 VAL A C 1
ATOM 2788 O O . VAL A 1 391 ? 8.776 -10.238 -4.983 1.00 94.62 391 VAL A O 1
ATOM 2791 N N . ALA A 1 392 ? 9.371 -11.147 -6.951 1.00 97.12 392 ALA A N 1
ATOM 2792 C CA . ALA A 1 392 ? 9.832 -12.449 -6.483 1.00 97.12 392 ALA A CA 1
ATOM 2793 C C . ALA A 1 392 ? 11.368 -12.452 -6.399 1.00 97.12 392 ALA A C 1
ATOM 2795 O O . ALA A 1 392 ? 12.029 -12.550 -7.439 1.00 97.12 392 ALA A O 1
ATOM 2796 N N . PRO A 1 393 ? 11.958 -12.355 -5.196 1.00 96.75 393 PRO A N 1
ATOM 2797 C CA . PRO A 1 393 ? 13.398 -12.447 -5.007 1.00 96.75 393 PRO A CA 1
ATOM 2798 C C . PRO A 1 393 ? 13.858 -13.890 -5.185 1.00 96.75 393 PRO A C 1
ATOM 2800 O O . PRO A 1 393 ? 13.206 -14.834 -4.724 1.00 96.75 393 PRO A O 1
ATOM 2803 N N . ILE A 1 394 ? 14.991 -14.052 -5.851 1.00 96.94 394 ILE A N 1
ATOM 2804 C CA . ILE A 1 394 ? 15.582 -15.338 -6.195 1.00 96.94 394 ILE A CA 1
ATOM 2805 C C . ILE A 1 394 ? 17.060 -15.263 -5.841 1.00 96.94 394 ILE A C 1
ATOM 2807 O O . ILE A 1 394 ? 17.784 -14.418 -6.367 1.00 96.94 394 ILE A O 1
ATOM 2811 N N . ARG A 1 395 ? 17.508 -16.185 -4.991 1.00 95.12 395 ARG A N 1
ATOM 2812 C CA . ARG A 1 395 ? 18.931 -16.434 -4.748 1.00 95.12 395 ARG A CA 1
ATOM 2813 C C . ARG A 1 395 ? 19.318 -17.764 -5.380 1.00 95.12 395 ARG A C 1
ATOM 2815 O O . ARG A 1 395 ? 18.702 -18.779 -5.055 1.00 95.12 395 ARG A O 1
ATOM 2822 N N . VAL A 1 396 ? 20.323 -17.750 -6.253 1.00 93.81 396 VAL A N 1
ATOM 2823 C CA . VAL A 1 396 ? 20.910 -18.952 -6.862 1.00 93.81 396 VAL A CA 1
ATOM 2824 C C . VAL A 1 396 ? 22.361 -19.076 -6.394 1.00 93.81 396 VAL A C 1
ATOM 2826 O O . VAL A 1 396 ? 23.196 -18.273 -6.821 1.00 93.81 396 VAL A O 1
ATOM 2829 N N . PRO A 1 397 ? 22.675 -20.044 -5.518 1.00 91.00 397 PRO A N 1
ATOM 2830 C CA . PRO A 1 397 ? 24.038 -20.246 -5.053 1.00 91.00 397 PRO A CA 1
ATOM 2831 C C . PRO A 1 397 ? 24.895 -20.896 -6.147 1.00 91.00 397 PRO A C 1
ATOM 2833 O O . PRO A 1 397 ? 24.416 -21.744 -6.901 1.00 91.00 397 PRO A O 1
ATOM 2836 N N . LYS A 1 398 ? 26.184 -20.549 -6.179 1.00 91.75 398 LYS A N 1
ATOM 2837 C CA . LYS A 1 398 ? 27.230 -21.161 -7.017 1.00 91.75 398 LYS A CA 1
ATOM 2838 C C . LYS A 1 398 ? 26.862 -21.222 -8.501 1.00 91.75 398 LYS A C 1
ATOM 2840 O O . LYS A 1 398 ? 26.818 -22.297 -9.101 1.00 91.75 398 LYS A O 1
ATOM 2845 N N . LEU A 1 399 ? 26.605 -20.059 -9.093 1.00 94.44 399 LEU A N 1
ATOM 2846 C CA . LEU A 1 399 ? 26.272 -19.946 -10.510 1.00 94.44 399 LEU A CA 1
ATOM 2847 C C . LEU A 1 399 ? 27.544 -19.813 -11.363 1.00 94.44 399 LEU A C 1
ATOM 2849 O O . LEU A 1 399 ? 28.445 -19.042 -11.038 1.00 94.44 399 LEU A O 1
ATOM 2853 N N . ASP A 1 400 ? 27.614 -20.544 -12.472 1.00 95.19 400 ASP A N 1
ATOM 2854 C CA . ASP A 1 400 ? 28.705 -20.477 -13.449 1.00 95.19 400 ASP A CA 1
ATOM 2855 C C . ASP A 1 400 ? 28.149 -20.425 -14.886 1.00 95.19 400 ASP A C 1
ATOM 2857 O O . ASP A 1 400 ? 26.981 -20.091 -15.101 1.00 95.19 400 ASP A O 1
ATOM 2861 N N . SER A 1 401 ? 28.983 -20.722 -15.885 1.00 94.88 401 SER A N 1
ATOM 2862 C CA . SER A 1 401 ? 28.592 -20.691 -17.298 1.00 94.88 401 SER A CA 1
ATOM 2863 C C . SER A 1 401 ? 27.612 -21.790 -17.707 1.00 94.88 401 SER A C 1
ATOM 2865 O O . SER A 1 401 ? 27.043 -21.713 -18.800 1.00 94.88 401 SER A O 1
ATOM 2867 N N . ARG A 1 402 ? 27.375 -22.798 -16.859 1.00 96.19 402 ARG A N 1
ATOM 2868 C CA . ARG A 1 402 ? 26.386 -23.849 -17.106 1.00 96.19 402 ARG A CA 1
ATOM 2869 C C . ARG A 1 402 ? 24.985 -23.319 -16.787 1.00 96.19 402 ARG A C 1
ATOM 2871 O O . ARG A 1 402 ? 24.730 -22.923 -15.652 1.00 96.19 402 ARG A O 1
ATOM 2878 N N . PRO A 1 403 ? 24.054 -23.333 -17.757 1.00 95.31 403 PRO A N 1
ATOM 2879 C CA . PRO A 1 403 ? 22.686 -22.894 -17.515 1.00 95.31 403 PRO A CA 1
ATOM 2880 C C . PRO A 1 403 ? 21.967 -23.779 -16.495 1.00 95.31 403 PRO A C 1
ATOM 2882 O O . PRO A 1 403 ? 21.931 -25.002 -16.635 1.00 95.31 403 PRO A O 1
ATOM 2885 N N . VAL A 1 404 ? 21.348 -23.145 -15.503 1.00 95.50 404 VAL A N 1
ATOM 2886 C CA . VAL A 1 404 ? 20.499 -23.781 -14.493 1.00 95.50 404 VAL A CA 1
ATOM 2887 C C . VAL A 1 404 ? 19.066 -23.328 -14.715 1.00 95.50 404 VAL A C 1
ATOM 2889 O O . VAL A 1 404 ? 18.801 -22.136 -14.851 1.00 95.50 404 VAL A O 1
ATOM 2892 N N . THR A 1 405 ? 18.132 -24.277 -14.760 1.00 96.12 405 THR A N 1
ATOM 2893 C CA . THR A 1 405 ? 16.699 -23.971 -14.843 1.00 96.12 405 THR A CA 1
ATOM 2894 C C . THR A 1 405 ? 16.089 -24.011 -13.454 1.00 96.12 405 THR A C 1
ATOM 2896 O O . THR A 1 405 ? 16.241 -25.001 -12.743 1.00 96.12 405 THR A O 1
ATOM 2899 N N . ILE A 1 406 ? 15.389 -22.943 -13.091 1.00 95.56 406 ILE A N 1
ATOM 2900 C CA . ILE A 1 406 ? 14.704 -22.787 -11.813 1.00 95.56 406 ILE A CA 1
ATOM 2901 C C . ILE A 1 406 ? 13.226 -22.482 -12.050 1.00 95.56 406 ILE A C 1
ATOM 2903 O O . ILE A 1 406 ? 12.856 -21.713 -12.939 1.00 95.56 406 ILE A O 1
ATOM 2907 N N . ASN A 1 407 ? 12.372 -23.110 -11.249 1.00 97.19 407 ASN A N 1
ATOM 2908 C CA . ASN A 1 407 ? 10.939 -22.852 -11.248 1.00 97.19 407 ASN A CA 1
ATOM 2909 C C . ASN A 1 407 ? 10.654 -21.747 -10.239 1.00 97.19 407 ASN A C 1
ATOM 2911 O O . ASN A 1 407 ? 11.020 -21.874 -9.075 1.00 97.19 407 ASN A O 1
ATOM 2915 N N . VAL A 1 408 ? 10.007 -20.676 -10.679 1.00 97.62 408 VAL A N 1
ATOM 2916 C CA . VAL A 1 408 ? 9.771 -19.477 -9.878 1.00 97.62 408 VAL A CA 1
ATOM 2917 C C . VAL A 1 408 ? 8.279 -19.316 -9.629 1.00 97.62 408 VAL A C 1
ATOM 2919 O O . VAL A 1 408 ? 7.476 -19.359 -10.566 1.00 97.62 408 VAL A O 1
ATOM 2922 N N . VAL A 1 409 ? 7.917 -19.092 -8.368 1.00 97.75 409 VAL A N 1
ATOM 2923 C CA . VAL A 1 409 ? 6.591 -18.633 -7.951 1.00 97.75 409 VAL A CA 1
ATOM 2924 C C . VAL A 1 409 ? 6.635 -17.113 -7.853 1.00 97.75 409 VAL A C 1
ATOM 2926 O O . VAL A 1 409 ? 7.319 -16.555 -7.002 1.00 97.75 409 VAL A O 1
ATOM 2929 N N . LEU A 1 410 ? 5.934 -16.429 -8.750 1.00 97.69 410 LEU A N 1
ATOM 2930 C CA . LEU A 1 410 ? 5.800 -14.974 -8.711 1.00 97.69 410 LEU A CA 1
ATOM 2931 C C . LEU A 1 410 ? 4.876 -14.565 -7.553 1.00 97.69 410 LEU A C 1
ATOM 2933 O O . LEU A 1 410 ? 4.048 -15.380 -7.133 1.00 97.69 410 LEU A O 1
ATOM 2937 N N . PRO A 1 411 ? 4.968 -13.318 -7.051 1.00 95.62 411 PRO A N 1
ATOM 2938 C CA . PRO A 1 411 ? 4.081 -12.852 -5.994 1.00 95.62 411 PRO A CA 1
ATOM 2939 C C . PRO A 1 411 ? 2.622 -13.061 -6.388 1.00 95.62 411 PRO A C 1
ATOM 2941 O O . PRO A 1 411 ? 2.248 -12.870 -7.550 1.00 95.62 411 PRO A O 1
ATOM 2944 N N . ALA A 1 412 ? 1.803 -13.479 -5.426 1.00 96.62 412 ALA A N 1
ATOM 2945 C CA . ALA A 1 412 ? 0.377 -13.560 -5.666 1.00 96.62 412 ALA A CA 1
ATOM 2946 C C . ALA A 1 412 ? -0.196 -12.156 -5.818 1.00 96.62 412 ALA A C 1
ATOM 2948 O O . ALA A 1 412 ? 0.051 -11.288 -4.986 1.00 96.62 412 ALA A O 1
ATOM 2949 N N . VAL A 1 413 ? -0.945 -11.952 -6.896 1.00 93.62 413 VAL A N 1
ATOM 2950 C CA . VAL A 1 413 ? -1.515 -10.654 -7.252 1.00 93.62 413 VAL A CA 1
ATOM 2951 C C . VAL A 1 413 ? -2.995 -10.806 -7.555 1.00 93.62 413 VAL A C 1
ATOM 2953 O O . VAL A 1 413 ? -3.458 -11.870 -7.980 1.00 93.62 413 VAL A O 1
ATOM 2956 N N . VAL A 1 414 ? -3.728 -9.717 -7.351 1.00 93.31 414 VAL A N 1
ATOM 2957 C CA . VAL A 1 414 ? -5.112 -9.571 -7.796 1.00 93.31 414 VAL A CA 1
ATOM 2958 C C . VAL A 1 414 ? -5.111 -8.475 -8.846 1.00 93.31 414 VAL A C 1
ATOM 2960 O O . VAL A 1 414 ? -4.924 -7.298 -8.536 1.00 93.31 414 VAL A O 1
ATOM 2963 N N . ALA A 1 415 ? -5.239 -8.867 -10.109 1.00 91.12 415 ALA A N 1
ATOM 2964 C CA . ALA A 1 415 ? -5.082 -7.945 -11.224 1.00 91.12 415 ALA A CA 1
ATOM 2965 C C . ALA A 1 415 ? -6.050 -8.258 -12.363 1.00 91.12 415 ALA A C 1
ATOM 2967 O O . ALA A 1 415 ? -6.295 -9.416 -12.704 1.00 91.12 415 ALA A O 1
ATOM 2968 N N . GLN A 1 416 ? -6.581 -7.208 -12.983 1.00 90.19 416 GLN A N 1
ATOM 2969 C CA . GLN A 1 416 ? -7.403 -7.313 -14.180 1.00 90.19 416 GLN A CA 1
ATOM 2970 C C . GLN A 1 416 ? -6.555 -6.957 -15.402 1.00 90.19 416 GLN A C 1
ATOM 2972 O O . GLN A 1 416 ? -5.979 -5.876 -15.470 1.00 90.19 416 GLN A O 1
ATOM 2977 N N . VAL A 1 417 ? -6.509 -7.861 -16.374 1.00 91.62 417 VAL A N 1
ATOM 2978 C CA . VAL A 1 417 ? -5.831 -7.678 -17.660 1.00 91.62 417 VAL A CA 1
ATOM 2979 C C . VAL A 1 417 ? -6.902 -7.572 -18.735 1.00 91.62 417 VAL A C 1
ATOM 2981 O O . VAL A 1 417 ? -7.768 -8.450 -18.825 1.00 91.62 417 VAL A O 1
ATOM 2984 N N . ALA A 1 418 ? -6.900 -6.494 -19.518 1.00 92.00 418 ALA A N 1
ATOM 2985 C CA . ALA A 1 418 ? -7.885 -6.314 -20.576 1.00 92.00 418 ALA A CA 1
ATOM 2986 C C . ALA A 1 418 ? -7.537 -7.160 -21.811 1.00 92.00 418 ALA A C 1
ATOM 2988 O O . ALA A 1 418 ? -6.378 -7.497 -22.058 1.00 92.00 418 ALA A O 1
ATOM 2989 N N . ALA A 1 419 ? -8.548 -7.495 -22.615 1.00 92.75 419 ALA A N 1
ATOM 2990 C CA . ALA A 1 419 ? -8.311 -8.017 -23.957 1.00 92.75 419 ALA A CA 1
ATOM 2991 C C . ALA A 1 419 ? -7.477 -7.008 -24.770 1.00 92.75 419 ALA A C 1
ATOM 2993 O O . ALA A 1 419 ? -7.769 -5.813 -24.766 1.00 92.75 419 ALA A O 1
ATOM 2994 N N . GLY A 1 420 ? -6.451 -7.487 -25.470 1.00 93.88 420 GLY A N 1
ATOM 2995 C CA . GLY A 1 420 ? -5.501 -6.659 -26.218 1.00 93.88 420 GLY A CA 1
ATOM 2996 C C . GLY A 1 420 ? -4.269 -6.204 -25.426 1.00 93.88 420 GLY A C 1
ATOM 2997 O O . GLY A 1 420 ? -3.270 -5.840 -26.049 1.00 93.88 420 GLY A O 1
ATOM 2998 N N . ASP A 1 421 ? -4.284 -6.277 -24.093 1.00 95.12 421 ASP A N 1
ATOM 2999 C CA . ASP A 1 421 ? -3.081 -6.058 -23.281 1.00 95.12 421 ASP A CA 1
ATOM 3000 C C . ASP A 1 421 ? -2.170 -7.294 -23.314 1.00 95.12 421 ASP A C 1
ATOM 3002 O O . ASP A 1 421 ? -2.589 -8.392 -23.693 1.00 95.12 421 ASP A O 1
ATOM 3006 N N . ARG A 1 42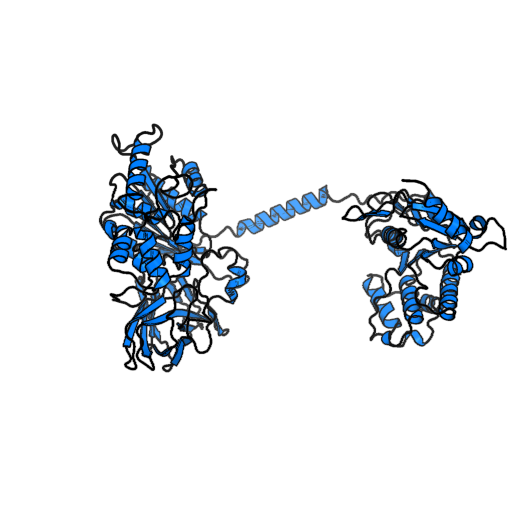2 ? -0.902 -7.130 -22.927 1.00 96.00 422 ARG A N 1
ATOM 3007 C CA . ARG A 1 422 ? 0.093 -8.214 -22.876 1.00 96.00 422 ARG A CA 1
ATOM 3008 C C . ARG A 1 422 ? 0.547 -8.469 -21.442 1.00 96.00 422 ARG A C 1
ATOM 3010 O O . ARG A 1 422 ? 0.544 -7.566 -20.606 1.00 96.00 422 ARG A O 1
ATOM 3017 N N . LEU A 1 423 ? 1.006 -9.686 -21.178 1.00 96.38 423 LEU A N 1
ATOM 3018 C CA . LEU A 1 423 ? 1.753 -10.019 -19.970 1.00 96.38 423 LEU A CA 1
ATOM 3019 C C . LEU A 1 423 ? 3.247 -9.980 -20.263 1.00 96.38 423 LEU A C 1
ATOM 3021 O O . LEU A 1 423 ? 3.689 -10.432 -21.318 1.00 96.38 423 LEU A O 1
ATOM 3025 N N . ALA A 1 424 ? 4.028 -9.472 -19.318 1.00 95.69 424 ALA A N 1
ATOM 3026 C CA . ALA A 1 424 ? 5.477 -9.496 -19.388 1.00 95.69 424 ALA A CA 1
ATOM 3027 C C . ALA A 1 424 ? 6.078 -10.121 -18.130 1.00 95.69 424 ALA A C 1
ATOM 3029 O O . ALA A 1 424 ? 5.690 -9.788 -17.012 1.00 95.69 424 ALA A O 1
ATOM 3030 N N . ILE A 1 425 ? 7.052 -11.002 -18.326 1.00 96.94 425 ILE A N 1
ATOM 3031 C CA . ILE A 1 425 ? 7.931 -11.500 -17.273 1.00 96.94 425 ILE A CA 1
ATOM 3032 C C . ILE A 1 425 ? 9.190 -10.654 -17.314 1.00 96.94 425 ILE A C 1
ATOM 3034 O O . ILE A 1 425 ? 9.913 -10.654 -18.314 1.00 96.94 425 ILE A O 1
ATOM 3038 N N . VAL A 1 426 ? 9.430 -9.913 -16.237 1.00 96.06 426 VAL A N 1
ATOM 3039 C CA . VAL A 1 426 ? 10.611 -9.061 -16.100 1.00 96.06 426 VAL A CA 1
ATOM 3040 C C . VAL A 1 426 ? 11.513 -9.632 -15.026 1.00 96.06 426 VAL A C 1
ATOM 3042 O O . VAL A 1 426 ? 11.079 -9.790 -13.886 1.00 96.06 426 VAL A O 1
ATOM 3045 N N . ILE A 1 427 ? 12.757 -9.922 -15.400 1.00 97.25 427 ILE A N 1
ATOM 3046 C CA . ILE A 1 427 ? 13.808 -10.395 -14.500 1.00 97.25 427 ILE A CA 1
ATOM 3047 C C . ILE A 1 427 ? 14.827 -9.269 -14.334 1.00 97.25 427 ILE A C 1
ATOM 3049 O O . ILE A 1 427 ? 15.556 -8.951 -15.273 1.00 97.25 427 ILE A O 1
ATOM 3053 N N . GLY A 1 428 ? 14.843 -8.636 -13.165 1.00 96.12 428 GLY A N 1
ATOM 3054 C CA . GLY A 1 428 ? 15.812 -7.609 -12.787 1.00 96.12 428 GLY A CA 1
ATOM 3055 C C . GLY A 1 428 ? 16.981 -8.170 -11.984 1.00 96.12 428 GLY A C 1
ATOM 3056 O O . GLY A 1 428 ? 16.874 -9.233 -11.373 1.00 96.12 428 GLY A O 1
ATOM 3057 N N . THR A 1 429 ? 18.092 -7.440 -11.966 1.00 95.81 429 THR A N 1
ATOM 3058 C CA . THR A 1 429 ? 19.296 -7.793 -11.194 1.00 95.81 429 THR A CA 1
ATOM 3059 C C . THR A 1 429 ? 19.494 -6.948 -9.944 1.00 95.81 429 THR A C 1
ATOM 3061 O O . THR A 1 429 ? 20.416 -7.228 -9.188 1.00 95.81 429 THR A O 1
ATOM 3064 N N . THR A 1 430 ? 18.672 -5.919 -9.720 1.00 94.56 430 THR A N 1
ATOM 3065 C CA . THR A 1 430 ? 18.788 -4.995 -8.586 1.00 94.56 430 THR A CA 1
ATOM 3066 C C . THR A 1 430 ? 17.418 -4.618 -8.039 1.00 94.56 430 THR A C 1
ATOM 3068 O O . THR A 1 430 ? 16.468 -4.452 -8.803 1.00 94.56 430 THR A O 1
ATOM 3071 N N . ASP A 1 431 ? 17.335 -4.451 -6.720 1.00 93.38 431 ASP A N 1
ATOM 3072 C CA . ASP A 1 431 ? 16.174 -3.892 -6.033 1.00 93.38 431 ASP A CA 1
ATOM 3073 C C . ASP A 1 431 ? 16.610 -3.272 -4.696 1.00 93.38 431 ASP A C 1
ATOM 3075 O O . ASP A 1 431 ? 17.352 -3.890 -3.931 1.00 93.38 431 ASP A O 1
ATOM 3079 N N . GLN A 1 432 ? 16.184 -2.039 -4.421 1.00 91.62 432 GLN A N 1
ATOM 3080 C CA . GLN A 1 432 ? 16.606 -1.281 -3.244 1.00 91.62 432 GLN A CA 1
ATOM 3081 C C . GLN A 1 432 ? 16.073 -1.861 -1.924 1.00 91.62 432 GLN A C 1
ATOM 3083 O O . GLN A 1 432 ? 16.678 -1.633 -0.875 1.00 91.62 432 GLN A O 1
ATOM 3088 N N . ALA A 1 433 ? 14.967 -2.610 -1.948 1.00 90.44 433 ALA A N 1
ATOM 3089 C CA . ALA A 1 433 ? 14.386 -3.195 -0.740 1.00 90.44 433 ALA A CA 1
ATOM 3090 C C . ALA A 1 433 ? 15.208 -4.376 -0.182 1.00 90.44 433 ALA A C 1
ATOM 3092 O O . ALA A 1 433 ? 14.974 -4.813 0.952 1.00 90.44 433 ALA A O 1
ATOM 3093 N N . TYR A 1 434 ? 16.178 -4.877 -0.955 1.00 93.12 434 TYR A N 1
ATOM 3094 C CA . TYR A 1 434 ? 16.888 -6.124 -0.698 1.00 93.12 434 TYR A CA 1
ATOM 3095 C C . TYR A 1 434 ? 18.406 -5.947 -0.612 1.00 93.12 434 TYR A C 1
ATOM 3097 O O . TYR A 1 434 ? 19.004 -5.003 -1.133 1.00 93.12 434 TYR A O 1
ATOM 3105 N N . ARG A 1 435 ? 19.065 -6.902 0.048 1.00 92.06 435 ARG A N 1
ATOM 3106 C CA . ARG A 1 435 ? 20.527 -6.972 0.106 1.00 92.06 435 ARG A CA 1
ATOM 3107 C C . ARG A 1 435 ? 21.086 -7.508 -1.212 1.00 92.06 435 ARG A C 1
ATOM 3109 O O . ARG A 1 435 ? 20.804 -8.638 -1.600 1.00 92.06 435 ARG A O 1
ATOM 3116 N N . MET A 1 436 ? 21.941 -6.714 -1.851 1.00 91.62 436 MET A N 1
ATOM 3117 C CA . MET A 1 436 ? 22.610 -7.078 -3.103 1.00 91.62 436 MET A CA 1
ATOM 3118 C C . MET A 1 436 ? 24.011 -7.675 -2.869 1.00 91.62 436 MET A C 1
ATOM 3120 O O . MET A 1 436 ? 24.700 -7.250 -1.934 1.00 91.62 436 MET A O 1
ATOM 3124 N N . PRO A 1 437 ? 24.481 -8.609 -3.723 1.00 88.75 437 PRO A N 1
ATOM 3125 C CA . PRO A 1 437 ? 25.868 -9.068 -3.710 1.00 88.75 437 PRO A CA 1
ATOM 3126 C C . PRO A 1 437 ? 26.862 -7.922 -3.952 1.00 88.75 437 PRO A C 1
ATOM 3128 O O . PRO A 1 437 ? 26.575 -6.947 -4.647 1.00 88.75 437 PRO A O 1
ATOM 3131 N N . LYS A 1 438 ? 28.073 -8.044 -3.392 1.00 84.19 438 LYS A N 1
ATOM 3132 C CA . LYS A 1 438 ? 29.101 -6.987 -3.463 1.00 84.19 438 LYS A CA 1
ATOM 3133 C C . LYS A 1 438 ? 29.699 -6.827 -4.870 1.00 84.19 438 LYS A C 1
ATOM 3135 O O . LYS A 1 438 ? 29.983 -5.708 -5.292 1.00 84.19 438 LYS A O 1
ATOM 3140 N N . GLY A 1 439 ? 29.932 -7.933 -5.578 1.00 87.00 439 GLY A N 1
ATOM 3141 C CA . GLY A 1 439 ? 30.629 -7.948 -6.870 1.00 87.00 439 GLY A CA 1
ATOM 3142 C C . GLY A 1 439 ? 29.697 -7.795 -8.079 1.00 87.00 439 GLY A C 1
ATOM 3143 O O . GLY A 1 439 ? 28.524 -8.142 -7.980 1.00 87.00 439 GLY A O 1
ATOM 3144 N N . PRO A 1 440 ? 30.206 -7.314 -9.230 1.00 92.94 440 PRO A N 1
ATOM 3145 C CA . PRO A 1 440 ? 29.430 -7.273 -10.462 1.00 92.94 440 PRO A CA 1
ATOM 3146 C C . PRO A 1 440 ? 29.310 -8.669 -11.087 1.00 92.94 440 PRO A C 1
ATOM 3148 O O . PRO A 1 440 ? 30.208 -9.502 -10.929 1.00 92.94 440 PRO A O 1
ATOM 3151 N N . ALA A 1 441 ? 28.258 -8.906 -11.861 1.00 94.75 441 ALA A N 1
ATOM 3152 C CA . ALA A 1 441 ? 28.091 -10.132 -12.641 1.00 94.75 441 ALA A CA 1
ATOM 3153 C C . ALA A 1 441 ? 27.282 -9.865 -13.913 1.00 94.75 441 ALA A C 1
ATOM 3155 O O . ALA A 1 441 ? 26.475 -8.936 -13.945 1.00 94.75 441 ALA A O 1
ATOM 3156 N N . VAL A 1 442 ? 27.484 -10.670 -14.956 1.00 96.38 442 VAL A N 1
ATOM 3157 C CA . VAL A 1 442 ? 26.627 -10.656 -16.146 1.00 96.38 442 VAL A CA 1
ATOM 3158 C C . VAL A 1 442 ? 25.891 -11.981 -16.212 1.00 96.38 442 VAL A C 1
ATOM 3160 O O . VAL A 1 442 ? 26.509 -13.042 -16.291 1.00 96.38 442 VAL A O 1
ATOM 3163 N N . TYR A 1 443 ? 24.564 -11.914 -16.196 1.00 96.75 443 TYR A N 1
ATOM 3164 C CA . TYR A 1 443 ? 23.718 -13.094 -16.292 1.00 96.75 443 TYR A CA 1
ATOM 3165 C C . TYR A 1 443 ? 23.160 -13.236 -17.696 1.00 96.75 443 TYR A C 1
ATOM 3167 O O . TYR A 1 443 ? 22.724 -12.253 -18.293 1.00 96.75 443 TYR A O 1
ATOM 3175 N N . SER A 1 444 ? 23.109 -14.464 -18.201 1.00 97.50 444 SER A N 1
ATOM 3176 C CA . SER A 1 444 ? 22.256 -14.809 -19.334 1.00 97.50 444 SER A CA 1
ATOM 3177 C C . SER A 1 444 ? 20.961 -15.404 -18.802 1.00 97.50 444 SER A C 1
ATOM 3179 O O . SER A 1 444 ? 20.999 -16.364 -18.038 1.00 97.50 444 SER A O 1
ATOM 3181 N N . VAL A 1 445 ? 19.825 -14.822 -19.182 1.00 97.50 445 VAL A N 1
ATOM 3182 C CA . VAL A 1 445 ? 18.493 -15.205 -18.702 1.00 97.50 445 VAL A CA 1
ATOM 3183 C C . VAL A 1 445 ? 17.604 -15.570 -19.885 1.00 97.50 445 VAL A C 1
ATOM 3185 O O . VAL A 1 445 ? 17.599 -14.887 -20.909 1.00 97.50 445 VAL A O 1
ATOM 3188 N N . SER A 1 446 ? 16.814 -16.629 -19.736 1.00 97.06 446 SER A N 1
ATOM 3189 C CA . SER A 1 446 ? 15.731 -16.994 -20.656 1.00 97.06 446 SER A CA 1
ATOM 3190 C C . SER A 1 446 ? 14.529 -17.557 -19.894 1.00 97.06 446 SER A C 1
ATOM 3192 O O . SER A 1 446 ? 14.652 -17.940 -18.733 1.00 97.06 446 SER A O 1
ATOM 3194 N N . VAL A 1 447 ? 13.362 -17.588 -20.537 1.00 95.50 447 VAL A N 1
ATOM 3195 C CA . VAL A 1 447 ? 12.112 -18.142 -19.989 1.00 95.50 447 VAL A CA 1
ATOM 3196 C C . VAL A 1 447 ? 11.710 -19.361 -20.817 1.00 95.50 447 VAL A C 1
ATOM 3198 O O . VAL A 1 447 ? 11.834 -19.334 -22.041 1.00 95.50 447 VAL A O 1
ATOM 3201 N N . ALA A 1 448 ? 11.175 -20.407 -20.181 1.00 85.69 448 ALA A N 1
ATOM 3202 C CA . ALA A 1 448 ? 10.765 -21.664 -20.826 1.00 85.69 448 ALA A CA 1
ATOM 3203 C C . ALA A 1 448 ? 9.497 -21.558 -21.713 1.00 85.69 448 ALA A C 1
ATOM 3205 O O . ALA A 1 448 ? 8.760 -22.526 -21.890 1.00 85.69 448 ALA A O 1
ATOM 3206 N N . GLY A 1 449 ? 9.220 -20.377 -22.272 1.00 84.62 449 GLY A N 1
ATOM 3207 C CA . GLY A 1 449 ? 8.203 -20.148 -23.299 1.00 84.62 449 GLY A CA 1
ATOM 3208 C C . GLY A 1 449 ? 6.777 -19.888 -22.809 1.00 84.62 449 GLY A C 1
ATOM 3209 O O . GLY A 1 449 ? 5.944 -19.499 -23.623 1.00 84.62 449 GLY A O 1
ATOM 3210 N N . SER A 1 450 ? 6.458 -20.060 -21.520 1.00 95.50 450 SER A N 1
ATOM 3211 C CA . SER A 1 450 ? 5.132 -19.716 -20.981 1.00 95.50 450 SER A CA 1
ATOM 3212 C C . SER A 1 450 ? 5.136 -19.370 -19.490 1.00 95.50 450 SER A C 1
ATOM 3214 O O . SER A 1 450 ? 6.037 -19.765 -18.750 1.00 95.50 450 SER A O 1
ATOM 3216 N N . VAL A 1 451 ? 4.109 -18.633 -19.061 1.00 96.75 451 VAL A N 1
ATOM 3217 C CA . VAL A 1 451 ? 3.765 -18.377 -17.658 1.00 96.75 451 VAL A CA 1
ATOM 3218 C C . VAL A 1 451 ? 2.405 -18.997 -17.350 1.00 96.75 451 VAL A C 1
ATOM 3220 O O . VAL A 1 451 ? 1.445 -18.823 -18.097 1.00 96.75 451 VAL A O 1
ATOM 3223 N N . SER A 1 452 ? 2.315 -19.718 -16.237 1.00 97.19 452 SER A N 1
ATOM 3224 C CA . SER A 1 452 ? 1.057 -20.236 -15.705 1.00 97.19 452 SER A CA 1
ATOM 3225 C C . SER A 1 452 ? 0.399 -19.176 -14.833 1.00 97.19 452 SER A C 1
ATOM 3227 O O . SER A 1 452 ? 0.980 -18.780 -13.823 1.00 97.19 452 SER A O 1
ATOM 3229 N N . VAL A 1 453 ? -0.811 -18.755 -15.192 1.00 96.56 453 VAL A N 1
ATOM 3230 C CA . VAL A 1 453 ? -1.559 -17.690 -14.514 1.00 96.56 453 VAL A CA 1
ATOM 3231 C C . VAL A 1 453 ? -2.798 -18.268 -13.823 1.00 96.56 453 VAL A C 1
ATOM 3233 O O . VAL A 1 453 ? -3.594 -18.927 -14.499 1.00 96.56 453 VAL A O 1
ATOM 3236 N N . PRO A 1 454 ? -2.978 -18.046 -12.509 1.00 96.94 454 PRO A N 1
ATOM 3237 C CA . PRO A 1 454 ? -4.116 -18.561 -11.759 1.00 96.94 454 PRO A CA 1
ATOM 3238 C C . PRO A 1 454 ? -5.361 -17.683 -11.911 1.00 96.94 454 PRO A C 1
ATOM 3240 O O . PRO A 1 454 ? -5.276 -16.457 -12.044 1.00 96.94 454 PRO A O 1
ATOM 3243 N N . SER A 1 455 ? -6.524 -18.319 -11.837 1.00 93.44 455 SER A N 1
ATOM 3244 C CA . SER A 1 455 ? -7.831 -17.667 -11.786 1.00 93.44 455 SER A CA 1
ATOM 3245 C C . SER A 1 455 ? -8.676 -18.235 -10.653 1.00 93.44 455 SER A C 1
ATOM 3247 O O . SER A 1 455 ? -8.556 -19.410 -10.309 1.00 93.44 455 SER A O 1
ATOM 3249 N N . LEU A 1 456 ? -9.560 -17.394 -10.124 1.00 93.31 456 LEU A N 1
ATOM 3250 C CA . LEU A 1 456 ? -10.548 -17.758 -9.116 1.00 93.31 456 LEU A CA 1
ATOM 3251 C C . LEU A 1 456 ? -11.944 -17.712 -9.736 1.00 93.31 456 LEU A C 1
ATOM 3253 O O . LEU A 1 456 ? -12.309 -16.697 -10.344 1.00 93.31 456 LEU A O 1
ATOM 3257 N N . GLU A 1 457 ? -12.720 -18.776 -9.549 1.00 87.56 457 GLU A N 1
ATOM 3258 C CA . GLU A 1 457 ? -14.158 -18.748 -9.809 1.00 87.56 457 GLU A CA 1
ATOM 3259 C C . GLU A 1 457 ? -14.882 -18.254 -8.553 1.00 87.56 457 GLU A C 1
ATOM 3261 O O . GLU A 1 457 ? -14.588 -18.667 -7.434 1.00 87.56 457 GLU A O 1
ATOM 3266 N N . GLY A 1 458 ? -15.816 -17.318 -8.709 1.00 85.12 458 GLY A N 1
ATOM 3267 C CA . GLY A 1 458 ? -16.516 -16.758 -7.560 1.00 85.12 458 GLY A CA 1
ATOM 3268 C C . GLY A 1 458 ? -17.610 -15.776 -7.939 1.00 85.12 458 GLY A C 1
ATOM 3269 O O . GLY A 1 458 ? -17.708 -15.310 -9.078 1.00 85.12 458 GLY A O 1
ATOM 3270 N N . THR A 1 459 ? -18.441 -15.447 -6.958 1.00 86.69 459 THR A N 1
ATOM 3271 C CA . THR A 1 459 ? -19.525 -14.475 -7.106 1.00 86.69 459 THR A CA 1
ATOM 3272 C C . THR A 1 459 ? -19.043 -13.089 -6.706 1.00 86.69 459 THR A C 1
ATOM 3274 O O . THR A 1 459 ? -18.472 -12.911 -5.631 1.00 86.69 459 THR A O 1
ATOM 3277 N N . VAL A 1 460 ? -19.284 -12.096 -7.562 1.00 83.69 460 VAL A N 1
ATOM 3278 C CA . VAL A 1 460 ? -18.940 -10.701 -7.272 1.00 83.69 460 VAL A CA 1
ATOM 3279 C C . VAL A 1 460 ? -20.082 -10.044 -6.507 1.00 83.69 460 VAL A C 1
ATOM 3281 O O . VAL A 1 460 ? -21.172 -9.856 -7.048 1.00 83.69 460 VAL A O 1
ATOM 3284 N N . THR A 1 461 ? -19.808 -9.631 -5.276 1.00 77.44 461 THR A N 1
ATOM 3285 C CA . THR A 1 461 ? -20.677 -8.748 -4.501 1.00 77.44 461 THR A CA 1
ATOM 3286 C C . THR A 1 461 ? -20.145 -7.328 -4.649 1.00 77.44 461 THR A C 1
ATOM 3288 O O . THR A 1 461 ? -19.081 -6.977 -4.133 1.00 77.44 461 THR A O 1
ATOM 3291 N N . ARG A 1 462 ? -20.863 -6.485 -5.397 1.00 61.34 462 ARG A N 1
ATOM 3292 C CA . ARG A 1 462 ? -20.506 -5.068 -5.509 1.00 61.34 462 ARG A CA 1
ATOM 3293 C C . ARG A 1 462 ? -20.844 -4.362 -4.204 1.00 61.34 462 ARG A C 1
ATOM 3295 O O . ARG A 1 462 ? -22.019 -4.186 -3.889 1.00 61.34 462 ARG A O 1
ATOM 3302 N N . SER A 1 463 ? -19.821 -3.897 -3.492 1.00 52.47 463 SER A N 1
ATOM 3303 C CA . SER A 1 463 ? -19.992 -2.826 -2.515 1.00 52.47 463 SER A CA 1
ATOM 3304 C C . SER A 1 463 ? -20.270 -1.549 -3.300 1.00 52.47 463 SER A C 1
ATOM 3306 O O . SER A 1 463 ? -19.363 -0.829 -3.716 1.00 52.47 463 SER A O 1
ATOM 3308 N N . SER A 1 464 ? -21.539 -1.292 -3.614 1.00 44.25 464 SER A N 1
ATOM 3309 C CA . SER A 1 464 ? -21.918 0.029 -4.088 1.00 44.25 464 SER A CA 1
ATOM 3310 C C . SER A 1 464 ? -21.776 0.974 -2.901 1.00 44.25 464 SER A C 1
ATOM 3312 O O . SER A 1 464 ? -22.716 1.128 -2.118 1.00 44.25 464 SER A O 1
ATOM 3314 N N . ALA A 1 465 ? -20.621 1.632 -2.767 1.00 47.59 465 ALA A N 1
ATOM 3315 C CA . ALA A 1 465 ? -20.616 2.939 -2.132 1.00 47.59 465 ALA A CA 1
ATOM 3316 C C . ALA A 1 465 ? -21.719 3.722 -2.841 1.00 47.59 465 ALA A C 1
ATOM 3318 O O . ALA A 1 465 ? -21.733 3.815 -4.070 1.00 47.59 465 ALA A O 1
ATOM 3319 N N . ALA A 1 466 ? -22.724 4.118 -2.074 1.00 45.38 466 ALA A N 1
ATOM 3320 C CA . ALA A 1 466 ? -23.957 4.686 -2.560 1.00 45.38 466 ALA A CA 1
ATOM 3321 C C . ALA A 1 466 ? -23.678 5.912 -3.441 1.00 45.38 466 ALA A C 1
ATOM 3323 O O . ALA A 1 466 ? -23.666 7.043 -2.966 1.00 45.38 466 ALA A O 1
ATOM 3324 N N . LEU A 1 467 ? -23.499 5.706 -4.749 1.00 51.59 467 LEU A N 1
ATOM 3325 C CA . LEU A 1 467 ? -23.360 6.786 -5.726 1.00 51.59 467 LEU A CA 1
ATOM 3326 C C . LEU A 1 467 ? -24.614 7.674 -5.751 1.00 51.59 467 LEU A C 1
ATOM 3328 O O . LEU A 1 467 ? -24.562 8.763 -6.301 1.00 51.59 467 LEU A O 1
ATOM 3332 N N . TRP A 1 468 ? -25.717 7.243 -5.120 1.00 56.25 468 TRP A N 1
ATOM 3333 C CA . TRP A 1 468 ? -26.924 8.033 -4.865 1.00 56.25 468 TRP A CA 1
ATOM 3334 C C . TRP A 1 468 ? -26.779 9.060 -3.727 1.00 56.25 468 TRP A C 1
ATOM 3336 O O . TRP A 1 468 ? -27.537 10.032 -3.692 1.00 56.25 468 TRP A O 1
ATOM 3346 N N . VAL A 1 469 ? -25.790 8.914 -2.837 1.00 57.16 469 VAL A N 1
ATOM 3347 C CA . VAL A 1 469 ? -25.517 9.890 -1.769 1.00 57.16 469 VAL A CA 1
ATOM 3348 C C . VAL A 1 469 ? -24.888 11.153 -2.343 1.00 57.16 469 VAL A C 1
ATOM 3350 O O . VAL A 1 469 ? -25.243 12.233 -1.900 1.00 57.16 469 VAL A O 1
ATOM 3353 N N . TRP A 1 470 ? -24.042 11.071 -3.374 1.00 63.75 470 TRP A N 1
ATOM 3354 C CA . TRP A 1 470 ? -23.465 12.265 -4.008 1.00 63.75 470 TRP A CA 1
ATOM 3355 C C . TRP A 1 470 ? -24.514 13.200 -4.634 1.00 63.75 470 TRP A C 1
ATOM 3357 O O . TRP A 1 470 ? -24.422 14.399 -4.395 1.00 63.75 470 TRP A O 1
ATOM 3367 N N . PRO A 1 471 ? -25.554 12.716 -5.341 1.00 64.81 471 PRO A N 1
ATOM 3368 C CA . PRO A 1 471 ? -26.714 13.515 -5.724 1.00 64.81 471 PRO A CA 1
ATOM 3369 C C . PRO A 1 471 ? -27.445 14.150 -4.539 1.00 64.81 471 PRO A C 1
ATOM 3371 O O . PRO A 1 471 ? -27.843 15.305 -4.635 1.00 64.81 471 PRO A O 1
ATOM 3374 N N . LEU A 1 472 ? -27.606 13.438 -3.418 1.00 72.38 472 LEU A N 1
ATOM 3375 C CA . LEU A 1 472 ? -28.250 13.979 -2.214 1.00 72.38 472 LEU A CA 1
ATOM 3376 C C . LEU A 1 472 ? -27.380 15.012 -1.498 1.00 72.38 472 LEU A C 1
ATOM 3378 O O . LEU A 1 472 ? -27.891 16.047 -1.091 1.00 72.38 472 LEU A O 1
ATOM 3382 N N . VAL A 1 473 ? -26.075 14.778 -1.380 1.00 74.62 473 VAL A N 1
ATOM 3383 C CA . VAL A 1 473 ? -25.105 15.728 -0.828 1.00 74.62 473 VAL A CA 1
ATOM 3384 C C . VAL A 1 473 ? -25.006 16.938 -1.743 1.00 74.62 473 VAL A C 1
ATOM 3386 O O . VAL A 1 473 ? -25.059 18.053 -1.249 1.00 74.62 473 VAL A O 1
ATOM 3389 N N . ALA A 1 474 ? -24.960 16.759 -3.064 1.00 77.00 474 ALA A N 1
ATOM 3390 C CA . ALA A 1 474 ? -25.012 17.856 -4.023 1.00 77.00 474 ALA A CA 1
ATOM 3391 C C . ALA A 1 474 ? -26.325 18.637 -3.900 1.00 77.00 474 ALA A C 1
ATOM 3393 O O . ALA A 1 474 ? -26.289 19.859 -3.880 1.00 77.00 474 ALA A O 1
ATOM 3394 N N . LEU A 1 475 ? -27.471 17.967 -3.740 1.00 82.56 475 LEU A N 1
ATOM 3395 C CA . LEU A 1 475 ? -28.764 18.617 -3.516 1.00 82.56 475 LEU A CA 1
ATOM 3396 C C . LEU A 1 475 ? -28.777 19.403 -2.198 1.00 82.56 475 LEU A C 1
ATOM 3398 O O . LEU A 1 475 ? -29.192 20.557 -2.183 1.00 82.56 475 LEU A O 1
ATOM 3402 N N . VAL A 1 476 ? -28.286 18.817 -1.106 1.00 84.00 476 VAL A N 1
ATOM 3403 C CA . VAL A 1 476 ? -28.189 19.466 0.209 1.00 84.00 476 VAL A CA 1
ATOM 3404 C C . VAL A 1 476 ? -27.215 20.639 0.159 1.00 84.00 476 VAL A C 1
ATOM 3406 O O . VAL A 1 476 ? -27.545 21.712 0.647 1.00 84.00 476 VAL A O 1
ATOM 3409 N N . VAL A 1 477 ? -26.061 20.490 -0.490 1.00 83.25 477 VAL A N 1
ATOM 3410 C CA . VAL A 1 477 ? -25.079 21.559 -0.703 1.00 83.25 477 VAL A CA 1
ATOM 3411 C C . VAL A 1 477 ? -25.668 22.658 -1.579 1.00 83.25 477 VAL A C 1
ATOM 3413 O O . VAL A 1 477 ? -25.502 23.817 -1.234 1.00 83.25 477 VAL A O 1
ATOM 3416 N N . ILE A 1 478 ? -26.412 22.337 -2.642 1.00 85.38 478 ILE A N 1
ATOM 3417 C CA . ILE A 1 478 ? -27.119 23.316 -3.485 1.00 85.38 478 ILE A CA 1
ATOM 3418 C C . ILE A 1 478 ? -28.181 24.057 -2.672 1.00 85.38 478 ILE A C 1
ATOM 3420 O O . ILE A 1 478 ? -28.280 25.274 -2.784 1.00 85.38 478 ILE A O 1
ATOM 3424 N N . VAL A 1 479 ? -28.953 23.362 -1.835 1.00 86.75 479 VAL A N 1
ATOM 3425 C CA . VAL A 1 479 ? -29.972 23.973 -0.969 1.00 86.75 479 VAL A CA 1
ATOM 3426 C C . VAL A 1 479 ? -29.321 24.844 0.106 1.00 86.75 479 VAL A C 1
ATOM 3428 O O . VAL A 1 479 ? -29.760 25.971 0.310 1.00 86.75 479 VAL A O 1
ATOM 3431 N N . ILE A 1 480 ? -28.240 24.386 0.740 1.00 85.31 480 ILE A N 1
ATOM 3432 C CA . ILE A 1 480 ? -27.470 25.162 1.720 1.00 85.31 480 ILE A CA 1
ATOM 3433 C C . ILE A 1 480 ? -26.819 26.367 1.046 1.00 85.31 480 ILE A C 1
ATOM 3435 O O . ILE A 1 480 ? -26.928 27.458 1.585 1.00 85.31 480 ILE A O 1
ATOM 3439 N N . LEU A 1 481 ? -26.212 26.224 -0.137 1.00 78.75 481 LEU A N 1
ATOM 3440 C CA . LEU A 1 481 ? -25.674 27.341 -0.919 1.00 78.75 481 LEU A CA 1
ATOM 3441 C C . LEU A 1 481 ? -26.779 28.300 -1.331 1.00 78.75 481 LEU A C 1
ATOM 3443 O O . LEU A 1 481 ? -26.563 29.499 -1.276 1.00 78.75 481 LEU A O 1
ATOM 3447 N N . TRP A 1 482 ? -27.960 27.819 -1.708 1.00 79.38 482 TRP A N 1
ATOM 3448 C CA . TRP A 1 482 ? -29.092 28.666 -2.072 1.00 79.38 482 TRP A CA 1
ATOM 3449 C C . TRP A 1 482 ? -29.638 29.441 -0.864 1.00 79.38 482 TRP A C 1
ATOM 3451 O O . TRP A 1 482 ? -29.891 30.642 -0.970 1.00 79.38 482 TRP A O 1
ATOM 3461 N N . ILE A 1 483 ? -29.754 28.792 0.299 1.00 80.38 483 ILE A N 1
ATOM 3462 C CA . ILE A 1 483 ? -30.151 29.416 1.570 1.00 80.38 483 ILE A CA 1
ATOM 3463 C C . ILE A 1 483 ? -29.070 30.397 2.041 1.00 80.38 483 ILE A C 1
ATOM 3465 O O . ILE A 1 483 ? -29.387 31.537 2.369 1.00 80.38 483 ILE A O 1
ATOM 3469 N N . ALA A 1 484 ? -27.796 30.009 1.998 1.00 75.38 484 ALA A N 1
ATOM 3470 C CA . ALA A 1 484 ? -26.645 30.850 2.309 1.00 75.38 484 ALA A CA 1
ATOM 3471 C C . ALA A 1 484 ? -26.570 32.050 1.358 1.00 75.38 484 ALA A C 1
ATOM 3473 O O . ALA A 1 484 ? -26.465 33.173 1.818 1.00 75.38 484 ALA A O 1
ATOM 3474 N N . LEU A 1 485 ? -26.741 31.871 0.048 1.00 69.31 485 LEU A N 1
ATOM 3475 C CA . LEU A 1 485 ? -26.781 32.958 -0.937 1.00 69.31 485 LEU A CA 1
ATOM 3476 C C . LEU A 1 485 ? -28.001 33.871 -0.764 1.00 69.31 485 LEU A C 1
ATOM 3478 O O . LEU A 1 485 ? -27.949 35.017 -1.201 1.00 69.31 485 LEU A O 1
ATOM 3482 N N . ARG A 1 486 ? -29.096 33.410 -0.144 1.00 68.69 486 ARG A N 1
ATOM 3483 C CA . ARG A 1 486 ? -30.250 34.260 0.195 1.00 68.69 486 ARG A CA 1
ATOM 3484 C C . ARG A 1 486 ? -30.126 34.961 1.549 1.00 68.69 486 ARG A C 1
ATOM 3486 O O . ARG A 1 486 ? -30.614 36.081 1.660 1.00 68.69 486 ARG A O 1
ATOM 3493 N N . LEU A 1 487 ? -29.495 34.338 2.543 1.00 67.81 487 LEU A N 1
ATOM 3494 C CA . LEU A 1 487 ? -29.315 34.888 3.895 1.00 67.81 487 LEU A CA 1
ATOM 3495 C C . LEU A 1 487 ? -28.041 35.741 4.030 1.00 67.81 487 LEU A C 1
ATOM 3497 O O . LEU A 1 487 ? -28.041 36.714 4.775 1.00 67.81 487 LEU A O 1
ATOM 3501 N N . LEU A 1 488 ? -26.979 35.400 3.294 1.00 59.12 488 LEU A N 1
ATOM 3502 C CA . LEU A 1 488 ? -25.681 36.089 3.244 1.00 59.12 488 LEU A CA 1
ATOM 3503 C C . LEU A 1 488 ? -25.515 36.949 1.990 1.00 59.12 488 LEU A C 1
ATOM 3505 O O . LEU A 1 488 ? -24.452 37.542 1.825 1.00 59.12 488 LEU A O 1
ATOM 3509 N N . ARG A 1 489 ? -26.527 37.056 1.109 1.00 46.06 489 ARG A N 1
ATOM 3510 C CA . ARG A 1 489 ? -26.547 38.153 0.133 1.00 46.06 489 ARG A CA 1
ATOM 3511 C C . ARG A 1 489 ? -26.529 39.439 0.951 1.00 46.06 489 ARG A C 1
ATOM 3513 O O . ARG A 1 489 ? -27.532 39.722 1.616 1.00 46.06 489 ARG A O 1
ATOM 3520 N N . PRO A 1 490 ? -25.440 40.229 0.916 1.00 43.41 490 PRO A N 1
ATOM 3521 C CA . PRO A 1 490 ? -25.516 41.571 1.439 1.00 43.41 490 PRO A CA 1
ATOM 3522 C C . PRO A 1 490 ? -26.655 42.210 0.656 1.00 43.41 490 PRO A C 1
ATOM 3524 O O . PRO A 1 490 ? -26.687 42.135 -0.577 1.00 43.41 490 PRO A O 1
ATOM 3527 N N . ARG A 1 491 ? -27.613 42.826 1.351 1.00 42.97 491 ARG A N 1
ATOM 3528 C CA . ARG A 1 491 ? -28.318 43.935 0.720 1.00 42.97 491 ARG A CA 1
ATOM 3529 C C . ARG A 1 491 ? -27.196 44.817 0.190 1.00 42.97 491 ARG A C 1
ATOM 3531 O O . ARG A 1 491 ? -26.430 45.344 0.990 1.00 42.97 491 ARG A O 1
ATOM 3538 N N . SER A 1 492 ? -27.045 44.916 -1.126 1.00 45.75 492 SER A N 1
ATOM 3539 C CA . SER A 1 492 ? -26.276 45.980 -1.753 1.00 45.75 492 SER A CA 1
ATOM 3540 C C . SER A 1 492 ? -27.035 47.272 -1.464 1.00 45.75 492 SER A C 1
ATOM 3542 O O . SER A 1 492 ? -27.708 47.828 -2.326 1.00 45.75 492 SER A O 1
ATOM 3544 N N . GLY A 1 493 ? -27.018 47.681 -0.196 1.00 44.25 493 GLY A N 1
ATOM 3545 C CA . GLY A 1 493 ? -27.143 49.066 0.165 1.00 44.25 493 GLY A CA 1
ATOM 3546 C C . GLY A 1 493 ? -25.896 49.693 -0.415 1.00 44.25 493 GLY A C 1
ATOM 3547 O O . GLY A 1 493 ? -24.789 49.403 0.029 1.00 44.25 493 GLY A O 1
ATOM 3548 N N . THR A 1 494 ? -26.082 50.468 -1.475 1.00 49.72 494 THR A N 1
ATOM 3549 C CA . THR A 1 494 ? -25.221 51.606 -1.774 1.00 49.72 494 THR A CA 1
ATOM 3550 C C . THR A 1 494 ? -24.732 52.185 -0.451 1.00 49.72 494 THR A C 1
ATOM 3552 O O . THR A 1 494 ? -25.558 52.646 0.343 1.00 49.72 494 THR A O 1
ATOM 3555 N N . ALA A 1 495 ? -23.427 52.094 -0.176 1.00 57.06 495 ALA A N 1
ATOM 3556 C CA . ALA A 1 495 ? -22.841 52.868 0.908 1.00 57.06 495 ALA A CA 1
ATOM 3557 C C . ALA A 1 495 ? -23.300 54.323 0.699 1.00 57.06 495 ALA A C 1
ATOM 3559 O O . ALA A 1 495 ? -23.300 54.779 -0.450 1.00 57.06 495 ALA A O 1
ATOM 3560 N N . PRO A 1 496 ? -23.812 55.005 1.736 1.00 60.91 496 PRO A N 1
ATOM 3561 C CA . PRO A 1 496 ? -24.379 56.334 1.572 1.00 60.91 496 PRO A CA 1
ATOM 3562 C C . PRO A 1 496 ? -23.333 57.242 0.923 1.00 60.91 496 PRO A C 1
ATOM 3564 O O . PRO A 1 496 ? -22.234 57.404 1.450 1.00 60.91 496 PRO A O 1
ATOM 3567 N N . ARG A 1 497 ? -23.667 57.794 -0.248 1.00 75.75 497 ARG A N 1
ATOM 3568 C CA . ARG A 1 497 ? -22.846 58.816 -0.890 1.00 75.75 497 ARG A CA 1
ATOM 3569 C C . ARG A 1 497 ? -22.826 60.026 0.034 1.00 75.75 497 ARG A C 1
ATOM 3571 O O . ARG A 1 497 ? -23.884 60.533 0.405 1.00 75.75 497 ARG A O 1
ATOM 3578 N N . ARG A 1 498 ? -21.636 60.486 0.398 1.00 84.31 498 ARG A N 1
ATOM 3579 C CA . ARG A 1 498 ? -21.458 61.719 1.159 1.00 84.31 498 ARG A CA 1
ATOM 3580 C C . ARG A 1 498 ? -21.651 62.911 0.234 1.00 84.31 498 ARG A C 1
ATOM 3582 O O . ARG A 1 498 ? -20.795 63.202 -0.599 1.00 84.31 498 ARG A O 1
ATOM 3589 N N . GLU A 1 499 ? -22.810 63.560 0.331 1.00 84.00 499 GLU A N 1
ATOM 3590 C CA . GLU A 1 499 ? -23.132 64.724 -0.507 1.00 84.00 499 GLU A CA 1
ATOM 3591 C C . GLU A 1 499 ? -22.220 65.921 -0.235 1.00 84.00 499 GLU A C 1
ATOM 3593 O O . GLU A 1 499 ? -21.923 66.687 -1.147 1.00 84.00 499 GLU A O 1
ATOM 3598 N N . ASP A 1 500 ? -21.711 66.052 0.984 1.00 88.06 500 ASP A N 1
ATOM 3599 C CA . ASP A 1 500 ? -20.758 67.096 1.345 1.00 88.06 500 ASP A CA 1
ATOM 3600 C C . ASP A 1 500 ? -19.398 66.935 0.642 1.00 88.06 500 ASP A C 1
ATOM 3602 O O . ASP A 1 500 ? -18.719 67.924 0.385 1.00 88.06 500 ASP A O 1
ATOM 3606 N N . LEU A 1 501 ? -19.053 65.712 0.223 1.00 88.44 501 LEU A N 1
ATOM 3607 C CA . LEU A 1 501 ? -17.836 65.396 -0.532 1.00 88.44 501 LEU A CA 1
ATOM 3608 C C . LEU A 1 501 ? -18.091 65.169 -2.034 1.00 88.44 501 LEU A C 1
ATOM 3610 O O . LEU A 1 501 ? -17.175 64.793 -2.767 1.00 88.44 501 LEU A O 1
ATOM 3614 N N . ALA A 1 502 ? -19.312 65.393 -2.540 1.00 87.06 502 ALA A N 1
ATOM 3615 C CA . ALA A 1 502 ? -19.666 65.042 -3.923 1.00 87.06 502 ALA A CA 1
ATOM 3616 C C . ALA A 1 502 ? -18.830 65.775 -4.989 1.00 87.06 502 ALA A C 1
ATOM 3618 O O . ALA A 1 502 ? -18.653 65.249 -6.090 1.00 87.06 502 ALA A O 1
ATOM 3619 N N . GLN A 1 503 ? -18.329 66.969 -4.661 1.00 86.69 503 GLN A N 1
ATOM 3620 C CA . GLN A 1 503 ? -17.493 67.804 -5.533 1.00 86.69 503 GLN A CA 1
ATOM 3621 C C . GLN A 1 503 ? -15.998 67.728 -5.193 1.00 86.69 503 GLN A C 1
ATOM 3623 O O . GLN A 1 503 ? -15.205 68.439 -5.805 1.00 86.69 503 GLN A O 1
ATOM 3628 N N . VAL A 1 504 ? -15.608 66.883 -4.235 1.00 91.06 504 VAL A N 1
ATOM 3629 C CA . VAL A 1 504 ? -14.215 66.707 -3.816 1.00 91.06 504 VAL A CA 1
ATOM 3630 C C . VAL A 1 504 ? -13.625 65.503 -4.563 1.00 91.06 504 VAL A C 1
ATOM 3632 O O . VAL A 1 504 ? -14.070 64.374 -4.335 1.00 91.06 504 VAL A O 1
ATOM 3635 N N . PRO A 1 505 ? -12.649 65.702 -5.474 1.00 92.56 505 PRO A N 1
ATOM 3636 C CA . PRO A 1 505 ? -12.020 64.608 -6.210 1.00 92.56 505 PRO A CA 1
ATOM 3637 C C . PRO A 1 505 ? -11.448 63.505 -5.326 1.00 92.56 505 PRO A C 1
ATOM 3639 O O . PRO A 1 505 ? -11.580 62.334 -5.664 1.00 92.56 505 PRO A O 1
ATOM 3642 N N . LEU A 1 506 ? -10.817 63.862 -4.208 1.00 94.31 506 LEU A N 1
ATOM 3643 C CA . LEU A 1 506 ? -10.264 62.906 -3.256 1.00 94.31 506 LEU A CA 1
ATOM 3644 C C . LEU A 1 506 ? -10.319 63.494 -1.846 1.00 94.31 506 LEU A C 1
ATOM 3646 O O . LEU A 1 506 ? -9.780 64.573 -1.615 1.00 94.31 506 LEU A O 1
ATOM 3650 N N . ALA A 1 507 ? -10.918 62.764 -0.913 1.00 94.38 507 ALA A N 1
ATOM 3651 C CA . ALA A 1 507 ? -10.864 63.046 0.514 1.00 94.38 507 ALA A CA 1
ATOM 3652 C C . ALA A 1 507 ? -10.358 61.805 1.250 1.00 94.38 507 ALA A C 1
ATOM 3654 O O . ALA A 1 507 ? -10.828 60.691 1.011 1.00 94.38 507 ALA A O 1
ATOM 3655 N N . ILE A 1 508 ? -9.375 61.993 2.120 1.00 94.81 508 ILE A N 1
ATOM 3656 C CA . ILE A 1 508 ? -8.783 60.947 2.949 1.00 94.81 508 ILE A CA 1
ATOM 3657 C C . ILE A 1 508 ? -9.060 61.300 4.410 1.00 94.81 508 ILE A C 1
ATOM 3659 O O . ILE A 1 508 ? -8.805 62.433 4.814 1.00 94.81 508 ILE A O 1
ATOM 3663 N N . GLU A 1 509 ? -9.555 60.338 5.190 1.00 93.81 509 GLU A N 1
ATOM 3664 C CA . GLU A 1 509 ? -9.932 60.517 6.597 1.00 93.81 509 GLU A CA 1
ATOM 3665 C C . GLU A 1 509 ? -9.344 59.385 7.461 1.00 93.81 509 GLU A C 1
ATOM 3667 O O . GLU A 1 509 ? -9.666 58.211 7.273 1.00 93.81 509 GLU A O 1
ATOM 3672 N N . GLY A 1 510 ? -8.477 59.728 8.418 1.00 91.62 510 GLY A N 1
ATOM 3673 C CA . GLY A 1 510 ? -7.929 58.815 9.432 1.00 91.62 510 GLY A CA 1
ATOM 3674 C C . GLY A 1 510 ? -7.154 57.615 8.881 1.00 91.62 510 GLY A C 1
ATOM 3675 O O . GLY A 1 510 ? -7.163 56.532 9.476 1.00 91.62 510 GLY A O 1
ATOM 3676 N N . LEU A 1 511 ? -6.544 57.760 7.704 1.00 93.19 511 LEU A N 1
ATOM 3677 C CA . LEU A 1 511 ? -6.010 56.640 6.937 1.00 93.19 511 LEU A CA 1
ATOM 3678 C C . LEU A 1 511 ? -4.742 56.077 7.581 1.00 93.19 511 LEU A C 1
ATOM 3680 O O . LEU A 1 511 ? -3.769 56.803 7.779 1.00 93.19 511 LEU A O 1
ATOM 3684 N N . ALA A 1 512 ? -4.723 54.769 7.841 1.00 92.88 512 ALA A N 1
ATOM 3685 C CA . ALA A 1 512 ? -3.556 54.073 8.374 1.00 92.88 512 ALA A CA 1
ATOM 3686 C C . ALA A 1 512 ? -3.284 52.749 7.654 1.00 92.88 512 ALA A C 1
ATOM 3688 O O . ALA A 1 512 ? -4.199 52.050 7.198 1.00 92.88 512 ALA A O 1
ATOM 3689 N N . LYS A 1 513 ? -2.004 52.369 7.584 1.00 93.62 513 LYS A N 1
ATOM 3690 C CA . LYS A 1 513 ? -1.571 51.101 6.998 1.00 93.62 513 LYS A CA 1
ATOM 3691 C C . LYS A 1 513 ? -0.426 50.463 7.763 1.00 93.62 513 LYS A C 1
ATOM 3693 O O . LYS A 1 513 ? 0.701 50.950 7.728 1.00 93.62 513 LYS A O 1
ATOM 3698 N N . ASP A 1 514 ? -0.722 49.284 8.292 1.00 91.06 514 ASP A N 1
ATOM 3699 C CA . ASP A 1 514 ? 0.238 48.381 8.913 1.00 91.06 514 ASP A CA 1
ATOM 3700 C C . ASP A 1 514 ? 0.551 47.220 7.957 1.00 91.06 514 ASP A C 1
ATOM 3702 O O . ASP A 1 514 ? -0.350 46.581 7.391 1.00 91.06 514 ASP A O 1
ATOM 3706 N N . PHE A 1 515 ? 1.840 46.960 7.744 1.00 88.88 515 PHE A N 1
ATOM 3707 C CA . PHE A 1 515 ? 2.338 45.784 7.033 1.00 88.88 515 PHE A CA 1
ATOM 3708 C C . PHE A 1 515 ? 2.838 44.729 8.026 1.00 88.88 515 PHE A C 1
ATOM 3710 O O . PHE A 1 515 ? 3.110 45.014 9.189 1.00 88.88 515 PHE A O 1
ATOM 3717 N N . ARG A 1 516 ? 2.958 43.478 7.565 1.00 81.50 516 ARG A N 1
ATOM 3718 C CA . ARG A 1 516 ? 3.515 42.393 8.386 1.00 81.50 516 ARG A CA 1
ATOM 3719 C C . ARG A 1 516 ? 4.957 42.732 8.793 1.00 81.50 516 ARG A C 1
ATOM 3721 O O . ARG A 1 516 ? 5.734 43.141 7.935 1.00 81.50 516 ARG A O 1
ATOM 3728 N N . GLY A 1 517 ? 5.294 42.512 10.066 1.00 73.94 517 GLY A N 1
ATOM 3729 C CA . GLY A 1 517 ? 6.601 42.855 10.645 1.00 73.94 517 GLY A CA 1
ATOM 3730 C C . GLY A 1 517 ? 6.652 44.225 11.334 1.00 73.94 517 GLY A C 1
ATOM 3731 O O . GLY A 1 517 ? 7.693 44.866 11.282 1.00 73.94 517 GLY A O 1
ATOM 3732 N N . ASP A 1 518 ? 5.536 44.676 11.923 1.00 74.94 518 ASP A N 1
ATOM 3733 C CA . ASP A 1 518 ? 5.391 45.922 12.704 1.00 74.94 518 ASP A CA 1
ATOM 3734 C C . ASP A 1 518 ? 5.788 47.222 11.977 1.00 74.94 518 ASP A C 1
ATOM 3736 O O . ASP A 1 518 ? 6.098 48.238 12.595 1.00 74.94 518 ASP A O 1
ATOM 3740 N N . VAL A 1 519 ? 5.729 47.228 10.640 1.00 83.81 519 VAL A N 1
ATOM 3741 C CA . VAL A 1 519 ? 5.977 48.434 9.838 1.00 83.81 519 VAL A CA 1
ATOM 3742 C C . VAL A 1 519 ? 4.667 49.186 9.613 1.00 83.81 519 VAL A C 1
ATOM 3744 O O . VAL A 1 519 ? 3.852 48.793 8.769 1.00 83.81 519 VAL A O 1
ATOM 3747 N N . ARG A 1 520 ? 4.492 50.305 10.321 1.00 89.06 520 ARG A N 1
ATOM 3748 C CA . ARG A 1 520 ? 3.434 51.282 10.045 1.00 89.06 520 ARG A CA 1
ATOM 3749 C C . ARG A 1 520 ? 3.878 52.243 8.945 1.00 89.06 520 ARG A C 1
ATOM 3751 O O . ARG A 1 520 ? 4.764 53.066 9.140 1.00 89.06 520 ARG A O 1
ATOM 3758 N N . ALA A 1 521 ? 3.280 52.111 7.764 1.00 89.31 521 ALA A N 1
ATOM 3759 C CA . ALA A 1 521 ? 3.659 52.876 6.574 1.00 89.31 521 ALA A CA 1
ATOM 3760 C C . ALA A 1 521 ? 2.873 54.185 6.404 1.00 89.31 521 ALA A C 1
ATOM 3762 O O . ALA A 1 521 ? 3.365 55.110 5.761 1.00 89.31 521 ALA A O 1
ATOM 3763 N N . VAL A 1 522 ? 1.648 54.240 6.930 1.00 92.94 522 VAL A N 1
ATOM 3764 C CA . VAL A 1 522 ? 0.794 55.436 6.981 1.00 92.94 522 VAL A CA 1
ATOM 3765 C C . VAL A 1 522 ? 0.096 55.434 8.337 1.00 92.94 522 VAL A C 1
ATOM 3767 O O . VAL A 1 522 ? -0.344 54.370 8.778 1.00 92.94 522 VAL A O 1
ATOM 3770 N N . ASP A 1 523 ? 0.016 56.587 8.990 1.00 92.75 523 ASP A N 1
ATOM 3771 C CA . ASP A 1 523 ? -0.510 56.738 10.347 1.00 92.75 523 ASP A CA 1
ATOM 3772 C C . ASP A 1 523 ? -1.383 57.996 10.418 1.00 92.75 523 ASP A C 1
ATOM 3774 O O . ASP A 1 523 ? -0.878 59.102 10.249 1.00 92.75 523 ASP A O 1
ATOM 3778 N N . ASP A 1 524 ? -2.687 57.810 10.628 1.00 91.31 524 ASP A N 1
ATOM 3779 C CA . ASP A 1 524 ? -3.690 58.872 10.811 1.00 91.31 524 ASP A CA 1
ATOM 3780 C C . ASP A 1 524 ? -3.633 60.021 9.778 1.00 91.31 524 ASP A C 1
ATOM 3782 O O . ASP A 1 524 ? -3.622 61.212 10.094 1.00 91.31 524 ASP A O 1
ATOM 3786 N N . LEU A 1 525 ? -3.558 59.669 8.495 1.00 94.00 525 LEU A N 1
ATOM 3787 C CA . LEU A 1 525 ? -3.476 60.648 7.415 1.00 94.00 525 LEU A CA 1
ATOM 3788 C C . LEU A 1 525 ? -4.872 61.159 7.035 1.00 94.00 525 LEU A C 1
ATOM 3790 O O . LEU A 1 525 ? -5.726 60.360 6.658 1.00 94.00 525 LEU A O 1
ATOM 3794 N N . SER A 1 526 ? -5.077 62.482 7.064 1.00 93.94 526 SER A N 1
ATOM 3795 C CA . SER A 1 526 ? -6.341 63.116 6.651 1.00 93.94 526 SER A CA 1
ATOM 3796 C C . SER A 1 526 ? -6.117 64.380 5.818 1.00 93.94 526 SER A C 1
ATOM 3798 O O . SER A 1 526 ? -5.457 65.299 6.293 1.00 93.94 526 SER A O 1
ATOM 3800 N N . PHE A 1 527 ? -6.650 64.456 4.595 1.00 94.62 527 PHE A N 1
ATOM 3801 C CA . PHE A 1 527 ? -6.631 65.672 3.763 1.00 94.62 527 PHE A CA 1
ATOM 3802 C C . PHE A 1 527 ? -7.626 65.590 2.596 1.00 94.62 527 PHE A C 1
ATOM 3804 O O . PHE A 1 527 ? -8.036 64.505 2.187 1.00 94.62 527 PHE A O 1
ATOM 3811 N N . GLU A 1 528 ? -7.952 66.743 2.010 1.00 94.19 528 GLU A N 1
ATOM 3812 C CA . GLU A 1 528 ? -8.815 66.861 0.832 1.00 94.19 528 GLU A CA 1
ATOM 3813 C C . GLU A 1 528 ? -8.066 67.466 -0.359 1.00 94.19 528 GLU A C 1
ATOM 3815 O O . GLU A 1 528 ? -7.173 68.303 -0.200 1.00 94.19 528 GLU A O 1
ATOM 3820 N N . VAL A 1 529 ? -8.446 67.046 -1.564 1.00 93.94 529 VAL A N 1
ATOM 3821 C CA . VAL A 1 529 ? -7.899 67.538 -2.830 1.00 93.94 529 VAL A CA 1
ATOM 3822 C C . VAL A 1 529 ? -8.957 68.381 -3.540 1.00 93.94 529 VAL A C 1
ATOM 3824 O O . VAL A 1 529 ? -9.995 67.834 -3.914 1.00 93.94 529 VAL A O 1
ATOM 3827 N N . PRO A 1 530 ? -8.707 69.681 -3.783 1.00 89.62 530 PRO A N 1
ATOM 3828 C CA . PRO A 1 530 ? -9.638 70.532 -4.520 1.00 89.62 530 PRO A CA 1
ATOM 3829 C C . PRO A 1 530 ? -9.855 70.085 -5.984 1.00 89.62 530 PRO A C 1
ATOM 3831 O O . PRO A 1 530 ? -8.973 69.472 -6.594 1.00 89.62 530 PRO A O 1
ATOM 3834 N N . PRO A 1 531 ? -11.010 70.393 -6.598 1.00 90.06 531 PRO A N 1
ATOM 3835 C CA . PRO A 1 531 ? -11.247 70.134 -8.019 1.00 90.06 531 PRO A CA 1
ATOM 3836 C C . PRO A 1 531 ? -10.424 71.054 -8.936 1.00 90.06 531 PRO A C 1
ATOM 3838 O O . PRO A 1 531 ? -10.214 72.224 -8.628 1.00 90.06 531 PRO A O 1
ATOM 3841 N N . GLY A 1 532 ? -9.983 70.531 -10.085 1.00 87.81 532 GLY A N 1
ATOM 3842 C CA . GLY A 1 532 ? -9.322 71.294 -11.154 1.00 87.81 532 GLY A CA 1
ATOM 3843 C C . GLY A 1 532 ? -7.881 71.728 -10.863 1.00 87.81 532 GLY A C 1
ATOM 3844 O O . GLY A 1 532 ? -7.350 72.596 -11.554 1.00 87.81 532 GLY A O 1
ATOM 3845 N N . VAL A 1 533 ? -7.243 71.158 -9.837 1.00 91.56 533 VAL A N 1
ATOM 3846 C CA . VAL A 1 533 ? -5.881 71.525 -9.424 1.00 91.56 533 VAL A CA 1
ATOM 3847 C C . VAL A 1 533 ? -4.872 70.431 -9.757 1.00 91.56 533 VAL A C 1
ATOM 3849 O O . VAL A 1 533 ? -5.210 69.250 -9.856 1.00 91.56 533 VAL A O 1
ATOM 3852 N N . ILE A 1 534 ? -3.605 70.829 -9.872 1.00 94.06 534 ILE A N 1
ATOM 3853 C CA . ILE A 1 534 ? -2.471 69.906 -9.784 1.00 94.06 534 ILE A CA 1
ATOM 3854 C C . ILE A 1 534 ? -1.947 69.948 -8.349 1.00 94.06 534 ILE A C 1
ATOM 3856 O O . ILE A 1 534 ? -1.494 71.008 -7.894 1.00 94.06 534 ILE A O 1
ATOM 3860 N N . LEU A 1 535 ? -2.042 68.815 -7.653 1.00 94.94 535 LEU A N 1
ATOM 3861 C CA . LEU A 1 535 ? -1.598 68.626 -6.277 1.00 94.94 535 LEU A CA 1
ATOM 3862 C C . LEU A 1 535 ? -0.330 67.767 -6.228 1.00 94.94 535 LEU A C 1
ATOM 3864 O O . LEU A 1 535 ? -0.310 66.644 -6.731 1.00 94.94 535 LEU A O 1
ATOM 3868 N N . GLY A 1 536 ? 0.713 68.288 -5.584 1.00 93.31 536 GLY A N 1
ATOM 3869 C CA . GLY A 1 536 ? 1.967 67.583 -5.338 1.00 93.31 536 GLY A CA 1
ATOM 3870 C C . GLY A 1 536 ? 1.973 66.891 -3.977 1.00 93.31 536 GLY A C 1
ATOM 3871 O O . GLY A 1 536 ? 1.919 67.559 -2.947 1.00 93.31 536 GLY A O 1
ATOM 3872 N N . LEU A 1 537 ? 2.080 65.564 -3.956 1.00 92.25 537 LEU A N 1
ATOM 3873 C CA . LEU A 1 537 ? 2.324 64.785 -2.745 1.00 92.25 537 LEU A CA 1
ATOM 3874 C C . LEU A 1 537 ? 3.837 64.687 -2.504 1.00 92.25 537 LEU A C 1
ATOM 3876 O O . LEU A 1 537 ? 4.551 63.973 -3.212 1.00 92.25 537 LEU A O 1
ATOM 3880 N N . LEU A 1 538 ? 4.318 65.422 -1.507 1.00 89.75 538 LEU A N 1
ATOM 3881 C CA . LEU A 1 538 ? 5.726 65.626 -1.184 1.00 89.75 538 LEU A CA 1
ATOM 3882 C C . LEU A 1 538 ? 6.136 64.867 0.074 1.00 89.75 538 LEU A C 1
ATOM 3884 O O . LEU A 1 538 ? 5.358 64.697 1.005 1.00 89.75 538 LEU A O 1
ATOM 3888 N N . GLY A 1 539 ? 7.39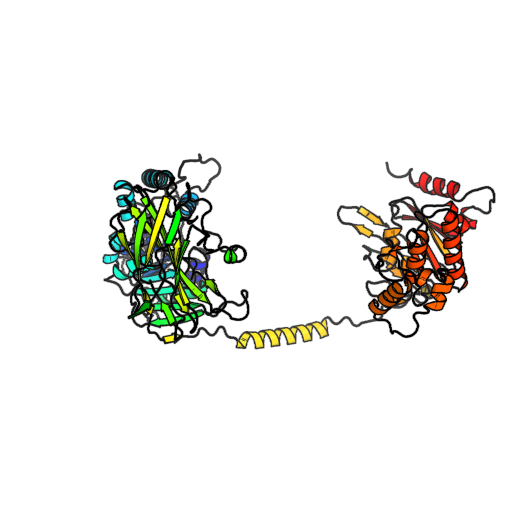3 64.444 0.123 1.00 86.12 539 GLY A N 1
ATOM 3889 C CA . GLY A 1 539 ? 7.978 63.789 1.292 1.00 86.12 539 GLY A CA 1
ATOM 3890 C C . GLY A 1 539 ? 9.253 63.036 0.924 1.00 86.12 539 GLY A C 1
ATOM 3891 O O . GLY A 1 539 ? 9.433 62.705 -0.253 1.00 86.12 539 GLY A O 1
ATOM 3892 N N . PRO A 1 540 ? 10.133 62.721 1.887 1.00 82.25 540 PRO A N 1
ATOM 3893 C CA . PRO A 1 540 ? 11.301 61.889 1.623 1.00 82.25 540 PRO A CA 1
ATOM 3894 C C . PRO A 1 540 ? 10.909 60.471 1.167 1.00 82.25 540 PRO A C 1
ATOM 3896 O O . PRO A 1 540 ? 9.742 60.050 1.215 1.00 82.25 540 PRO A O 1
ATOM 3899 N N . ASN A 1 541 ? 11.895 59.707 0.699 1.00 81.81 541 ASN A N 1
ATOM 3900 C CA . ASN A 1 541 ? 11.700 58.282 0.437 1.00 81.81 541 ASN A CA 1
ATOM 3901 C C . ASN A 1 541 ? 11.301 57.576 1.739 1.00 81.81 541 ASN A C 1
ATOM 3903 O O . ASN A 1 541 ? 11.893 57.816 2.785 1.00 81.81 541 ASN A O 1
ATOM 3907 N N . GLY A 1 542 ? 10.267 56.735 1.678 1.00 81.56 542 GLY A N 1
ATOM 3908 C CA . GLY A 1 542 ? 9.707 56.085 2.867 1.00 81.56 542 GLY A CA 1
ATOM 3909 C C . GLY A 1 542 ? 8.656 56.900 3.632 1.00 81.56 542 GLY A C 1
ATOM 3910 O O . GLY A 1 542 ? 8.105 56.389 4.597 1.00 81.56 542 GLY A O 1
ATOM 3911 N N . ALA A 1 543 ? 8.286 58.108 3.186 1.00 85.88 543 ALA A N 1
ATOM 3912 C CA . ALA A 1 543 ? 7.253 58.924 3.843 1.00 85.88 543 ALA A CA 1
ATOM 3913 C C . ALA A 1 543 ? 5.808 58.383 3.736 1.00 85.88 543 ALA A C 1
ATOM 3915 O O . ALA A 1 543 ? 4.891 59.010 4.255 1.00 85.88 543 ALA A O 1
ATOM 3916 N N . GLY A 1 544 ? 5.585 57.263 3.039 1.00 89.06 544 GLY A N 1
ATOM 3917 C CA . GLY A 1 544 ? 4.258 56.654 2.867 1.00 89.06 544 GLY A CA 1
ATOM 3918 C C . GLY A 1 544 ? 3.502 57.044 1.587 1.00 89.06 544 GLY A C 1
ATOM 3919 O O . GLY A 1 544 ? 2.452 56.469 1.329 1.00 89.06 544 GLY A O 1
ATOM 3920 N N . LYS A 1 545 ? 4.044 57.934 0.736 1.00 91.50 545 LYS A N 1
ATOM 3921 C CA . LYS A 1 545 ? 3.385 58.468 -0.484 1.00 91.50 545 LYS A CA 1
ATOM 3922 C C . LYS A 1 545 ? 2.759 57.394 -1.384 1.00 91.50 545 LYS A C 1
ATOM 3924 O O . LYS A 1 545 ? 1.547 57.373 -1.580 1.00 91.50 545 LYS A O 1
ATOM 3929 N N . THR A 1 546 ? 3.572 56.465 -1.891 1.00 90.00 546 THR A N 1
ATOM 3930 C CA . THR A 1 546 ? 3.109 55.383 -2.772 1.00 90.00 546 THR A CA 1
ATOM 3931 C C . THR A 1 546 ? 2.087 54.481 -2.073 1.00 90.00 546 THR A C 1
ATOM 3933 O O . THR A 1 546 ? 1.120 54.045 -2.692 1.00 90.00 546 THR A O 1
ATOM 3936 N N . THR A 1 547 ? 2.251 54.228 -0.770 1.00 91.50 547 THR A N 1
ATOM 3937 C CA . THR A 1 547 ? 1.298 53.445 0.030 1.00 91.50 547 THR A CA 1
ATOM 3938 C C . THR A 1 547 ? -0.056 54.153 0.127 1.00 91.50 547 THR A C 1
ATOM 3940 O O . THR A 1 547 ? -1.084 53.516 -0.101 1.00 91.50 547 THR A O 1
ATOM 3943 N N . THR A 1 548 ? -0.068 55.465 0.379 1.00 92.56 548 THR A N 1
ATOM 3944 C CA . THR A 1 548 ? -1.282 56.295 0.374 1.00 92.56 548 THR A CA 1
ATOM 3945 C C . THR A 1 548 ? -1.980 56.258 -0.978 1.00 92.56 548 THR A C 1
ATOM 3947 O O . THR A 1 548 ? -3.176 55.976 -1.037 1.00 92.56 548 THR A O 1
ATOM 3950 N N . LEU A 1 549 ? -1.246 56.462 -2.078 1.00 92.25 549 LEU A N 1
ATOM 3951 C CA . LEU A 1 549 ? -1.837 56.433 -3.418 1.00 92.25 549 LEU A CA 1
ATOM 3952 C C . LEU A 1 549 ? -2.423 55.052 -3.757 1.00 92.25 549 LEU A C 1
ATOM 3954 O O . LEU A 1 549 ? -3.529 54.964 -4.284 1.00 92.25 549 LEU A O 1
ATOM 3958 N N . ARG A 1 550 ? -1.739 53.954 -3.398 1.00 90.94 550 ARG A N 1
ATOM 3959 C CA . ARG A 1 550 ? -2.268 52.588 -3.581 1.00 90.94 550 ARG A CA 1
ATOM 3960 C C . ARG A 1 550 ? -3.553 52.343 -2.792 1.00 90.94 550 ARG A C 1
ATOM 3962 O O . ARG A 1 550 ? -4.437 51.659 -3.306 1.00 90.94 550 ARG A O 1
ATOM 3969 N N . MET A 1 551 ? -3.667 52.886 -1.577 1.00 91.31 551 MET A N 1
ATOM 3970 C CA . MET A 1 551 ? -4.912 52.824 -0.800 1.00 91.31 551 MET A CA 1
ATOM 3971 C C . MET A 1 551 ? -6.023 53.642 -1.455 1.00 91.31 551 MET A C 1
ATOM 3973 O O . MET A 1 551 ? -7.137 53.144 -1.590 1.00 91.31 551 MET A O 1
ATOM 3977 N N . ALA A 1 552 ? -5.708 54.845 -1.941 1.00 89.81 552 ALA A N 1
ATOM 3978 C CA . ALA A 1 552 ? -6.682 55.729 -2.577 1.00 89.81 552 ALA A CA 1
ATOM 3979 C C . ALA A 1 552 ? -7.289 55.170 -3.875 1.00 89.81 552 ALA A C 1
ATOM 3981 O O . ALA A 1 552 ? -8.386 55.557 -4.264 1.00 89.81 552 ALA A O 1
ATOM 3982 N N . MET A 1 553 ? -6.612 54.224 -4.527 1.00 88.19 553 MET A N 1
ATOM 3983 C CA . MET A 1 553 ? -7.119 53.526 -5.715 1.00 88.19 553 MET A CA 1
ATOM 3984 C C . MET A 1 553 ? -7.656 52.119 -5.409 1.00 88.19 553 MET A C 1
ATOM 3986 O O . MET A 1 553 ? -7.939 51.352 -6.328 1.00 88.19 553 MET A O 1
ATOM 3990 N N . GLY A 1 554 ? -7.729 51.726 -4.134 1.00 86.94 554 GLY A N 1
ATOM 3991 C CA . GLY A 1 554 ? -8.189 50.397 -3.731 1.00 86.94 554 GLY A CA 1
ATOM 3992 C C . GLY A 1 554 ? -7.257 49.236 -4.114 1.00 86.94 554 GLY A C 1
ATOM 3993 O O . GLY A 1 554 ? -7.688 48.085 -4.052 1.00 86.94 554 GLY A O 1
ATOM 3994 N N . LEU A 1 555 ? -5.993 49.499 -4.486 1.00 87.31 555 LEU A N 1
ATOM 3995 C CA . LEU A 1 555 ? -5.000 48.455 -4.801 1.00 87.31 555 LEU A CA 1
ATOM 3996 C C . LEU A 1 555 ? -4.511 47.722 -3.548 1.00 87.31 555 LEU A C 1
ATOM 3998 O O . LEU A 1 555 ? -4.155 46.547 -3.606 1.00 87.31 555 LEU A O 1
ATOM 4002 N N . ILE A 1 556 ? -4.493 48.414 -2.408 1.00 88.88 556 ILE A N 1
ATOM 4003 C CA . ILE A 1 556 ? -4.238 47.819 -1.096 1.00 88.88 556 ILE A CA 1
ATOM 4004 C C . ILE A 1 556 ? -5.304 48.298 -0.113 1.00 88.88 556 ILE A C 1
ATOM 4006 O O . ILE A 1 556 ? -5.703 49.458 -0.132 1.00 88.88 556 ILE A O 1
ATOM 4010 N N . ARG A 1 557 ? -5.762 47.407 0.768 1.00 88.25 557 ARG A N 1
ATOM 4011 C CA . ARG A 1 557 ? -6.763 47.757 1.783 1.00 88.25 557 ARG A CA 1
ATOM 4012 C C . ARG A 1 557 ? -6.110 48.534 2.939 1.00 88.25 557 ARG A C 1
ATOM 4014 O O . ARG A 1 557 ? -5.085 48.043 3.437 1.00 88.25 557 ARG A O 1
ATOM 4021 N N . PRO A 1 558 ? -6.678 49.668 3.392 1.00 90.31 558 PRO A N 1
ATOM 4022 C CA . PRO A 1 558 ? -6.230 50.325 4.617 1.00 90.31 558 PRO A CA 1
ATOM 4023 C C . PRO A 1 558 ? -6.422 49.420 5.838 1.00 90.31 558 PRO A C 1
ATOM 4025 O O . PRO A 1 558 ? -7.282 48.536 5.842 1.00 90.31 558 PRO A O 1
ATOM 4028 N N . THR A 1 559 ? -5.592 49.613 6.862 1.00 91.69 559 THR A N 1
ATOM 4029 C CA . THR A 1 559 ? -5.792 48.976 8.173 1.00 91.69 559 THR A CA 1
ATOM 4030 C C . THR A 1 559 ? -6.926 49.673 8.927 1.00 91.69 559 THR A C 1
ATOM 4032 O O . THR A 1 559 ? -7.760 48.999 9.528 1.00 91.69 559 THR A O 1
ATOM 4035 N N . SER A 1 560 ? -6.997 51.001 8.830 1.00 90.75 560 SER A N 1
ATOM 4036 C CA . SER A 1 560 ? -8.100 51.835 9.318 1.00 90.75 560 SER A CA 1
ATOM 4037 C C . SER A 1 560 ? -8.211 53.120 8.493 1.00 90.75 560 SER A C 1
ATOM 4039 O O . SER A 1 560 ? -7.301 53.440 7.723 1.00 90.75 560 SER A O 1
ATOM 4041 N N . GLY A 1 561 ? -9.313 53.846 8.674 1.00 90.12 561 GLY A N 1
ATOM 4042 C CA . GLY A 1 561 ? -9.619 55.064 7.931 1.00 90.12 561 GLY A CA 1
ATOM 4043 C C . GLY A 1 561 ? -10.243 54.799 6.568 1.00 90.12 561 GLY A C 1
ATOM 4044 O O . GLY A 1 561 ? -10.308 53.660 6.094 1.00 90.12 561 GLY A O 1
ATOM 4045 N N . ASP A 1 562 ? -10.695 55.880 5.951 1.00 91.19 562 ASP A N 1
ATOM 4046 C CA . ASP A 1 562 ? -11.548 55.859 4.776 1.00 91.19 562 ASP A CA 1
ATOM 4047 C C . ASP A 1 562 ? -10.999 56.780 3.685 1.00 91.19 562 ASP A C 1
ATOM 4049 O O . ASP A 1 562 ? -10.377 57.813 3.946 1.00 91.19 562 ASP A O 1
ATOM 4053 N N . VAL A 1 563 ? -11.228 56.388 2.433 1.00 92.25 563 VAL A N 1
ATOM 4054 C CA . VAL A 1 563 ? -10.945 57.227 1.269 1.00 92.25 563 VAL A CA 1
ATOM 4055 C C . VAL A 1 563 ? -12.231 57.408 0.483 1.00 92.25 563 VAL A C 1
ATOM 4057 O O . VAL A 1 563 ? -12.945 56.442 0.216 1.00 92.25 563 VAL A O 1
ATOM 4060 N N . TRP A 1 564 ? -12.505 58.643 0.090 1.00 92.62 564 TRP A N 1
ATOM 4061 C CA . TRP A 1 564 ? -13.687 59.040 -0.655 1.00 92.62 564 TRP A CA 1
ATOM 4062 C C . TRP A 1 564 ? -13.278 59.732 -1.949 1.00 92.62 564 TRP A C 1
ATOM 4064 O O . TRP A 1 564 ? -12.356 60.544 -1.968 1.00 92.62 564 TRP A O 1
ATOM 4074 N N . VAL A 1 565 ? -13.990 59.438 -3.030 1.00 92.44 565 VAL A N 1
ATOM 4075 C CA . VAL A 1 565 ? -13.798 60.066 -4.342 1.00 92.44 565 VAL A CA 1
ATOM 4076 C C . VAL A 1 565 ? -15.166 60.520 -4.829 1.00 92.44 565 VAL A C 1
ATOM 4078 O O . VAL A 1 565 ? -16.076 59.708 -4.972 1.00 92.44 565 VAL A O 1
ATOM 4081 N N . PHE A 1 566 ? -15.359 61.827 -5.013 1.00 91.19 566 PHE A N 1
ATOM 4082 C CA . PHE A 1 566 ? -16.652 62.429 -5.378 1.00 91.19 566 PHE A CA 1
ATOM 4083 C C . PHE A 1 566 ? -17.833 61.980 -4.489 1.00 91.19 566 PHE A C 1
ATOM 4085 O O . PHE A 1 566 ? -18.964 61.774 -4.961 1.00 91.19 566 PHE A O 1
ATOM 4092 N N . GLY A 1 567 ? -17.559 61.828 -3.189 1.00 88.75 567 GLY A N 1
ATOM 4093 C CA . GLY A 1 567 ? -18.515 61.404 -2.165 1.00 88.75 567 GLY A CA 1
ATOM 4094 C C . GLY A 1 567 ? -18.775 59.899 -2.104 1.00 88.75 567 GLY A C 1
ATOM 4095 O O . GLY A 1 567 ? -19.571 59.459 -1.277 1.00 88.75 567 GLY A O 1
ATOM 4096 N N . GLU A 1 568 ? -18.129 59.098 -2.952 1.00 89.56 568 GLU A N 1
ATOM 4097 C CA . GLU A 1 568 ? -18.247 57.639 -2.945 1.00 89.56 568 GLU A CA 1
ATOM 4098 C C . GLU A 1 568 ? -17.062 56.998 -2.223 1.00 89.56 568 GLU A C 1
ATOM 4100 O O . GLU A 1 568 ? -15.907 57.361 -2.446 1.00 89.56 568 GLU A O 1
ATOM 4105 N N . HIS A 1 569 ? -17.357 56.034 -1.352 1.00 88.38 569 HIS A N 1
ATOM 4106 C CA . HIS A 1 569 ? -16.350 55.326 -0.566 1.00 88.38 569 HIS A CA 1
ATOM 4107 C C . HIS A 1 569 ? -15.517 54.384 -1.441 1.00 88.38 569 HIS A C 1
ATOM 4109 O O . HIS A 1 569 ? -16.059 53.603 -2.230 1.00 88.38 569 HIS A O 1
ATOM 4115 N N . ILE A 1 570 ? -14.197 54.429 -1.281 1.00 86.94 570 ILE A N 1
ATOM 4116 C CA . ILE A 1 570 ? -13.264 53.584 -2.020 1.00 86.94 570 ILE A CA 1
ATOM 4117 C C . ILE A 1 570 ? -13.110 52.239 -1.316 1.00 86.94 570 ILE A C 1
ATOM 4119 O O . ILE A 1 570 ? -12.472 52.102 -0.274 1.00 86.94 570 ILE A O 1
ATOM 4123 N N . LEU A 1 571 ? -13.640 51.211 -1.971 1.00 80.44 571 LEU A N 1
ATOM 4124 C CA . LEU A 1 571 ? -13.427 49.806 -1.645 1.00 80.44 571 LEU A CA 1
ATOM 4125 C C . LEU A 1 571 ? -12.815 49.089 -2.857 1.00 80.44 571 LEU A C 1
ATOM 4127 O O . LEU A 1 571 ? -12.996 49.543 -3.992 1.00 80.44 571 LEU A O 1
ATOM 4131 N N . PRO A 1 572 ? -12.119 47.952 -2.666 1.00 74.12 572 PRO A N 1
ATOM 4132 C CA . PRO A 1 572 ? -11.652 47.140 -3.785 1.00 74.12 572 PRO A CA 1
ATOM 4133 C C . PRO A 1 572 ? -12.805 46.800 -4.745 1.00 74.12 572 PRO A C 1
ATOM 4135 O O . PRO A 1 572 ? -13.775 46.152 -4.352 1.00 74.12 572 PRO A O 1
ATOM 4138 N N . GLY A 1 573 ? -12.704 47.258 -5.997 1.00 74.25 573 GLY A N 1
ATOM 4139 C CA . GLY A 1 573 ? -13.734 47.070 -7.028 1.00 74.25 573 GLY A CA 1
ATOM 4140 C C . GLY A 1 573 ? -14.881 48.091 -7.024 1.00 74.25 573 GLY A C 1
ATOM 4141 O O . GLY A 1 573 ? -15.874 47.866 -7.715 1.00 74.25 573 GLY A O 1
ATOM 4142 N N . ALA A 1 574 ? -14.778 49.196 -6.274 1.00 82.12 574 ALA A N 1
ATOM 4143 C CA . ALA A 1 574 ? -15.801 50.242 -6.255 1.00 82.12 574 ALA A CA 1
ATOM 4144 C C . ALA A 1 574 ? -16.016 50.864 -7.657 1.00 82.12 574 ALA A C 1
ATOM 4146 O O . ALA A 1 574 ? -15.033 51.207 -8.318 1.00 82.12 574 ALA A O 1
ATOM 4147 N N . PRO A 1 575 ? -17.273 51.069 -8.111 1.00 80.50 575 PRO A N 1
ATOM 4148 C CA . PRO A 1 575 ? -17.562 51.641 -9.430 1.00 80.50 575 PRO A CA 1
ATOM 4149 C C . PRO A 1 575 ? -16.911 53.008 -9.678 1.00 80.50 575 PRO A C 1
ATOM 4151 O O . PRO A 1 575 ? -16.481 53.286 -10.797 1.00 80.50 575 PRO A O 1
ATOM 4154 N N . VAL A 1 576 ? -16.772 53.834 -8.633 1.00 84.62 576 VAL A N 1
ATOM 4155 C CA . VAL A 1 576 ? -16.134 55.157 -8.712 1.00 84.62 576 VAL A CA 1
ATOM 4156 C C . VAL A 1 576 ? -14.671 55.101 -9.171 1.00 84.62 576 VAL A C 1
ATOM 4158 O O . VAL A 1 576 ? -14.193 56.057 -9.776 1.00 84.62 576 VAL A O 1
ATOM 4161 N N . LEU A 1 577 ? -13.973 53.969 -8.994 1.00 86.44 577 LEU A N 1
ATOM 4162 C CA . LEU A 1 577 ? -12.605 53.781 -9.500 1.00 86.44 577 LEU A CA 1
ATOM 4163 C C . LEU A 1 577 ? -12.523 53.956 -11.021 1.00 86.44 577 LEU A C 1
ATOM 4165 O O . LEU A 1 577 ? -11.468 54.305 -11.540 1.00 86.44 577 LEU A O 1
ATOM 4169 N N . ALA A 1 578 ? -13.633 53.784 -11.748 1.00 83.50 578 ALA A N 1
ATOM 4170 C CA . ALA A 1 578 ? -13.680 54.060 -13.179 1.00 83.50 578 ALA A CA 1
ATOM 4171 C C . ALA A 1 578 ? -13.428 55.540 -13.528 1.00 83.50 578 ALA A C 1
ATOM 4173 O O . ALA A 1 578 ? -13.012 55.814 -14.655 1.00 83.50 578 ALA A O 1
ATOM 4174 N N . ARG A 1 579 ? -13.652 56.459 -12.575 1.00 86.88 579 ARG A N 1
ATOM 4175 C CA . ARG A 1 579 ? -13.399 57.907 -12.683 1.00 86.88 579 ARG A CA 1
ATOM 4176 C C . ARG A 1 579 ? -11.971 58.298 -12.286 1.00 86.88 579 ARG A C 1
ATOM 4178 O O . ARG A 1 579 ? -11.660 59.488 -12.297 1.00 86.88 579 ARG A O 1
ATOM 4185 N N . ILE A 1 580 ? -11.119 57.324 -11.948 1.00 90.31 580 ILE A N 1
ATOM 4186 C CA . ILE A 1 580 ? -9.716 57.531 -11.583 1.00 90.31 580 ILE A CA 1
ATOM 4187 C C . ILE A 1 580 ? -8.814 56.916 -12.654 1.00 90.31 580 ILE A C 1
ATOM 4189 O O . ILE A 1 580 ? -8.898 55.728 -12.962 1.00 90.31 580 ILE A O 1
ATOM 4193 N N . GLY A 1 581 ? -7.921 57.731 -13.200 1.00 89.94 581 GLY A N 1
ATOM 4194 C CA . GLY A 1 581 ? -6.800 57.297 -14.019 1.00 89.94 581 GLY A CA 1
ATOM 4195 C C . GLY A 1 581 ? -5.566 57.145 -13.156 1.00 89.94 581 GLY A C 1
ATOM 4196 O O . GLY A 1 581 ? -5.309 58.010 -12.320 1.00 89.94 581 GLY A O 1
ATOM 4197 N N . SER A 1 582 ? -4.780 56.087 -13.339 1.00 89.69 582 SER A N 1
ATOM 4198 C CA . SER A 1 582 ? -3.579 55.908 -12.528 1.00 89.69 582 SER A CA 1
ATOM 4199 C C . SER A 1 582 ? -2.359 55.410 -13.283 1.00 89.69 582 SER A C 1
ATOM 4201 O O . SER A 1 582 ? -2.439 54.599 -14.205 1.00 89.69 582 SER A O 1
ATOM 4203 N N . PHE A 1 583 ? -1.206 55.905 -12.842 1.00 88.12 583 PHE A N 1
ATOM 4204 C CA . PHE A 1 583 ? 0.113 55.475 -13.273 1.00 88.12 583 PHE A CA 1
ATOM 4205 C C . PHE A 1 583 ? 0.990 55.278 -12.034 1.00 88.12 583 PHE A C 1
ATOM 4207 O O . PHE A 1 583 ? 1.571 56.230 -11.518 1.00 88.12 583 PHE A O 1
ATOM 4214 N N . ILE A 1 584 ? 1.042 54.041 -11.533 1.00 79.25 584 ILE A N 1
ATOM 4215 C CA . ILE A 1 584 ? 1.808 53.642 -10.342 1.00 79.25 584 ILE A CA 1
ATOM 4216 C C . ILE A 1 584 ? 2.724 52.470 -10.719 1.00 79.25 584 ILE A C 1
ATOM 4218 O O . ILE A 1 584 ? 2.323 51.629 -11.517 1.00 79.25 584 ILE A O 1
ATOM 4222 N N . GLU A 1 585 ? 3.948 52.421 -10.172 1.00 66.50 585 GLU A N 1
ATOM 4223 C CA . GLU A 1 585 ? 4.962 51.360 -10.405 1.00 66.50 585 GLU A CA 1
ATOM 4224 C C . GLU A 1 585 ? 5.541 51.245 -11.837 1.00 66.50 585 GLU A C 1
ATOM 4226 O O . GLU A 1 585 ? 6.336 50.348 -12.120 1.00 66.50 585 GLU A O 1
ATOM 4231 N N . GLY A 1 586 ? 5.244 52.199 -12.724 1.00 65.31 586 GLY A N 1
ATOM 4232 C CA . GLY A 1 586 ? 5.787 52.258 -14.086 1.00 65.31 586 GLY A CA 1
ATOM 4233 C C . GLY A 1 586 ? 5.080 51.325 -15.088 1.00 65.31 586 GLY A C 1
ATOM 4234 O O . GLY A 1 586 ? 4.347 50.416 -14.707 1.00 65.31 586 GLY A O 1
ATOM 4235 N N . PRO A 1 587 ? 5.244 51.538 -16.409 1.00 66.69 587 PRO A N 1
ATOM 4236 C CA . PRO A 1 587 ? 4.378 50.891 -17.386 1.00 66.69 587 PRO A CA 1
ATOM 4237 C C . PRO A 1 587 ? 4.907 49.530 -17.871 1.00 66.69 587 PRO A C 1
ATOM 4239 O O . PRO A 1 587 ? 5.999 49.437 -18.438 1.00 66.69 587 PRO A O 1
ATOM 4242 N N . GLY A 1 588 ? 4.080 48.487 -17.756 1.00 76.44 588 GLY A N 1
ATOM 4243 C CA . GLY A 1 588 ? 4.325 47.141 -18.294 1.00 76.44 588 GLY A CA 1
ATOM 4244 C C . GLY A 1 588 ? 3.857 46.957 -19.744 1.00 76.44 588 GLY A C 1
ATOM 4245 O O . GLY A 1 588 ? 2.957 46.164 -20.007 1.00 76.44 588 GLY A O 1
ATOM 4246 N N . PHE A 1 589 ? 4.440 47.689 -20.698 1.00 89.19 589 PHE A N 1
ATOM 4247 C CA . PHE A 1 589 ? 4.050 47.591 -22.114 1.00 89.19 589 PHE A CA 1
ATOM 4248 C C . PHE A 1 589 ? 4.663 46.391 -22.843 1.00 89.19 589 PHE A C 1
ATOM 4250 O O . PHE A 1 589 ? 5.823 46.038 -22.631 1.00 89.19 589 PHE A O 1
ATOM 4257 N N . LEU A 1 590 ? 3.925 45.842 -23.812 1.00 93.06 590 LEU A N 1
ATOM 4258 C CA . LEU A 1 590 ? 4.421 44.837 -24.749 1.00 93.06 590 LEU A CA 1
ATOM 4259 C C . LEU A 1 590 ? 5.384 45.501 -25.756 1.00 93.06 590 LEU A C 1
ATOM 4261 O O . LEU A 1 590 ? 4.942 46.257 -26.631 1.00 93.06 590 LEU A O 1
ATOM 4265 N N . PRO A 1 591 ? 6.703 45.214 -25.694 1.00 90.31 591 PRO A N 1
ATOM 4266 C CA . PRO A 1 591 ? 7.723 46.004 -26.393 1.00 90.31 591 PRO A CA 1
ATOM 4267 C C . PRO A 1 591 ? 7.698 45.820 -27.918 1.00 90.31 591 PRO A C 1
ATOM 4269 O O . PRO A 1 591 ? 8.147 46.686 -28.673 1.00 90.31 591 PRO A O 1
ATOM 4272 N N . HIS A 1 592 ? 7.177 44.691 -28.398 1.00 93.81 592 HIS A N 1
ATOM 4273 C CA . HIS A 1 592 ? 7.094 44.374 -29.824 1.00 93.81 592 HIS A CA 1
ATOM 4274 C C . HIS A 1 592 ? 5.867 44.994 -30.513 1.00 93.81 592 HIS A C 1
ATOM 4276 O O . HIS A 1 592 ? 5.833 45.042 -31.744 1.00 93.81 592 HIS A O 1
ATOM 4282 N N . LEU A 1 593 ? 4.893 45.495 -29.747 1.00 95.06 593 LEU A N 1
ATOM 4283 C CA . LEU A 1 593 ? 3.692 46.149 -30.265 1.00 95.06 593 LEU A CA 1
ATOM 4284 C C . LEU A 1 593 ? 3.879 47.664 -30.363 1.00 95.06 593 LEU A C 1
ATOM 4286 O O . LEU A 1 593 ? 4.751 48.240 -29.710 1.00 95.06 593 LEU A O 1
ATOM 4290 N N . SER A 1 594 ? 3.069 48.316 -31.200 1.00 94.38 594 SER A N 1
ATOM 4291 C CA . SER A 1 594 ? 3.022 49.778 -31.248 1.00 94.38 594 SER A CA 1
ATOM 4292 C C . SER A 1 594 ? 2.398 50.357 -29.979 1.00 94.38 594 SER A C 1
ATOM 4294 O O . SER A 1 594 ? 1.661 49.661 -29.272 1.00 94.38 594 SER A O 1
ATOM 4296 N N . GLY A 1 595 ? 2.667 51.631 -29.685 1.00 91.56 595 GLY A N 1
ATOM 4297 C CA . GLY A 1 595 ? 2.008 52.314 -28.570 1.00 91.56 595 GLY A CA 1
ATOM 4298 C C . GLY A 1 595 ? 0.483 52.283 -28.707 1.00 91.56 595 GLY A C 1
ATOM 4299 O O . GLY A 1 595 ? -0.205 51.901 -27.766 1.00 91.56 595 GLY A O 1
ATOM 4300 N N . ARG A 1 596 ? -0.042 52.533 -29.918 1.00 91.56 596 ARG A N 1
ATOM 4301 C CA . ARG A 1 596 ? -1.488 52.458 -30.209 1.00 91.56 596 ARG A CA 1
ATOM 4302 C C . ARG A 1 596 ? -2.082 51.091 -29.865 1.00 91.56 596 ARG A C 1
ATOM 4304 O O . ARG A 1 596 ? -3.151 51.012 -29.271 1.00 91.56 596 ARG A O 1
ATOM 4311 N N . ARG A 1 597 ? -1.385 50.006 -30.220 1.00 91.62 597 ARG A N 1
ATOM 4312 C CA . ARG A 1 597 ? -1.874 48.645 -29.966 1.00 91.62 597 ARG A CA 1
ATOM 4313 C C . ARG A 1 597 ? -1.814 48.270 -28.487 1.00 91.62 597 ARG A C 1
ATOM 4315 O O . ARG A 1 597 ? -2.681 47.537 -28.033 1.00 91.62 597 ARG A O 1
ATOM 4322 N N . ASN A 1 598 ? -0.830 48.780 -27.747 1.00 92.50 598 ASN A N 1
ATOM 4323 C CA . ASN A 1 598 ? -0.784 48.616 -26.294 1.00 92.50 598 ASN A CA 1
ATOM 4324 C C . ASN A 1 598 ? -1.998 49.275 -25.615 1.00 92.50 598 ASN A C 1
ATOM 4326 O O . ASN A 1 598 ? -2.638 48.632 -24.789 1.00 92.50 598 ASN A O 1
ATOM 4330 N N . LEU A 1 599 ? -2.357 50.504 -26.010 1.00 89.69 599 LEU A N 1
ATOM 4331 C CA . LEU A 1 599 ? -3.520 51.213 -25.456 1.00 89.69 599 LEU A CA 1
ATOM 4332 C C . LEU A 1 599 ? -4.853 50.515 -25.787 1.00 89.69 599 LEU A C 1
ATOM 4334 O O . LEU A 1 599 ? -5.669 50.312 -24.893 1.00 89.69 599 LEU A O 1
ATOM 4338 N N . ASP A 1 600 ? -5.053 50.077 -27.038 1.00 87.56 600 ASP A N 1
ATOM 4339 C CA . ASP A 1 600 ? -6.263 49.335 -27.452 1.00 87.56 600 ASP A CA 1
ATOM 4340 C C . ASP A 1 600 ? -6.412 48.000 -26.701 1.00 87.56 600 ASP A C 1
ATOM 4342 O O . ASP A 1 600 ? -7.510 47.651 -26.269 1.00 87.56 600 ASP A O 1
ATOM 4346 N N . LEU A 1 601 ? -5.316 47.261 -26.489 1.00 87.62 601 LEU A N 1
ATOM 4347 C CA . LEU A 1 601 ? -5.354 46.015 -25.715 1.00 87.62 601 LEU A CA 1
ATOM 4348 C C . LEU A 1 601 ? -5.688 46.260 -24.242 1.00 87.62 601 LEU A C 1
ATOM 4350 O O . LEU A 1 601 ? -6.492 45.519 -23.678 1.00 87.62 601 LEU A O 1
ATOM 4354 N N . TYR A 1 602 ? -5.109 47.299 -23.637 1.00 86.31 602 TYR A N 1
ATOM 4355 C CA . TYR A 1 602 ? -5.406 47.663 -22.254 1.00 86.31 602 TYR A CA 1
ATOM 4356 C C . TYR A 1 602 ? -6.881 48.047 -22.077 1.00 86.31 602 TYR A C 1
ATOM 4358 O O . TYR A 1 602 ? -7.548 47.538 -21.176 1.00 86.31 602 TYR A O 1
ATOM 4366 N N . TRP A 1 603 ? -7.422 48.870 -22.981 1.00 86.38 603 TRP A N 1
ATOM 4367 C CA . TRP A 1 603 ? -8.830 49.269 -22.941 1.00 86.38 603 TRP A CA 1
ATOM 4368 C C . TRP A 1 603 ? -9.772 48.063 -23.012 1.00 86.38 603 TRP A C 1
ATOM 4370 O O . TRP A 1 603 ? -10.654 47.915 -22.166 1.00 86.38 603 TRP A O 1
ATOM 4380 N N . ARG A 1 604 ? -9.530 47.138 -23.949 1.00 82.75 604 ARG A N 1
ATOM 4381 C CA . ARG A 1 604 ? -10.320 45.900 -24.079 1.00 82.75 604 ARG A CA 1
ATOM 4382 C C . ARG A 1 604 ? -10.254 45.028 -22.826 1.00 82.75 604 ARG A C 1
ATOM 4384 O O . ARG A 1 604 ? -11.266 44.461 -22.424 1.00 82.75 604 ARG A O 1
ATOM 4391 N N . ALA A 1 605 ? -9.081 44.926 -22.202 1.00 81.75 605 ALA A N 1
ATOM 4392 C CA . ALA A 1 605 ? -8.897 44.132 -20.988 1.00 81.75 605 ALA A CA 1
ATOM 4393 C C . ALA A 1 605 ? -9.682 44.685 -19.785 1.00 81.75 605 ALA A C 1
ATOM 4395 O O . ALA A 1 605 ? -10.028 43.922 -18.888 1.00 81.75 605 ALA A O 1
ATOM 4396 N N . SER A 1 606 ? -10.018 45.980 -19.782 1.00 72.88 606 SER A N 1
ATOM 4397 C CA . SER A 1 606 ? -10.829 46.603 -18.726 1.00 72.88 606 SER A CA 1
ATOM 4398 C C . SER A 1 606 ? -12.332 46.276 -18.796 1.00 72.88 606 SER A C 1
ATOM 4400 O O . SER A 1 606 ? -13.093 46.727 -17.943 1.00 72.88 606 SER A O 1
ATOM 4402 N N . GLY A 1 607 ? -12.780 45.509 -19.801 1.00 70.75 607 GLY A N 1
ATOM 4403 C CA . GLY A 1 607 ? -14.190 45.134 -19.981 1.00 70.75 607 GLY A CA 1
ATOM 4404 C C . GLY A 1 607 ? -15.099 46.276 -20.456 1.00 70.75 607 GLY A C 1
ATOM 4405 O O . GLY A 1 607 ? -16.318 46.113 -20.486 1.00 70.75 607 GLY A O 1
ATOM 4406 N N . ARG A 1 608 ? -14.524 47.428 -20.822 1.00 72.62 608 ARG A N 1
ATOM 4407 C CA . ARG A 1 608 ? -15.238 48.593 -21.367 1.00 72.62 608 ARG A CA 1
ATOM 4408 C C . ARG A 1 608 ? -15.595 48.372 -22.846 1.00 72.62 608 ARG A C 1
ATOM 4410 O O . ARG A 1 608 ? -14.897 47.636 -23.546 1.00 72.62 608 ARG A O 1
ATOM 4417 N N . SER A 1 609 ? -16.690 48.991 -23.311 1.00 69.44 609 SER A N 1
ATOM 4418 C CA . SER A 1 609 ? -17.112 48.915 -24.723 1.00 69.44 609 SER A CA 1
ATOM 4419 C C . SER A 1 609 ? -15.992 49.391 -25.652 1.00 69.44 609 SER A C 1
ATOM 4421 O O . SER A 1 609 ? -15.156 50.206 -25.262 1.00 69.44 609 SER A O 1
ATOM 4423 N N . HIS A 1 610 ? -15.974 48.888 -26.890 1.00 64.62 610 HIS A N 1
ATOM 4424 C CA . HIS A 1 610 ? -15.030 49.353 -27.914 1.00 64.62 610 HIS A CA 1
ATOM 4425 C C . HIS A 1 610 ? -15.336 50.788 -28.380 1.00 64.62 610 HIS A C 1
ATOM 4427 O O . HIS A 1 610 ? -14.483 51.418 -29.000 1.00 64.62 610 HIS A O 1
ATOM 4433 N N . ASP A 1 611 ? -16.521 51.304 -28.042 1.00 66.12 611 ASP A N 1
ATOM 4434 C CA . ASP A 1 611 ? -16.935 52.669 -28.355 1.00 66.12 611 ASP A CA 1
ATOM 4435 C C . ASP A 1 611 ? -16.025 53.694 -27.652 1.00 66.12 611 ASP A C 1
ATOM 4437 O O . ASP A 1 611 ? -15.762 53.594 -26.454 1.00 66.12 611 ASP A O 1
ATOM 4441 N N . ASP A 1 612 ? -15.511 54.617 -28.469 1.00 68.06 612 ASP A N 1
ATOM 4442 C CA . ASP A 1 612 ? -14.431 55.594 -28.260 1.00 68.06 612 ASP A CA 1
ATOM 4443 C C . ASP A 1 612 ? -13.843 55.731 -26.828 1.00 68.06 612 ASP A C 1
ATOM 4445 O O . ASP A 1 612 ? -14.455 56.356 -25.960 1.00 68.06 612 ASP A O 1
ATOM 4449 N N . PRO A 1 613 ? -12.596 55.264 -26.577 1.00 69.62 613 PRO A N 1
ATOM 4450 C CA . PRO A 1 613 ? -11.866 55.518 -25.328 1.00 69.62 613 PRO A CA 1
ATOM 4451 C C . PRO A 1 613 ? -11.458 56.986 -25.110 1.00 69.62 613 PRO A C 1
ATOM 4453 O O . PRO A 1 613 ? -10.658 57.248 -24.208 1.00 69.62 613 PRO A O 1
ATOM 4456 N N . HIS A 1 614 ? -11.895 57.910 -25.973 1.00 78.75 614 HIS A N 1
ATOM 4457 C CA . HIS A 1 614 ? -11.291 59.226 -26.194 1.00 78.75 614 HIS A CA 1
ATOM 4458 C C . HIS A 1 614 ? -9.826 59.118 -26.633 1.00 78.75 614 HIS A C 1
ATOM 4460 O O . HIS A 1 614 ? -8.972 59.913 -26.245 1.00 78.75 614 HIS A O 1
ATOM 4466 N N . LEU A 1 615 ? -9.504 58.089 -27.426 1.00 81.31 615 LEU A N 1
ATOM 4467 C CA . LEU A 1 615 ? -8.113 57.738 -27.718 1.00 81.31 615 LEU A CA 1
ATOM 4468 C C . LEU A 1 615 ? -7.375 58.873 -28.436 1.00 81.31 615 LEU A C 1
ATOM 4470 O O . LEU A 1 615 ? -6.233 59.151 -28.093 1.00 81.31 615 LEU A O 1
ATOM 4474 N N . GLU A 1 616 ? -7.995 59.526 -29.419 1.00 83.06 616 GLU A N 1
ATOM 4475 C CA . GLU A 1 616 ? -7.320 60.606 -30.154 1.00 83.06 616 GLU A CA 1
ATOM 4476 C C . GLU A 1 616 ? -7.100 61.853 -29.285 1.00 83.06 616 GLU A C 1
ATOM 4478 O O . GLU A 1 616 ? -6.009 62.416 -29.314 1.00 83.06 616 GLU A O 1
ATOM 4483 N N . GLU A 1 617 ? -8.065 62.218 -28.438 1.00 85.31 617 GLU A N 1
ATOM 4484 C CA . GLU A 1 617 ? -7.945 63.335 -27.488 1.00 85.31 617 GLU A CA 1
ATOM 4485 C C . GLU A 1 617 ? -6.838 63.073 -26.452 1.00 85.31 617 GLU A C 1
ATOM 4487 O O . GLU A 1 617 ? -5.976 63.915 -26.200 1.00 85.31 617 GLU A O 1
ATOM 4492 N N . VAL A 1 618 ? -6.775 61.850 -25.922 1.00 86.25 618 VAL A N 1
ATOM 4493 C CA . VAL A 1 618 ? -5.704 61.411 -25.018 1.00 86.25 618 VAL A CA 1
ATOM 4494 C C . VAL A 1 618 ? -4.333 61.446 -25.700 1.00 86.25 618 VAL A C 1
ATOM 4496 O O . VAL A 1 618 ? -3.337 61.829 -25.082 1.00 86.25 618 VAL A O 1
ATOM 4499 N N . LEU A 1 619 ? -4.251 61.049 -26.972 1.00 83.94 619 LEU A N 1
ATOM 4500 C CA . LEU A 1 619 ? -3.001 61.075 -27.734 1.00 83.94 619 LEU A CA 1
ATOM 4501 C C . LEU A 1 619 ? -2.537 62.499 -28.056 1.00 83.94 619 LEU A C 1
ATOM 4503 O O . LEU A 1 619 ? -1.323 62.738 -28.077 1.00 83.94 619 LEU A O 1
ATOM 4507 N N . GLU A 1 620 ? -3.474 63.418 -28.283 1.00 84.44 620 GLU A N 1
ATOM 4508 C CA . GLU A 1 620 ? -3.206 64.846 -28.442 1.00 84.44 620 GLU A CA 1
ATOM 4509 C C . GLU A 1 620 ? -2.643 65.437 -27.144 1.00 84.44 620 GLU A C 1
ATOM 4511 O O . GLU A 1 620 ? -1.552 66.013 -27.163 1.00 84.44 620 GLU A O 1
ATOM 4516 N N . ILE A 1 621 ? -3.301 65.192 -26.002 1.00 83.56 621 ILE A N 1
ATOM 4517 C CA . ILE A 1 621 ? -2.843 65.665 -24.685 1.00 83.56 621 ILE A CA 1
ATOM 4518 C C . ILE A 1 621 ? -1.470 65.080 -24.330 1.00 83.56 621 ILE A C 1
ATOM 4520 O O . ILE A 1 621 ? -0.586 65.805 -23.872 1.00 83.56 621 ILE A O 1
ATOM 4524 N N . ALA A 1 622 ? -1.255 63.782 -24.570 1.00 82.38 622 ALA A N 1
ATOM 4525 C CA . ALA A 1 622 ? 0.008 63.108 -24.270 1.00 82.38 622 ALA A CA 1
ATOM 4526 C C . ALA A 1 622 ? 1.165 63.510 -25.207 1.00 82.38 622 ALA A C 1
ATOM 4528 O O . ALA A 1 622 ? 2.323 63.205 -24.913 1.00 82.38 622 ALA A O 1
ATOM 4529 N N . GLY A 1 623 ? 0.887 64.161 -26.344 1.00 82.69 623 GLY A N 1
ATOM 4530 C CA . GLY A 1 623 ? 1.909 64.711 -27.237 1.00 82.69 623 GLY A CA 1
ATOM 4531 C C . GLY A 1 623 ? 2.854 63.668 -27.853 1.00 82.69 623 GLY A C 1
ATOM 4532 O O . GLY A 1 623 ? 4.041 63.939 -28.033 1.00 82.69 623 GLY A O 1
ATOM 4533 N N . LEU A 1 624 ? 2.366 62.454 -28.152 1.00 82.12 624 LEU A N 1
ATOM 4534 C CA . LEU A 1 624 ? 3.181 61.370 -28.739 1.00 82.12 624 LEU A CA 1
ATOM 4535 C C . LEU A 1 624 ? 3.315 61.455 -30.273 1.00 82.12 624 LEU A C 1
ATOM 4537 O O . LEU A 1 624 ? 4.222 60.843 -30.848 1.00 82.12 624 LEU A O 1
ATOM 4541 N N . GLY A 1 625 ? 2.432 62.200 -30.944 1.00 84.94 625 GLY A N 1
ATOM 4542 C CA . GLY A 1 625 ? 2.456 62.427 -32.393 1.00 84.94 625 GLY A CA 1
ATOM 4543 C C . GLY A 1 625 ? 2.584 61.141 -33.224 1.00 84.94 625 GLY A C 1
ATOM 4544 O O . GLY A 1 625 ? 2.056 60.084 -32.874 1.00 84.94 625 GLY A O 1
ATOM 4545 N N . ALA A 1 626 ? 3.358 61.191 -34.315 1.00 83.75 626 ALA A N 1
ATOM 4546 C CA . ALA A 1 626 ? 3.583 60.038 -35.197 1.00 83.75 626 ALA A CA 1
ATOM 4547 C C . ALA A 1 626 ? 4.297 58.855 -34.511 1.00 83.75 626 ALA A C 1
ATOM 4549 O O . ALA A 1 626 ? 4.308 57.737 -35.037 1.00 83.75 626 ALA A O 1
ATOM 4550 N N . ALA A 1 627 ? 4.891 59.068 -33.330 1.00 85.38 627 ALA A N 1
ATOM 4551 C CA . ALA A 1 627 ? 5.603 58.015 -32.633 1.00 85.38 627 ALA A CA 1
ATOM 4552 C C . ALA A 1 627 ? 4.691 56.885 -32.155 1.00 85.38 627 ALA A C 1
ATOM 4554 O O . ALA A 1 627 ? 5.181 55.763 -32.061 1.00 85.38 627 ALA A O 1
ATOM 4555 N N . ILE A 1 628 ? 3.397 57.154 -31.931 1.00 90.38 628 ILE A N 1
ATOM 4556 C CA . ILE A 1 628 ? 2.417 56.189 -31.410 1.00 90.38 628 ILE A CA 1
ATOM 4557 C C . ILE A 1 628 ? 2.299 54.906 -32.254 1.00 90.38 628 ILE A C 1
ATOM 4559 O O . ILE A 1 628 ? 1.967 53.834 -31.740 1.00 90.38 628 ILE A O 1
ATOM 4563 N N . ASN A 1 629 ? 2.618 55.003 -33.548 1.00 91.69 629 ASN A N 1
ATOM 4564 C CA . ASN A 1 629 ? 2.570 53.894 -34.501 1.00 91.69 629 ASN A CA 1
ATOM 4565 C C . ASN A 1 629 ? 3.871 53.068 -34.539 1.00 91.69 629 ASN A C 1
ATOM 4567 O O . ASN A 1 629 ? 3.906 51.997 -35.146 1.00 91.69 629 ASN A O 1
ATOM 4571 N N . ARG A 1 630 ? 4.941 53.524 -33.874 1.00 93.38 630 ARG A N 1
ATOM 4572 C CA . ARG A 1 630 ? 6.209 52.789 -33.753 1.00 93.38 630 ARG A CA 1
ATOM 4573 C C . ARG A 1 630 ? 6.139 51.783 -32.605 1.00 93.38 630 ARG A C 1
ATOM 4575 O O . ARG A 1 630 ? 5.378 51.957 -31.658 1.00 93.38 630 ARG A O 1
ATOM 4582 N N . ARG A 1 631 ? 6.949 50.722 -32.685 1.00 95.06 631 ARG A N 1
ATOM 4583 C CA . ARG A 1 631 ? 7.033 49.686 -31.639 1.00 95.06 631 ARG A CA 1
ATOM 4584 C C . ARG A 1 631 ? 7.603 50.272 -30.345 1.00 95.06 631 ARG A C 1
ATOM 4586 O O . ARG A 1 631 ? 8.617 50.962 -30.396 1.00 95.06 631 ARG A O 1
ATOM 4593 N N . VAL A 1 632 ? 7.020 49.934 -29.195 1.00 93.00 632 VAL A N 1
ATOM 4594 C CA . VAL A 1 632 ? 7.410 50.505 -27.891 1.00 93.00 632 VAL A CA 1
ATOM 4595 C C . VAL A 1 632 ? 8.877 50.224 -27.542 1.00 93.00 632 VAL A C 1
ATOM 4597 O O . VAL A 1 632 ? 9.523 51.053 -26.910 1.00 93.00 632 VAL A O 1
ATOM 4600 N N . ARG A 1 633 ? 9.476 49.130 -28.034 1.00 92.75 633 ARG A N 1
ATOM 4601 C CA . ARG A 1 633 ? 10.916 48.851 -27.856 1.00 92.75 633 ARG A CA 1
ATOM 4602 C C . ARG A 1 633 ? 11.846 49.958 -28.368 1.00 92.75 633 ARG A C 1
ATOM 4604 O O . ARG A 1 633 ? 13.000 49.992 -27.969 1.00 92.75 633 ARG A O 1
ATOM 4611 N N . THR A 1 634 ? 11.384 50.808 -29.290 1.00 91.00 634 THR A N 1
ATOM 4612 C CA . THR A 1 634 ? 12.185 51.910 -29.849 1.00 91.00 634 THR A CA 1
ATOM 4613 C C . THR A 1 634 ? 11.944 53.236 -29.126 1.00 91.00 634 THR A C 1
ATOM 4615 O O . THR A 1 634 ? 12.395 54.273 -29.605 1.00 91.00 634 THR A O 1
ATOM 4618 N N . TYR A 1 635 ? 11.164 53.244 -28.042 1.00 90.56 635 TYR A N 1
ATOM 4619 C CA . TYR A 1 635 ? 10.822 54.457 -27.306 1.00 90.56 635 TYR A CA 1
ATOM 4620 C C . TYR A 1 635 ? 11.937 54.827 -26.325 1.00 90.56 635 TYR A C 1
ATOM 4622 O O . TYR A 1 635 ? 12.480 53.965 -25.629 1.00 90.56 635 TYR A O 1
ATOM 4630 N N . SER A 1 636 ? 12.221 56.126 -26.205 1.00 87.44 636 SER A N 1
ATOM 4631 C CA . SER A 1 636 ? 13.007 56.646 -25.083 1.00 87.44 636 SER A CA 1
ATOM 4632 C C . SER A 1 636 ? 12.258 56.456 -23.755 1.00 87.44 636 SER A C 1
ATOM 4634 O O . SER A 1 636 ? 11.088 56.064 -23.723 1.00 87.44 636 SER A O 1
ATOM 4636 N N . GLN A 1 637 ? 12.926 56.717 -22.632 1.00 85.56 637 GLN A N 1
ATOM 4637 C CA . GLN A 1 637 ? 12.289 56.669 -21.315 1.00 85.56 637 GLN A CA 1
ATOM 4638 C C . GLN A 1 637 ? 11.121 57.665 -21.199 1.00 85.56 637 GLN A C 1
ATOM 4640 O O . GLN A 1 637 ? 10.014 57.239 -20.874 1.00 85.56 637 GLN A O 1
ATOM 4645 N N . GLY A 1 638 ? 11.302 58.931 -21.597 1.00 85.69 638 GLY A N 1
ATOM 4646 C CA . GLY A 1 638 ? 10.215 59.919 -21.615 1.00 85.69 638 GLY A CA 1
ATOM 4647 C C . GLY A 1 638 ? 9.065 59.578 -22.558 1.00 85.69 638 GLY A C 1
ATOM 4648 O O . GLY A 1 638 ? 7.908 59.851 -22.253 1.00 85.69 638 GLY A O 1
ATOM 4649 N N . MET A 1 639 ? 9.330 58.909 -23.683 1.00 88.00 639 MET A N 1
ATOM 4650 C CA . MET A 1 639 ? 8.252 58.410 -24.545 1.00 88.00 639 MET A CA 1
ATOM 4651 C C . MET A 1 639 ? 7.462 57.265 -23.895 1.00 88.00 639 MET A C 1
ATOM 4653 O O . MET A 1 639 ? 6.250 57.178 -24.082 1.00 88.00 639 MET A O 1
ATOM 4657 N N . ARG A 1 640 ? 8.124 56.382 -23.134 1.00 89.06 640 ARG A N 1
ATOM 4658 C CA . ARG A 1 640 ? 7.451 55.304 -22.390 1.00 89.06 640 ARG A CA 1
ATOM 4659 C C . ARG A 1 640 ? 6.604 55.853 -21.246 1.00 89.06 640 ARG A C 1
ATOM 4661 O O . ARG A 1 640 ? 5.484 55.387 -21.075 1.00 89.06 640 ARG A O 1
ATOM 4668 N N . GLN A 1 641 ? 7.091 56.85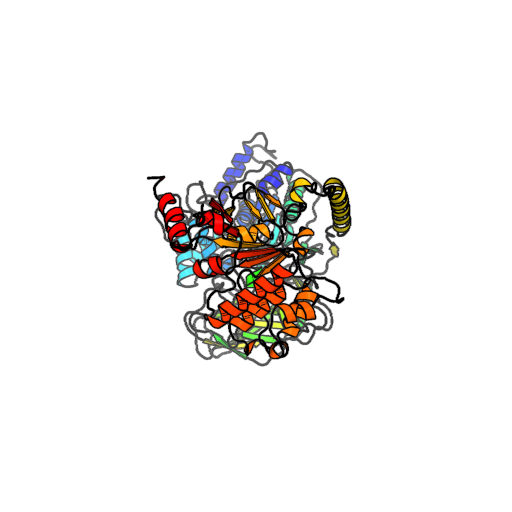8 -20.521 1.00 88.44 641 GLN A N 1
ATOM 4669 C CA . GLN A 1 641 ? 6.308 57.518 -19.471 1.00 88.44 641 GLN A CA 1
ATOM 4670 C C . GLN A 1 641 ? 5.103 58.271 -20.039 1.00 88.44 641 GLN A C 1
ATOM 4672 O O . GLN A 1 641 ? 4.001 58.097 -19.533 1.00 88.44 641 GLN A O 1
ATOM 4677 N N . ARG A 1 642 ? 5.262 59.001 -21.153 1.00 88.81 642 ARG A N 1
ATOM 4678 C CA . ARG A 1 642 ? 4.122 59.627 -21.849 1.00 88.81 642 ARG A CA 1
ATOM 4679 C C . ARG A 1 642 ? 3.077 58.615 -22.301 1.00 88.81 642 ARG A C 1
ATOM 4681 O O . ARG A 1 642 ? 1.888 58.868 -22.163 1.00 88.81 642 ARG A O 1
ATOM 4688 N N . LEU A 1 643 ? 3.503 57.455 -22.804 1.00 89.88 643 LEU A N 1
ATOM 4689 C CA . LEU A 1 643 ? 2.577 56.373 -23.142 1.00 89.88 643 LEU A CA 1
ATOM 4690 C C . LEU A 1 643 ? 1.882 55.801 -21.893 1.00 89.88 643 LEU A C 1
ATOM 4692 O O . LEU A 1 643 ? 0.698 55.490 -21.958 1.00 89.88 643 LEU A O 1
ATOM 4696 N N . GLY A 1 644 ? 2.591 55.694 -20.765 1.00 89.75 644 GLY A N 1
ATOM 4697 C CA . GLY A 1 644 ? 2.029 55.305 -19.464 1.00 89.75 644 GLY A CA 1
ATOM 4698 C C . GLY A 1 644 ? 0.955 56.271 -18.971 1.00 89.75 644 GLY A C 1
ATOM 4699 O O . GLY A 1 644 ? -0.108 55.850 -18.529 1.00 89.75 644 GLY A O 1
ATOM 4700 N N . ILE A 1 645 ? 1.194 57.568 -19.129 1.00 89.25 645 ILE A N 1
ATOM 4701 C CA . ILE A 1 645 ? 0.227 58.607 -18.773 1.00 89.25 645 ILE A CA 1
ATOM 4702 C C . ILE A 1 645 ? -0.954 58.616 -19.743 1.00 89.25 645 ILE A C 1
ATOM 4704 O O . ILE A 1 645 ? -2.092 58.685 -19.298 1.00 89.25 645 ILE A O 1
ATOM 4708 N N . ALA A 1 646 ? -0.715 58.432 -21.045 1.00 90.50 646 ALA A N 1
ATOM 4709 C CA . ALA A 1 646 ? -1.791 58.243 -22.017 1.00 90.50 646 ALA A CA 1
ATOM 4710 C C . ALA A 1 646 ? -2.684 57.047 -21.640 1.00 90.50 646 ALA A C 1
ATOM 4712 O O . ALA A 1 646 ? -3.902 57.145 -21.703 1.00 90.50 646 ALA A O 1
ATOM 4713 N N . GLN A 1 647 ? -2.102 55.934 -21.183 1.00 90.62 647 GLN A N 1
ATOM 4714 C CA . GLN A 1 647 ? -2.870 54.794 -20.672 1.00 90.62 647 GLN A CA 1
ATOM 4715 C C . GLN A 1 647 ? -3.728 55.177 -19.456 1.00 90.62 647 GLN A C 1
ATOM 4717 O O . GLN A 1 647 ? -4.890 54.782 -19.392 1.00 90.62 647 GLN A O 1
ATOM 4722 N N . ALA A 1 648 ? -3.178 55.954 -18.520 1.00 90.06 648 ALA A N 1
ATOM 4723 C CA . ALA A 1 648 ? -3.901 56.433 -17.344 1.00 90.06 648 ALA A CA 1
ATOM 4724 C C . ALA A 1 648 ? -5.037 57.414 -17.695 1.00 90.06 648 ALA A C 1
ATOM 4726 O O . ALA A 1 648 ? -6.028 57.478 -16.977 1.00 90.06 648 ALA A O 1
ATOM 4727 N N . MET A 1 649 ? -4.924 58.141 -18.809 1.00 90.44 649 MET A N 1
ATOM 4728 C CA . MET A 1 649 ? -5.929 59.096 -19.292 1.00 90.44 649 MET A CA 1
ATOM 4729 C C . MET A 1 649 ? -7.052 58.456 -20.127 1.00 90.44 649 MET A C 1
ATOM 4731 O O . MET A 1 649 ? -7.993 59.156 -20.495 1.00 90.44 649 MET A O 1
ATOM 4735 N N . LEU A 1 650 ? -6.989 57.157 -20.449 1.00 87.75 650 LEU A N 1
ATOM 4736 C CA . LEU A 1 650 ? -8.022 56.494 -21.256 1.00 87.75 650 LEU A CA 1
ATOM 4737 C C . LEU A 1 650 ? -9.408 56.607 -20.597 1.00 87.75 650 LEU A C 1
ATOM 4739 O O . LEU A 1 650 ? -9.597 56.232 -19.438 1.00 87.75 650 LEU A O 1
ATOM 4743 N N . GLY A 1 651 ? -10.396 57.081 -21.358 1.00 83.44 651 GLY A N 1
ATOM 4744 C CA . GLY A 1 651 ? -11.737 57.399 -20.859 1.00 83.44 651 GLY A CA 1
ATOM 4745 C C . GLY A 1 651 ? -11.841 58.736 -20.116 1.00 83.44 651 GLY A C 1
ATOM 4746 O O . GLY A 1 651 ? -12.873 58.985 -19.501 1.00 83.44 651 GLY A O 1
ATOM 4747 N N . LEU A 1 652 ? -10.790 59.567 -20.155 1.00 86.81 652 LEU A N 1
ATOM 4748 C CA . LEU A 1 652 ? -10.711 60.911 -19.567 1.00 86.81 652 LEU A CA 1
ATOM 4749 C C . LEU A 1 652 ? -11.220 60.991 -18.116 1.00 86.81 652 LEU A C 1
ATOM 4751 O O . LEU A 1 652 ? -12.142 61.758 -17.824 1.00 86.81 652 LEU A O 1
ATOM 4755 N N . PRO A 1 653 ? -10.626 60.225 -17.186 1.00 89.75 653 PRO A N 1
ATOM 4756 C CA . PRO A 1 653 ? -11.047 60.202 -15.789 1.00 89.75 653 PRO A CA 1
ATOM 4757 C C . PRO A 1 653 ? -10.947 61.580 -15.122 1.00 89.75 653 PRO A C 1
ATOM 4759 O O . PRO A 1 653 ? -10.014 62.342 -15.370 1.00 89.75 653 PRO A O 1
ATOM 4762 N N . ASP A 1 654 ? -11.891 61.895 -14.237 1.00 90.75 654 ASP A N 1
ATOM 4763 C CA . ASP A 1 654 ? -11.965 63.200 -13.563 1.00 90.75 654 ASP A CA 1
ATOM 4764 C C . ASP A 1 654 ? -10.807 63.443 -12.580 1.00 90.75 654 ASP A C 1
ATOM 4766 O O . ASP A 1 654 ? -10.471 64.592 -12.285 1.00 90.75 654 ASP A O 1
ATOM 4770 N N . LEU A 1 655 ? -10.180 62.362 -12.105 1.00 93.62 655 LEU A N 1
ATOM 4771 C CA . LEU A 1 655 ? -8.999 62.380 -11.247 1.00 93.62 655 LEU A CA 1
ATOM 4772 C C . LEU A 1 655 ? -7.877 61.536 -11.863 1.00 93.62 655 LEU A C 1
ATOM 4774 O O . LEU A 1 655 ? -8.070 60.356 -12.147 1.00 93.62 655 LEU A O 1
ATOM 4778 N N . LEU A 1 656 ? -6.688 62.114 -12.024 1.00 93.69 656 LEU A N 1
ATOM 4779 C CA . LEU A 1 656 ? -5.487 61.424 -12.496 1.00 93.69 656 LEU A CA 1
ATOM 4780 C C . LEU A 1 656 ? -4.450 61.330 -11.370 1.00 93.69 656 LEU A C 1
ATOM 4782 O O . LEU A 1 656 ? -4.079 62.348 -10.798 1.00 93.69 656 LEU A O 1
ATOM 4786 N N . VAL A 1 657 ? -3.959 60.129 -11.064 1.00 93.75 657 VAL A N 1
ATOM 4787 C CA . VAL A 1 657 ? -2.986 59.868 -9.989 1.00 93.75 657 VAL A CA 1
ATOM 4788 C C . VAL A 1 657 ? -1.687 59.312 -10.573 1.00 93.75 657 VAL A C 1
ATOM 4790 O O . VAL A 1 657 ? -1.670 58.224 -11.148 1.00 93.75 657 VAL A O 1
ATOM 4793 N N . LEU A 1 658 ? -0.587 60.046 -10.418 1.00 92.25 658 LEU A N 1
ATOM 4794 C CA . LEU A 1 658 ? 0.714 59.747 -11.018 1.00 92.25 658 LEU A CA 1
ATOM 4795 C C . LEU A 1 658 ? 1.784 59.584 -9.930 1.00 92.25 658 LEU A C 1
ATOM 4797 O O . LEU A 1 658 ? 2.068 60.528 -9.195 1.00 92.25 658 LEU A O 1
ATOM 4801 N N . ASP A 1 659 ? 2.399 58.405 -9.837 1.00 90.69 659 ASP A N 1
ATOM 4802 C CA . ASP A 1 659 ? 3.477 58.135 -8.879 1.00 90.69 659 ASP A CA 1
ATOM 4803 C C . ASP A 1 659 ? 4.851 58.363 -9.534 1.00 90.69 659 ASP A C 1
ATOM 4805 O O . ASP A 1 659 ? 5.229 57.625 -10.445 1.00 90.69 659 ASP A O 1
ATOM 4809 N N . GLU A 1 660 ? 5.582 59.393 -9.095 1.00 87.31 660 GLU A N 1
ATOM 4810 C CA . GLU A 1 660 ? 6.926 59.766 -9.574 1.00 87.31 660 GLU A CA 1
ATOM 4811 C C . GLU A 1 660 ? 7.063 59.809 -11.123 1.00 87.31 660 GLU A C 1
ATOM 4813 O O . GLU A 1 660 ? 7.990 59.218 -11.695 1.00 87.31 660 GLU A O 1
ATOM 4818 N N . PRO A 1 661 ? 6.165 60.509 -11.855 1.00 85.94 661 PRO A N 1
ATOM 4819 C CA . PRO A 1 661 ? 6.090 60.444 -13.318 1.00 85.94 661 PRO A CA 1
ATOM 4820 C C . PRO A 1 661 ? 7.268 61.103 -14.041 1.00 85.94 661 PRO A C 1
ATOM 4822 O O . PRO A 1 661 ? 7.412 60.909 -15.243 1.00 85.94 661 PRO A O 1
ATOM 4825 N N . THR A 1 662 ? 8.090 61.892 -13.346 1.00 85.00 662 THR A N 1
ATOM 4826 C CA . THR A 1 662 ? 9.257 62.597 -13.901 1.00 85.00 662 THR A CA 1
ATOM 4827 C C . THR A 1 662 ? 10.583 61.903 -13.582 1.00 85.00 662 THR A C 1
ATOM 4829 O O . THR A 1 662 ? 11.643 62.358 -14.015 1.00 85.00 662 THR A O 1
ATOM 4832 N N . ASN A 1 663 ? 10.552 60.785 -12.850 1.00 81.50 663 ASN A N 1
ATOM 4833 C CA . ASN A 1 663 ? 11.761 60.108 -12.400 1.00 81.50 663 ASN A CA 1
ATOM 4834 C C . ASN A 1 663 ? 12.597 59.567 -13.580 1.00 81.50 663 ASN A C 1
ATOM 4836 O O . ASN A 1 663 ? 12.088 58.886 -14.478 1.00 81.50 663 ASN A O 1
ATOM 4840 N N . GLY A 1 664 ? 13.901 59.856 -13.566 1.00 78.50 664 GLY A N 1
ATOM 4841 C CA . GLY A 1 664 ? 14.864 59.434 -14.588 1.00 78.50 664 GLY A CA 1
ATOM 4842 C C . GLY A 1 664 ? 14.705 60.107 -15.960 1.00 78.50 664 GLY A C 1
ATOM 4843 O O . GLY A 1 664 ? 15.217 59.585 -16.951 1.00 78.50 664 GLY A O 1
ATOM 4844 N N . LEU A 1 665 ? 13.999 61.239 -16.032 1.00 84.75 665 LEU A N 1
ATOM 4845 C CA . LEU A 1 665 ? 13.926 62.086 -17.224 1.00 84.75 665 LEU A CA 1
ATOM 4846 C C . LEU A 1 665 ? 15.020 63.157 -17.238 1.00 84.75 665 LEU A C 1
ATOM 4848 O O . LEU A 1 665 ? 15.455 63.636 -16.194 1.00 84.75 665 LEU A O 1
ATOM 4852 N N . ASP A 1 666 ? 15.446 63.557 -18.436 1.00 85.44 666 ASP A N 1
ATOM 4853 C CA . ASP A 1 666 ? 16.297 64.734 -18.613 1.00 85.44 666 ASP A CA 1
ATOM 4854 C C . ASP A 1 666 ? 15.465 66.038 -18.513 1.00 85.44 666 ASP A C 1
ATOM 4856 O O . ASP A 1 666 ? 14.238 66.008 -18.660 1.00 85.44 666 ASP A O 1
ATOM 4860 N N . PRO A 1 667 ? 16.087 67.210 -18.265 1.00 83.56 667 PRO A N 1
ATOM 4861 C CA . PRO A 1 667 ? 15.346 68.460 -18.070 1.00 83.56 667 PRO A CA 1
ATOM 4862 C C . PRO A 1 667 ? 14.365 68.833 -19.206 1.00 83.56 667 PRO A C 1
ATOM 4864 O O . PRO A 1 667 ? 13.263 69.296 -18.899 1.00 83.56 667 PRO A O 1
ATOM 4867 N N . PRO A 1 668 ? 14.680 68.619 -20.504 1.00 83.69 668 PRO A N 1
ATOM 4868 C CA . PRO A 1 668 ? 13.707 68.820 -21.578 1.00 83.69 668 PRO A CA 1
ATOM 4869 C C . PRO A 1 668 ? 12.483 67.898 -21.475 1.00 83.69 668 PRO A C 1
ATOM 4871 O O . PRO A 1 668 ? 11.358 68.380 -21.619 1.00 83.69 668 PRO A O 1
ATOM 4874 N N . GLN A 1 669 ? 12.675 66.603 -21.186 1.00 85.06 669 GLN A N 1
ATOM 4875 C CA . GLN A 1 669 ? 11.575 65.643 -21.040 1.00 85.06 669 GLN A CA 1
ATOM 4876 C C . GLN A 1 669 ? 10.710 65.942 -19.807 1.00 85.06 669 GLN A C 1
ATOM 4878 O O . GLN A 1 669 ? 9.493 65.776 -19.879 1.00 85.06 669 GLN A O 1
ATOM 4883 N N . ILE A 1 670 ? 11.300 66.434 -18.711 1.00 86.44 670 ILE A N 1
ATOM 4884 C CA . ILE A 1 670 ? 10.553 66.900 -17.530 1.00 86.44 670 ILE A CA 1
ATOM 4885 C C . ILE A 1 670 ? 9.646 68.079 -17.902 1.00 86.44 670 ILE A C 1
ATOM 4887 O O . ILE A 1 670 ? 8.452 68.054 -17.606 1.00 86.44 670 ILE A O 1
ATOM 4891 N N . ARG A 1 671 ? 10.171 69.078 -18.628 1.00 85.88 671 ARG A N 1
ATOM 4892 C CA . ARG A 1 671 ? 9.372 70.228 -19.084 1.00 85.88 671 ARG A CA 1
ATOM 4893 C C . ARG A 1 671 ? 8.221 69.809 -20.003 1.00 85.88 671 ARG A C 1
ATOM 4895 O O . ARG A 1 671 ? 7.124 70.350 -19.894 1.00 85.88 671 ARG A O 1
ATOM 4902 N N . GLU A 1 672 ? 8.455 68.853 -20.903 1.00 85.62 672 GLU A N 1
ATOM 4903 C CA . GLU A 1 672 ? 7.392 68.276 -21.739 1.00 85.62 672 GLU A CA 1
ATOM 4904 C C . GLU A 1 672 ? 6.327 67.572 -20.889 1.00 85.62 672 GLU A C 1
ATOM 4906 O O . GLU A 1 672 ? 5.135 67.774 -21.111 1.00 85.62 672 GLU A O 1
ATOM 4911 N N . MET A 1 673 ? 6.742 66.787 -19.892 1.00 87.44 673 MET A N 1
ATOM 4912 C CA . MET A 1 673 ? 5.828 66.077 -18.997 1.00 87.44 673 MET A CA 1
ATOM 4913 C C . MET A 1 673 ? 4.951 67.030 -18.185 1.00 87.44 673 MET A C 1
ATOM 4915 O O . MET A 1 673 ? 3.743 66.826 -18.051 1.00 87.44 673 MET A O 1
ATOM 4919 N N . ARG A 1 674 ? 5.553 68.115 -17.697 1.00 89.56 674 ARG A N 1
ATOM 4920 C CA . ARG A 1 674 ? 4.844 69.197 -17.022 1.00 89.56 674 ARG A CA 1
ATOM 4921 C C . ARG A 1 674 ? 3.732 69.775 -17.885 1.00 89.56 674 ARG A C 1
ATOM 4923 O O . ARG A 1 674 ? 2.611 69.951 -17.413 1.00 89.56 674 ARG A O 1
ATOM 4930 N N . GLN A 1 675 ? 4.022 70.022 -19.161 1.00 88.31 675 GLN A N 1
ATOM 4931 C CA . GLN A 1 675 ? 3.025 70.540 -20.091 1.00 88.31 675 GLN A CA 1
ATOM 4932 C C . GLN A 1 675 ? 1.858 69.562 -20.278 1.00 88.31 675 GLN A C 1
ATOM 4934 O O . GLN A 1 675 ? 0.716 70.005 -20.318 1.00 88.31 675 GLN A O 1
ATOM 4939 N N . VAL A 1 676 ? 2.115 68.249 -20.330 1.00 89.62 676 VAL A N 1
ATOM 4940 C CA . VAL A 1 676 ? 1.056 67.222 -20.408 1.00 89.62 676 VAL A CA 1
ATOM 4941 C C . VAL A 1 676 ? 0.131 67.294 -19.188 1.00 89.62 676 VAL A C 1
ATOM 4943 O O . VAL A 1 676 ? -1.090 67.289 -19.345 1.00 89.62 676 VAL A O 1
ATOM 4946 N N . MET A 1 677 ? 0.690 67.420 -17.979 1.00 90.50 677 MET A N 1
ATOM 4947 C CA . MET A 1 677 ? -0.106 67.550 -16.751 1.00 90.50 677 MET A CA 1
ATOM 4948 C C . MET A 1 677 ? -0.922 68.851 -16.720 1.00 90.50 677 MET A C 1
ATOM 4950 O O . MET A 1 677 ? -2.105 68.813 -16.388 1.00 90.50 677 MET A O 1
ATOM 4954 N N . HIS A 1 678 ? -0.336 69.985 -17.123 1.00 89.50 678 HIS A N 1
ATOM 4955 C CA . HIS A 1 678 ? -1.068 71.254 -17.232 1.00 89.50 678 HIS A CA 1
ATOM 4956 C C . HIS A 1 678 ? -2.171 71.214 -18.286 1.00 89.50 678 HIS A C 1
ATOM 4958 O O . HIS A 1 678 ? -3.269 71.691 -18.017 1.00 89.50 678 HIS A O 1
ATOM 4964 N N . ASN A 1 679 ? -1.912 70.626 -19.455 1.00 88.75 679 ASN A N 1
ATOM 4965 C CA . ASN A 1 679 ? -2.915 70.481 -20.509 1.00 88.75 679 ASN A CA 1
ATOM 4966 C C . ASN A 1 679 ? -4.098 69.638 -20.026 1.00 88.75 679 ASN A C 1
ATOM 4968 O O . ASN A 1 679 ? -5.243 69.995 -20.284 1.00 88.75 679 ASN A O 1
ATOM 4972 N N . TYR A 1 680 ? -3.833 68.559 -19.282 1.00 89.31 680 TYR A N 1
ATOM 4973 C CA . TYR A 1 680 ? -4.894 67.741 -18.702 1.00 89.31 680 TYR A CA 1
ATOM 4974 C C . TYR A 1 680 ? -5.691 68.508 -17.642 1.00 89.31 680 TYR A C 1
ATOM 4976 O O . TYR A 1 680 ? -6.919 68.531 -17.696 1.00 89.31 680 TYR A O 1
ATOM 4984 N N . ALA A 1 681 ? -5.014 69.201 -16.721 1.00 88.19 681 ALA A N 1
ATOM 4985 C CA . ALA A 1 681 ? -5.679 69.999 -15.691 1.00 88.19 681 ALA A CA 1
ATOM 4986 C C . ALA A 1 681 ? -6.492 71.172 -16.272 1.00 88.19 681 ALA A C 1
ATOM 4988 O O . ALA A 1 681 ? -7.569 71.488 -15.770 1.00 88.19 681 ALA A O 1
ATOM 4989 N N . ALA A 1 682 ? -6.042 71.767 -17.384 1.00 86.69 682 ALA A N 1
ATOM 4990 C CA . ALA A 1 682 ? -6.755 72.834 -18.089 1.00 86.69 682 ALA A CA 1
ATOM 4991 C C . ALA A 1 682 ? -8.130 72.399 -18.635 1.00 86.69 682 ALA A C 1
ATOM 4993 O O . ALA A 1 682 ? -8.982 73.250 -18.877 1.00 86.69 682 ALA A O 1
ATOM 4994 N N . THR A 1 683 ? -8.381 71.091 -18.770 1.00 85.06 683 THR A N 1
ATOM 4995 C CA . THR A 1 683 ? -9.713 70.547 -19.106 1.00 85.06 683 THR A CA 1
ATOM 4996 C C . THR A 1 683 ? -10.683 70.515 -17.913 1.00 85.06 683 THR A C 1
ATOM 4998 O O . THR A 1 683 ? -11.809 70.039 -18.045 1.00 85.06 683 THR A O 1
ATOM 5001 N N . GLY A 1 684 ? -10.270 71.019 -16.743 1.00 84.75 684 GLY A N 1
ATOM 5002 C CA . GLY A 1 684 ? -11.057 71.040 -15.505 1.00 84.75 684 GLY A CA 1
ATOM 5003 C C . GLY A 1 684 ? -10.885 69.798 -14.624 1.00 84.75 684 GLY A C 1
ATOM 5004 O O . GLY A 1 684 ? -11.584 69.660 -13.622 1.00 84.75 684 GLY A O 1
ATOM 5005 N N . LYS A 1 685 ? -9.964 68.894 -14.980 1.00 91.31 685 LYS A N 1
ATOM 5006 C CA . LYS A 1 685 ? -9.692 67.637 -14.264 1.00 91.31 685 LYS A CA 1
ATOM 5007 C C . LYS A 1 685 ? -8.606 67.821 -13.207 1.00 91.31 685 LYS A C 1
ATOM 5009 O O . LYS A 1 685 ? -7.740 68.684 -13.334 1.00 91.31 685 LYS A O 1
ATOM 5014 N N . THR A 1 686 ? -8.629 66.996 -12.168 1.00 94.38 686 THR A N 1
ATOM 5015 C CA . THR A 1 686 ? -7.647 67.066 -11.076 1.00 94.38 686 THR A CA 1
ATOM 5016 C C . THR A 1 686 ? -6.492 66.102 -11.327 1.00 94.38 686 THR A C 1
ATOM 5018 O O . THR A 1 686 ? -6.711 64.960 -11.732 1.00 94.38 686 THR A O 1
ATOM 5021 N N . VAL A 1 687 ? -5.260 66.533 -11.045 1.00 94.12 687 VAL A N 1
ATOM 5022 C CA . VAL A 1 687 ? -4.056 65.691 -11.140 1.00 94.12 687 VAL A CA 1
ATOM 5023 C C . VAL A 1 687 ? -3.356 65.642 -9.787 1.00 94.12 687 VAL A C 1
ATOM 5025 O O . VAL A 1 687 ? -3.028 66.678 -9.217 1.00 94.12 687 VAL A O 1
ATOM 5028 N N . ILE A 1 688 ? -3.090 64.443 -9.281 1.00 94.44 688 ILE A N 1
ATOM 5029 C CA . ILE A 1 688 ? -2.256 64.201 -8.105 1.00 94.44 688 ILE A CA 1
ATOM 5030 C C . ILE A 1 688 ? -0.945 63.603 -8.588 1.00 94.44 688 ILE A C 1
ATOM 5032 O O . ILE A 1 688 ? -0.945 62.567 -9.251 1.00 94.44 688 ILE A O 1
ATOM 5036 N N . VAL A 1 689 ? 0.169 64.232 -8.234 1.00 92.56 689 VAL A N 1
ATOM 5037 C CA . VAL A 1 689 ? 1.509 63.754 -8.566 1.00 92.56 689 VAL A CA 1
ATOM 5038 C C . VAL A 1 689 ? 2.321 63.549 -7.297 1.00 92.56 689 VAL A C 1
ATOM 5040 O O . VAL A 1 689 ? 2.418 64.456 -6.477 1.00 92.56 689 VAL A O 1
ATOM 5043 N N . SER A 1 690 ? 2.920 62.374 -7.110 1.00 90.62 690 SER A N 1
ATOM 5044 C CA . SER A 1 690 ? 3.969 62.216 -6.100 1.00 90.62 690 SER A CA 1
ATOM 5045 C C . SER A 1 690 ? 5.319 62.615 -6.696 1.00 90.62 690 SER A C 1
ATOM 5047 O O . SER A 1 690 ? 5.618 62.318 -7.854 1.00 90.62 690 SER A O 1
ATOM 5049 N N . SER A 1 691 ? 6.128 63.330 -5.918 1.00 82.81 691 SER A N 1
ATOM 5050 C CA . SER A 1 691 ? 7.483 63.707 -6.319 1.00 82.81 691 SER A CA 1
ATOM 5051 C C . SER A 1 691 ? 8.358 63.934 -5.090 1.00 82.81 691 SER A C 1
ATOM 5053 O O . SER A 1 691 ? 7.892 64.415 -4.054 1.00 82.81 691 SER A O 1
ATOM 5055 N N . HIS A 1 692 ? 9.644 63.621 -5.214 1.00 79.44 692 HIS A N 1
ATOM 5056 C CA . HIS A 1 692 ? 10.694 64.046 -4.283 1.00 79.44 692 HIS A CA 1
ATOM 5057 C C . HIS A 1 692 ? 11.514 65.232 -4.825 1.00 79.44 692 HIS A C 1
ATOM 5059 O O . HIS A 1 692 ? 12.357 65.776 -4.114 1.00 79.44 692 HIS A O 1
ATOM 5065 N N . LEU A 1 693 ? 11.267 65.655 -6.071 1.00 79.62 693 LEU A N 1
ATOM 5066 C CA . LEU A 1 693 ? 11.920 66.797 -6.711 1.00 79.62 693 LEU A CA 1
ATOM 5067 C C . LEU A 1 693 ? 11.112 68.072 -6.451 1.00 79.62 693 LEU A C 1
ATOM 5069 O O . LEU A 1 693 ? 10.141 68.373 -7.148 1.00 79.62 693 LEU A O 1
ATOM 5073 N N . LEU A 1 694 ? 11.522 68.829 -5.435 1.00 81.88 694 LEU A N 1
ATOM 5074 C CA . LEU A 1 694 ? 10.796 70.008 -4.945 1.00 81.88 694 LEU A CA 1
ATOM 5075 C C . LEU A 1 694 ? 10.743 71.142 -5.974 1.00 81.88 694 LEU A C 1
ATOM 5077 O O . LEU A 1 694 ? 9.700 71.767 -6.146 1.00 81.88 694 LEU A O 1
ATOM 5081 N N . SER A 1 695 ? 11.826 71.348 -6.723 1.00 80.06 695 SER A N 1
ATOM 5082 C CA . SER A 1 695 ? 11.886 72.348 -7.795 1.00 80.06 695 SER A CA 1
ATOM 5083 C C . SER A 1 695 ? 10.886 72.082 -8.927 1.00 80.06 695 SER A C 1
ATOM 5085 O O . SER A 1 695 ? 10.407 73.026 -9.552 1.00 80.06 695 SER A O 1
ATOM 5087 N N . GLU A 1 696 ? 10.530 70.816 -9.171 1.00 81.44 696 GLU A N 1
ATOM 5088 C CA . GLU A 1 696 ? 9.509 70.452 -10.156 1.00 81.44 696 GLU A CA 1
ATOM 5089 C C . GLU A 1 696 ? 8.104 70.731 -9.632 1.00 81.44 696 GLU A C 1
ATOM 5091 O O . GLU A 1 696 ? 7.255 71.246 -10.360 1.00 81.44 696 GLU A O 1
ATOM 5096 N N . VAL A 1 697 ? 7.862 70.420 -8.359 1.00 84.88 697 VAL A N 1
ATOM 5097 C CA . VAL A 1 697 ? 6.561 70.640 -7.724 1.00 84.88 697 VAL A CA 1
ATOM 5098 C C . VAL A 1 697 ? 6.249 72.126 -7.604 1.00 84.88 697 VAL A C 1
ATOM 5100 O O . VAL A 1 697 ? 5.137 72.514 -7.946 1.00 84.88 697 VAL A O 1
ATOM 5103 N N . GLU A 1 698 ? 7.227 72.960 -7.242 1.00 85.38 698 GLU A N 1
ATOM 5104 C CA . GLU A 1 698 ? 7.077 74.424 -7.204 1.00 85.38 698 GLU A CA 1
ATOM 5105 C C . GLU A 1 698 ? 6.656 75.001 -8.569 1.00 85.38 698 GLU A C 1
ATOM 5107 O O . GLU A 1 698 ? 5.858 75.930 -8.632 1.00 85.38 698 GLU A O 1
ATOM 5112 N N . GLN A 1 699 ? 7.151 74.430 -9.673 1.00 84.25 699 GLN A N 1
ATOM 5113 C CA . GLN A 1 699 ? 6.861 74.911 -11.030 1.00 84.25 699 GLN A CA 1
ATOM 5114 C C . GLN A 1 699 ? 5.582 74.329 -11.649 1.00 84.25 699 GLN A C 1
ATOM 5116 O O . GLN A 1 699 ? 5.134 74.834 -12.677 1.00 84.25 699 GLN A O 1
ATOM 5121 N N . THR A 1 700 ? 5.028 73.262 -11.072 1.00 85.94 700 THR A N 1
ATOM 5122 C CA . THR A 1 700 ? 3.966 72.454 -11.699 1.00 85.94 700 THR A CA 1
ATOM 5123 C C . THR A 1 700 ? 2.683 72.421 -10.882 1.00 85.94 700 THR A C 1
ATOM 5125 O O . THR A 1 700 ? 1.584 72.407 -11.435 1.00 85.94 700 THR A O 1
ATOM 5128 N N . CYS A 1 701 ? 2.805 72.366 -9.559 1.00 91.19 701 CYS A N 1
ATOM 5129 C CA . CYS A 1 701 ? 1.683 72.145 -8.663 1.00 91.19 701 CYS A CA 1
ATOM 5130 C C . CYS A 1 701 ? 1.179 73.473 -8.103 1.00 91.19 701 CYS A C 1
ATOM 5132 O O . CYS A 1 701 ? 1.947 74.337 -7.698 1.00 91.19 701 CYS A O 1
ATOM 5134 N N . SER A 1 702 ? -0.141 73.610 -8.037 1.00 90.31 702 SER A N 1
ATOM 5135 C CA . SER A 1 702 ? -0.790 74.744 -7.360 1.00 90.31 702 SER A CA 1
ATOM 5136 C C . SER A 1 702 ? -0.989 74.469 -5.866 1.00 90.31 702 SER A C 1
ATOM 5138 O O . SER A 1 702 ? -0.968 75.388 -5.047 1.00 90.31 702 SER A O 1
ATOM 5140 N N . HIS A 1 703 ? -1.146 73.191 -5.514 1.00 93.00 703 HIS A N 1
ATOM 5141 C CA . HIS A 1 703 ? -1.366 72.705 -4.157 1.00 93.00 703 HIS A CA 1
ATOM 5142 C C . HIS A 1 703 ? -0.329 71.648 -3.803 1.00 93.00 703 HIS A C 1
ATOM 5144 O O . HIS A 1 703 ? 0.158 70.932 -4.678 1.00 93.00 703 HIS A O 1
ATOM 5150 N N . VAL A 1 704 ? -0.005 71.530 -2.521 1.00 93.19 704 VAL A N 1
ATOM 5151 C CA . VAL A 1 704 ? 0.934 70.534 -2.014 1.00 93.19 704 VAL A CA 1
ATOM 5152 C C . VAL A 1 704 ? 0.450 69.927 -0.712 1.00 93.19 704 VAL A C 1
ATOM 5154 O O . VAL A 1 704 ? -0.125 70.601 0.141 1.00 93.19 704 VAL A O 1
ATOM 5157 N N . VAL A 1 705 ? 0.738 68.640 -0.567 1.00 92.81 705 VAL A N 1
ATOM 5158 C CA . VAL A 1 705 ? 0.576 67.872 0.662 1.00 92.81 705 VAL A CA 1
ATOM 5159 C C . VAL A 1 705 ? 1.955 67.366 1.044 1.00 92.81 705 VAL A C 1
ATOM 5161 O O . VAL A 1 705 ? 2.570 66.623 0.283 1.00 92.81 705 VAL A O 1
ATOM 5164 N N . VAL A 1 706 ? 2.461 67.781 2.200 1.00 90.62 706 VAL A N 1
ATOM 5165 C CA . VAL A 1 706 ? 3.772 67.366 2.707 1.00 90.62 706 VAL A CA 1
ATOM 5166 C C . VAL A 1 706 ? 3.565 66.274 3.745 1.00 90.62 706 VAL A C 1
ATOM 5168 O O . VAL A 1 706 ? 2.862 66.480 4.734 1.00 90.62 706 VAL A O 1
ATOM 5171 N N . MET A 1 707 ? 4.187 65.121 3.522 1.00 90.12 707 MET A N 1
ATOM 5172 C CA . MET A 1 707 ? 4.146 63.962 4.406 1.00 90.12 707 MET A CA 1
ATOM 5173 C C . MET A 1 707 ? 5.541 63.592 4.908 1.00 90.12 707 MET A C 1
ATOM 5175 O O . MET A 1 707 ? 6.524 63.671 4.167 1.00 90.12 707 MET A O 1
ATOM 5179 N N . ASN A 1 708 ? 5.613 63.096 6.141 1.00 87.31 708 ASN A N 1
ATOM 5180 C CA . ASN A 1 708 ? 6.812 62.471 6.691 1.00 87.31 708 ASN A CA 1
ATOM 5181 C C . ASN A 1 708 ? 6.432 61.298 7.602 1.00 87.31 708 ASN A C 1
ATOM 5183 O O . ASN A 1 708 ? 5.453 61.389 8.336 1.00 87.31 708 ASN A O 1
ATOM 5187 N N . HIS A 1 709 ? 7.180 60.192 7.530 1.00 85.75 709 HIS A N 1
ATOM 5188 C CA . HIS A 1 709 ? 6.927 58.965 8.307 1.00 85.75 709 HIS A CA 1
ATOM 5189 C C . HIS A 1 709 ? 5.449 58.516 8.351 1.00 85.75 709 HIS A C 1
ATOM 5191 O O . HIS A 1 709 ? 4.954 58.070 9.380 1.00 85.75 709 HIS A O 1
ATOM 5197 N N . GLY A 1 710 ? 4.723 58.648 7.235 1.00 86.62 710 GLY A N 1
ATOM 5198 C CA . GLY A 1 710 ? 3.325 58.229 7.138 1.00 86.62 710 GLY A CA 1
ATOM 5199 C C . GLY A 1 710 ? 2.292 59.221 7.685 1.00 86.62 710 GLY A C 1
ATOM 5200 O O . GLY A 1 710 ? 1.105 58.928 7.570 1.00 86.62 710 GLY A O 1
ATOM 5201 N N . ARG A 1 711 ? 2.710 60.380 8.217 1.00 89.62 711 ARG A N 1
ATOM 5202 C CA . ARG A 1 711 ? 1.844 61.429 8.786 1.00 89.62 711 ARG A CA 1
ATOM 5203 C C . ARG A 1 711 ? 1.818 62.698 7.930 1.00 89.62 711 ARG A C 1
ATOM 5205 O O . ARG A 1 711 ? 2.758 62.974 7.179 1.00 89.62 711 ARG A O 1
ATOM 5212 N N . LEU A 1 712 ? 0.747 63.484 8.064 1.00 91.75 712 LEU A N 1
ATOM 5213 C CA . LEU A 1 712 ? 0.610 64.800 7.430 1.00 91.75 712 LEU A CA 1
ATOM 5214 C C . LEU A 1 712 ? 1.422 65.860 8.184 1.00 91.75 712 LEU A C 1
ATOM 5216 O O . LEU A 1 712 ? 1.249 66.023 9.388 1.00 91.75 712 LEU A O 1
ATOM 5220 N N . LEU A 1 713 ? 2.243 66.628 7.468 1.00 89.31 713 LEU A N 1
ATOM 5221 C CA . LEU A 1 713 ? 2.897 67.831 7.997 1.00 89.31 713 LEU A CA 1
ATOM 5222 C C . LEU A 1 713 ? 2.209 69.118 7.528 1.00 89.31 713 LEU A C 1
ATOM 5224 O O . LEU A 1 713 ? 2.109 70.076 8.289 1.00 89.31 713 LEU A O 1
ATOM 5228 N N . TYR A 1 714 ? 1.746 69.158 6.275 1.00 89.75 714 TYR A N 1
ATOM 5229 C CA . TYR A 1 714 ? 1.099 70.335 5.691 1.00 89.75 714 TYR A CA 1
ATOM 5230 C C . TYR A 1 714 ? 0.168 69.954 4.535 1.00 89.75 714 TYR A C 1
ATOM 5232 O O . TYR A 1 714 ? 0.476 69.033 3.781 1.00 89.75 714 TYR A O 1
ATOM 5240 N N . SER A 1 715 ? -0.924 70.700 4.356 1.00 91.00 715 SER A N 1
ATOM 5241 C CA . SER A 1 715 ? -1.800 70.648 3.178 1.00 91.00 715 SER A CA 1
ATOM 5242 C C . SER A 1 715 ? -2.273 72.063 2.835 1.00 91.00 715 SER A C 1
ATOM 5244 O O . SER A 1 715 ? -2.791 72.762 3.706 1.00 91.00 715 SER A O 1
ATOM 5246 N N . GLY A 1 716 ? -2.077 72.510 1.592 1.00 90.38 716 GLY A N 1
ATOM 5247 C CA . GLY A 1 716 ? -2.475 73.855 1.160 1.00 90.38 716 GLY A CA 1
ATOM 5248 C C . GLY A 1 716 ? -1.885 74.276 -0.186 1.00 90.38 716 GLY A C 1
ATOM 5249 O O . GLY A 1 716 ? -1.358 73.449 -0.931 1.00 90.38 716 GLY A O 1
ATOM 5250 N N . THR A 1 717 ? -1.979 75.567 -0.524 1.00 90.81 717 THR A N 1
ATOM 5251 C CA . THR A 1 717 ? -1.374 76.109 -1.754 1.00 90.81 717 THR A CA 1
ATOM 5252 C C . THR A 1 717 ? 0.135 76.283 -1.605 1.00 90.81 717 THR A C 1
ATOM 5254 O O . THR A 1 717 ? 0.633 76.597 -0.522 1.00 90.81 717 THR A O 1
ATOM 5257 N N . VAL A 1 718 ? 0.872 76.142 -2.712 1.00 87.31 718 VAL A N 1
ATOM 5258 C CA . VAL A 1 718 ? 2.326 76.399 -2.731 1.00 87.31 718 VAL A CA 1
ATOM 5259 C C . VAL A 1 718 ? 2.633 77.841 -2.309 1.00 87.31 718 VAL A C 1
ATOM 5261 O O . VAL A 1 718 ? 3.555 78.078 -1.536 1.00 87.31 718 VAL A O 1
ATOM 5264 N N . GLU A 1 719 ? 1.814 78.802 -2.741 1.00 85.19 719 GLU A N 1
ATOM 5265 C CA . GLU A 1 719 ? 1.961 80.221 -2.388 1.00 85.19 719 GLU A CA 1
ATOM 5266 C C . GLU A 1 719 ? 1.846 80.476 -0.875 1.00 85.19 719 GLU A C 1
ATOM 5268 O O . GLU A 1 719 ? 2.649 81.219 -0.304 1.00 85.19 719 GLU A O 1
ATOM 5273 N N . THR A 1 720 ? 0.889 79.819 -0.207 1.00 85.31 720 THR A N 1
ATOM 5274 C CA . THR A 1 720 ? 0.710 79.940 1.249 1.00 85.31 720 THR A CA 1
ATOM 5275 C C . THR A 1 720 ? 1.878 79.307 1.997 1.00 85.31 720 THR A C 1
ATOM 5277 O O . THR A 1 720 ? 2.350 79.872 2.983 1.00 85.31 720 THR A O 1
ATOM 5280 N N . LEU A 1 721 ? 2.378 78.165 1.516 1.00 82.88 721 LEU A N 1
ATOM 5281 C CA . LEU A 1 721 ? 3.528 77.481 2.106 1.00 82.88 721 LEU A CA 1
ATOM 5282 C C . LEU A 1 721 ? 4.808 78.334 2.046 1.00 82.88 721 LEU A C 1
ATOM 5284 O O . LEU A 1 721 ? 5.576 78.359 3.005 1.00 82.88 721 LEU A O 1
ATOM 5288 N N . LEU A 1 722 ? 5.008 79.084 0.958 1.00 82.19 722 LEU A N 1
ATOM 5289 C CA . LEU A 1 722 ? 6.119 80.034 0.799 1.00 82.19 722 LEU A CA 1
ATOM 5290 C C . LEU A 1 722 ? 5.893 81.368 1.541 1.00 82.19 722 LEU A C 1
ATOM 5292 O O . LEU A 1 722 ? 6.775 82.229 1.579 1.00 82.19 722 LEU A O 1
ATOM 5296 N N . GLY A 1 723 ? 4.716 81.561 2.148 1.00 73.81 723 GLY A N 1
ATOM 5297 C CA . GLY A 1 723 ? 4.383 82.739 2.949 1.00 73.81 723 GLY A CA 1
ATOM 5298 C C . GLY A 1 723 ? 4.382 84.056 2.164 1.00 73.81 723 GLY A C 1
ATOM 5299 O O . GLY A 1 723 ? 4.668 85.099 2.753 1.00 73.81 723 GLY A O 1
ATOM 5300 N N . GLY A 1 724 ? 4.121 84.012 0.851 1.00 62.91 724 GLY A N 1
ATOM 5301 C CA . GLY A 1 724 ? 4.080 85.190 -0.029 1.00 62.91 724 GLY A CA 1
ATOM 5302 C C . GLY A 1 724 ? 5.433 85.871 -0.285 1.00 62.91 724 GLY A C 1
ATOM 5303 O O . GLY A 1 724 ? 5.466 87.006 -0.760 1.00 62.91 724 GLY A O 1
ATOM 5304 N N . ARG A 1 725 ? 6.554 85.215 0.044 1.00 68.50 725 ARG A N 1
ATOM 5305 C CA . ARG A 1 725 ? 7.910 85.758 -0.130 1.00 68.50 725 ARG A CA 1
ATOM 5306 C C . ARG A 1 725 ? 8.554 85.185 -1.390 1.00 68.50 725 ARG A C 1
ATOM 5308 O O . ARG A 1 725 ? 8.713 83.976 -1.507 1.00 68.50 725 ARG A O 1
ATOM 5315 N N . SER A 1 726 ? 8.932 86.047 -2.333 1.00 62.66 726 SER A N 1
ATOM 5316 C CA . SER A 1 726 ? 9.484 85.644 -3.638 1.00 62.66 726 SER A CA 1
ATOM 5317 C C . SER A 1 726 ? 10.944 85.166 -3.602 1.00 62.66 726 SER A C 1
ATOM 5319 O O . SER A 1 726 ? 11.473 84.754 -4.631 1.00 62.66 726 SER A O 1
ATOM 5321 N N . ASP A 1 727 ? 11.618 85.279 -2.457 1.00 68.06 727 ASP A N 1
ATOM 5322 C CA . ASP A 1 727 ? 13.027 84.927 -2.244 1.00 68.06 727 ASP A CA 1
ATOM 5323 C C . ASP A 1 727 ? 13.241 83.542 -1.606 1.00 68.06 727 ASP A C 1
ATOM 5325 O O . ASP A 1 727 ? 14.371 83.058 -1.599 1.00 68.06 727 ASP A O 1
ATOM 5329 N N . LEU A 1 728 ? 12.183 82.880 -1.121 1.00 75.94 728 LEU A N 1
ATOM 5330 C CA . LEU A 1 728 ? 12.253 81.531 -0.546 1.00 75.94 728 LEU A CA 1
ATOM 5331 C C . LEU A 1 728 ? 11.940 80.459 -1.597 1.00 75.94 728 LEU A C 1
ATOM 5333 O O . LEU A 1 728 ? 10.976 80.587 -2.351 1.00 75.94 728 LEU A O 1
ATOM 5337 N N . ARG A 1 729 ? 12.731 79.380 -1.625 1.00 79.81 729 ARG A N 1
ATOM 5338 C CA . ARG A 1 729 ? 12.449 78.192 -2.445 1.00 79.81 729 ARG A CA 1
ATOM 5339 C C . ARG A 1 729 ? 11.633 77.176 -1.652 1.00 79.81 729 ARG A C 1
ATOM 5341 O O . ARG A 1 729 ? 11.759 77.085 -0.429 1.00 79.81 729 ARG A O 1
ATOM 5348 N N . LEU A 1 730 ? 10.851 76.347 -2.349 1.00 81.56 730 LEU A N 1
ATOM 5349 C CA . LEU A 1 730 ? 10.092 75.256 -1.722 1.00 81.56 730 LEU A CA 1
ATOM 5350 C C . LEU A 1 730 ? 11.008 74.265 -0.987 1.00 81.56 730 LEU A C 1
ATOM 5352 O O . LEU A 1 730 ? 10.615 73.689 0.025 1.00 81.56 730 LEU A O 1
ATOM 5356 N N . GLU A 1 731 ? 12.241 74.112 -1.469 1.00 81.88 731 GLU A N 1
ATOM 5357 C CA . GLU A 1 731 ? 13.283 73.297 -0.845 1.00 81.88 731 GLU A CA 1
ATOM 5358 C C . GLU A 1 731 ? 13.624 73.745 0.582 1.00 81.88 731 GLU A C 1
ATOM 5360 O O . GLU A 1 731 ? 13.635 72.919 1.496 1.00 81.88 731 GLU A O 1
ATOM 5365 N N . ASP A 1 732 ? 13.805 75.049 0.801 1.00 81.31 732 ASP A N 1
ATOM 5366 C CA . ASP A 1 732 ? 14.190 75.599 2.105 1.00 81.31 732 ASP A CA 1
ATOM 5367 C C . ASP A 1 732 ? 13.083 75.397 3.152 1.00 81.31 732 ASP A C 1
ATOM 5369 O O . ASP A 1 732 ? 13.336 75.012 4.297 1.00 81.31 732 ASP A O 1
ATOM 5373 N N . VAL A 1 733 ? 11.826 75.618 2.748 1.00 81.12 733 VAL A N 1
ATOM 5374 C CA . VAL A 1 733 ? 10.653 75.452 3.620 1.00 81.12 733 VAL A CA 1
ATOM 5375 C C . VAL A 1 733 ? 10.394 73.974 3.919 1.00 81.12 733 VAL A C 1
ATOM 5377 O O . VAL A 1 733 ? 10.093 73.618 5.060 1.00 81.12 733 VAL A O 1
ATOM 5380 N N . PHE A 1 734 ? 10.557 73.099 2.926 1.00 81.06 734 PHE A N 1
ATOM 5381 C CA . PHE A 1 734 ? 10.409 71.655 3.098 1.00 81.06 734 PHE A CA 1
ATOM 5382 C C . PHE A 1 734 ? 11.445 71.084 4.071 1.00 81.06 734 PHE A C 1
ATOM 5384 O O . PHE A 1 734 ? 11.077 70.335 4.976 1.00 81.06 734 PHE A O 1
ATOM 5391 N N . LEU A 1 735 ? 12.723 71.460 3.934 1.00 79.81 735 LEU A N 1
ATOM 5392 C CA . LEU A 1 735 ? 13.778 71.010 4.846 1.00 79.81 735 LEU A CA 1
ATOM 5393 C C . LEU A 1 735 ? 13.515 71.460 6.284 1.00 79.81 735 LEU A C 1
ATOM 5395 O O . LEU A 1 735 ? 13.762 70.694 7.215 1.00 79.81 735 LEU A O 1
ATOM 5399 N N . LYS A 1 736 ? 12.959 72.660 6.474 1.00 79.75 736 LYS A N 1
ATOM 5400 C CA . LYS A 1 736 ? 12.550 73.134 7.796 1.00 79.75 736 LYS A CA 1
ATOM 5401 C C . LYS A 1 736 ? 11.400 72.303 8.377 1.00 79.75 736 LYS A C 1
ATOM 5403 O O . LYS A 1 736 ? 11.507 71.848 9.510 1.00 79.75 736 LYS A O 1
ATOM 5408 N N . LEU A 1 737 ? 10.345 72.048 7.601 1.00 79.06 737 LEU A N 1
ATOM 5409 C CA . LEU A 1 737 ? 9.181 71.269 8.050 1.00 79.06 737 LEU A CA 1
ATOM 5410 C C . LEU A 1 737 ? 9.521 69.807 8.361 1.00 79.06 737 LEU A C 1
ATOM 5412 O O . LEU A 1 737 ? 9.017 69.243 9.329 1.00 79.06 737 LEU A O 1
ATOM 5416 N N . VAL A 1 738 ? 10.389 69.189 7.558 1.00 76.31 738 VAL A N 1
ATOM 5417 C CA . VAL A 1 738 ? 10.842 67.810 7.788 1.00 76.31 738 VAL A CA 1
ATOM 5418 C C . VAL A 1 738 ? 11.867 67.748 8.929 1.00 76.31 738 VAL A C 1
ATOM 5420 O O . VAL A 1 738 ? 11.840 66.801 9.713 1.00 76.31 738 VAL A O 1
ATOM 5423 N N . GLY A 1 739 ? 12.737 68.757 9.057 1.00 63.53 739 GLY A N 1
ATOM 5424 C CA . GLY A 1 739 ? 13.762 68.850 10.102 1.00 63.53 739 GLY A CA 1
ATOM 5425 C C . GLY A 1 739 ? 13.224 69.172 11.501 1.00 63.53 739 GLY A C 1
ATOM 5426 O O . GLY A 1 739 ? 13.732 68.631 12.481 1.00 63.53 739 GLY A O 1
ATOM 5427 N N . GLU A 1 740 ? 12.171 69.988 11.622 1.00 57.12 740 GLU A N 1
ATOM 5428 C CA . GLU A 1 740 ? 11.498 70.266 12.906 1.00 57.12 740 GLU A CA 1
ATOM 5429 C C . GLU A 1 740 ? 10.770 69.028 13.465 1.00 57.12 740 GLU A C 1
ATOM 5431 O O . GLU A 1 740 ? 10.669 68.864 14.680 1.00 57.12 740 GLU A O 1
ATOM 5436 N N . GLY A 1 741 ? 10.358 68.091 12.603 1.00 51.12 741 GLY A N 1
ATOM 5437 C CA . GLY A 1 741 ? 9.785 66.800 13.005 1.00 51.12 741 GLY A CA 1
ATOM 5438 C C . GLY A 1 741 ? 10.777 65.813 13.641 1.00 51.12 741 GLY A C 1
ATOM 5439 O O . GLY A 1 741 ? 10.359 64.741 14.065 1.00 51.12 741 GLY A O 1
ATOM 5440 N N . HIS A 1 742 ? 12.073 66.144 13.716 1.00 45.94 742 HIS A N 1
ATOM 5441 C CA . HIS A 1 742 ? 13.127 65.287 14.281 1.00 45.94 742 HIS A CA 1
ATOM 5442 C C . HIS A 1 742 ? 13.425 65.563 15.774 1.00 45.94 742 HIS A C 1
ATOM 5444 O O . HIS A 1 742 ? 14.331 64.951 16.331 1.00 45.94 742 HIS A O 1
ATOM 5450 N N . GLN A 1 743 ? 12.706 66.490 16.430 1.00 39.84 743 GLN A N 1
ATOM 5451 C CA . GLN A 1 743 ? 12.939 66.875 17.838 1.00 39.84 743 GLN A CA 1
ATOM 5452 C C . GLN A 1 743 ? 11.921 66.342 18.864 1.00 39.84 743 GLN A C 1
ATOM 5454 O O . GLN A 1 743 ? 11.925 66.796 20.007 1.00 39.84 743 GLN A O 1
ATOM 5459 N N . VAL A 1 744 ? 11.081 65.359 18.533 1.00 41.81 744 VAL A N 1
ATOM 5460 C CA . VAL A 1 744 ? 10.192 64.732 19.527 1.00 41.81 744 VAL A CA 1
ATOM 5461 C C . VAL A 1 744 ? 10.313 63.211 19.433 1.00 41.81 744 VAL A C 1
ATOM 5463 O O . VAL A 1 744 ? 10.143 62.659 18.354 1.00 41.81 744 VAL A O 1
ATOM 5466 N N . GLU A 1 745 ? 10.596 62.591 20.586 1.00 32.50 745 GLU A N 1
ATOM 5467 C CA . GLU A 1 745 ? 10.868 61.165 20.873 1.00 32.50 745 GLU A CA 1
ATOM 5468 C C . GLU A 1 745 ? 12.354 60.745 20.856 1.00 32.50 745 GLU A C 1
ATOM 5470 O O . GLU A 1 745 ? 12.848 60.083 19.945 1.00 32.50 745 GLU A O 1
ATOM 5475 N N . ALA A 1 746 ? 13.045 61.119 21.942 1.00 31.95 746 ALA A N 1
ATOM 5476 C CA . ALA A 1 746 ? 14.055 60.279 22.590 1.00 31.95 746 ALA A CA 1
ATOM 5477 C C . ALA A 1 746 ? 13.406 59.522 23.756 1.00 31.95 746 ALA A C 1
ATOM 5479 O O . ALA A 1 746 ? 12.490 60.116 24.378 1.00 31.95 746 ALA A O 1
#

Sequence (746 aa):
VAEDAQSLADAGFVVLAYTARGFGDSSGEISMNSPQFEVADASTLVTYLSSLASVTQDSDGDPVVGVAGGSYGGALALLLAGYDRRIDAVAADITWNDLETSLFAQSTVDATSPGVLKSMWTSVFFSSGLGFAPGQPVTECGRFTRDWCAAYVEAATDGAVSDVSSALMAASSPKSIAGRITAPVLLGAGQSDSLFPLAQANANAQQITNAPLKMVWHAGGHDGGTPETDRLRLLTAQWFDAHLRGGPAVSDSFDVSVVAASAISDRDPSTIEILSSTTYPGLFGDAQTSIPVLGPPQQVLAPAGGAPAAITSLPGAGGLAGIASGLLGVSLPGQTAVFVSEPLSASRRIVGASRVSITVSSDRPIEDAVLFASLRIVGSNGRQSLPQGLVAPIRVPKLDSRPVTINVVLPAVVAQVAAGDRLAIVIGTTDQAYRMPKGPAVYSVSVAGSVSVPSLEGTVTRSSAALWVWPLVALVVIVILWIALRLLRPRSGTAPRREDLAQVPLAIEGLAKDFRGDVRAVDDLSFEVPPGVILGLLGPNGAGKTTTLRMAMGLIRPTSGDVWVFGEHILPGAPVLARIGSFIEGPGFLPHLSG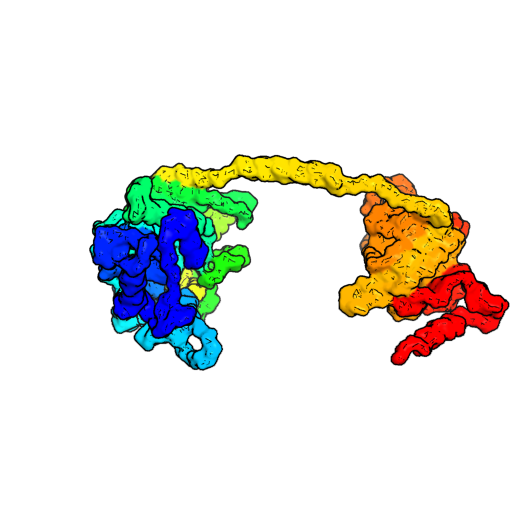RRNLDLYWRASGRSHDDPHLEEVLEIAGLGAAINRRVRTYSQGMRQRLGIAQAMLGLPDLLVLDEPTNGLDPPQIREMRQVMHNYAATGKTVIVSSHLLSEVEQTCSHVVVMNHGRLLYSGTVETLLGGRSDLRLEDVFLKLVGEGHQVEA

Radius of gyration: 40.4 Å; chains: 1; bounding box: 62×114×72 Å

pLDDT: mean 87.07, std 13.27, range [31.59, 98.69]

Foldseek 3Di:
DVVLQVLLVVLVDDGDDDDFDLADPHHAFDQQLFCVGRLVVVVVVLQVLLVDPSFPAPDRSQTLDEQEDEESSLQSRLVNLLVPVSHAAYEYAQYFQFQQCLQQPAFFPPDPFGHFGLLQVLCVVQVSSQDDDDPDDRDQRHRHDPQVSVQSVCCNPPVHGDPSSRVSRRSSGSNVRLLSRQHEYEYHYEQLESNHFVQRSLSSVVNNPRYQYAYEYEQAYQLGGQDPPVVSSVVVSQRCCCRRVVDDDDASKHKYWAFDDDPPDPPDRGFTKIWIDNDDPGQFAPDKDKFFWDDDWDKAKQAAQQPPFQELGDGPCNPVCVVCVVRHPDDDPRFKDKTKTAFAQFKDWFFHWKKWKKKKAWQAWDQKAKKWKFKWKQDLVRDIDGASSFTRIHIDGTGHRDIDITMGTTGGGTDIHGGRIMIMIMMGRGYPSTGHDRHMIMMTMDIPGIMMTYDYDGDIDGPPPPPVVVVVVVVVVVVVVVVCCVVVVPPPPQPDQDQVCLQFQKWWAQFWADDPPRQTQAGGATDTDHWLFEEEEEEDPSLNVLVVVCCLLQVDPTPDTWMDGSRHTDHNPDPLSVLEFEQHPFDPADQQAFLLVRLQVLCVVVVDDSPAQVLVVLCVLLVCPPRRRPGNVPDDPLSRLSSSQSSSCGNNRLEYEYEASCPPHDPVSLVSVLSSLVSSSVVRGYYYYYDHPQQSCLVRGQWYWYGGSNYTQDTGGPCVLQVVDPPDGSVVSNCVSRVVVVPDDD